Protein AF-A0A2G0Z8E2-F1 (afdb_monomer_lite)

Foldseek 3Di:
DFAPQPPPPVADKDKDWDWPDDDPFKTWIFIWIWGQDPVRHIATLATETEMEGEAAAWEWEWEDDPDLWTWIAIPNDTDIGDWDQDPRHGYEYEYEYAHHAYEHAYDQDNAGEYEYECHAEAYEHHAQHQHEYEYENYHEAYEEAHHQHAYEYEPDAEAYEYEADAAAYEYEPAHYAYEYEQYQYHVLHEYEYEDHAEEYEYEYEDDEYEYEDAHYAYEYEYCYAYEYQDHDDEYEYHANDLNYEYQEAPNYHYDYDHNYYYDHADQDDFLPLQEDEEDDPVRVSVVVSLVRSLSSFPQSSVLSNLSNVLCVVLVAHAYEYEDSDAKRKHAADPVNVVVVVPDDDDVVCGQHLCRLHDDDADTRDAGRYMYTHADQRDRDSDHRSLSVLLNSLLNSSRSGSYQYQDDAPNHGLNSCQQLVHAGPTPFYDSVPDPVDDGGRHDDPPSHSQNVCVSRVHDRDHDSDDPDDD

Secondary structure (DSSP, 8-state):
----------PPEEEEEEEEEE-SS-EEEEEEEEEE-TTS-EEEEEEEEEEE--SS--EEEEEE-STT-EEEEETTEEEEE----BTTBPPEEEEE--SSS-EEEE-TT--S-EEEEEEES--EEEE-SSS-EEEEEEES--EEEE-SS-EEEEEEESS-EEE--SS-EEEEEEES--EEE--S--TT-EEEEEEEES--EEEE-SSEEEEE--EE--EEEESSSEEEE--EE--EEEE-STT-EEEE-TT-EEEE-TT-EEEE-----TTTTTEEEES-HHHHHHHHHHHHHHHH-HHHHHHHHHHHHHHHHHT-PEEEEE-SS--EEE---HHHHHHTTT-S--GGGTT-GGGTB-BTTB--PPPSS-EEEE-TT---SS-HHHHHHHHHHHHHHHHHT-BPPSEETTEEHHHHHHHT---SSPPB-SS--TTSPPBSSPPTTSSHHHHHHHHTPPPPS-SSPPPP-

Radius of gyration: 23.28 Å; chains: 1; bounding box: 57×44×67 Å

Structure (mmCIF, N/CA/C/O backbone):
data_AF-A0A2G0Z8E2-F1
#
_entry.id   AF-A0A2G0Z8E2-F1
#
loop_
_atom_site.group_PDB
_atom_site.id
_atom_site.type_symbol
_atom_site.label_atom_id
_atom_site.label_alt_id
_atom_site.label_comp_id
_atom_site.label_asym_id
_atom_site.label_entity_id
_atom_site.label_seq_id
_atom_site.pdbx_PDB_ins_code
_atom_site.Cartn_x
_atom_site.Cartn_y
_atom_site.Cartn_z
_atom_site.occupancy
_atom_site.B_iso_or_equiv
_atom_site.auth_seq_id
_atom_site.auth_comp_id
_atom_site.auth_asym_id
_atom_site.auth_atom_id
_atom_site.pdbx_PDB_model_num
ATOM 1 N N . MET A 1 1 ? 22.307 13.777 -2.410 1.00 30.89 1 MET A N 1
ATOM 2 C CA . MET A 1 1 ? 21.899 12.853 -1.330 1.00 30.89 1 MET A CA 1
ATOM 3 C C . MET A 1 1 ? 22.087 11.450 -1.867 1.00 30.89 1 MET A C 1
ATOM 5 O O . MET A 1 1 ? 21.557 11.159 -2.932 1.00 30.89 1 MET A O 1
ATOM 9 N N . THR A 1 2 ? 22.941 10.662 -1.217 1.00 31.61 2 THR A N 1
ATOM 10 C CA . THR A 1 2 ? 23.186 9.245 -1.523 1.00 31.61 2 THR A CA 1
ATOM 11 C C . THR A 1 2 ? 21.893 8.436 -1.366 1.00 31.61 2 THR A C 1
ATOM 13 O O . THR A 1 2 ? 20.997 8.917 -0.669 1.00 31.61 2 THR A O 1
ATOM 16 N N . PRO A 1 3 ? 21.778 7.220 -1.947 1.00 32.72 3 PRO A N 1
ATOM 17 C CA . PRO A 1 3 ? 20.767 6.269 -1.496 1.00 32.72 3 PRO A CA 1
ATOM 18 C C . PRO A 1 3 ? 20.837 6.230 0.021 1.00 32.72 3 PRO A C 1
ATOM 20 O O . PRO A 1 3 ? 21.950 6.232 0.562 1.00 32.72 3 PRO A O 1
ATOM 23 N N . ASP A 1 4 ? 19.687 6.238 0.683 1.00 37.91 4 ASP A N 1
ATOM 24 C CA . ASP A 1 4 ? 19.618 6.080 2.124 1.00 37.91 4 ASP A CA 1
ATOM 25 C C . ASP A 1 4 ? 20.186 4.687 2.423 1.00 37.91 4 ASP A C 1
ATOM 27 O O . ASP A 1 4 ? 19.508 3.659 2.386 1.00 37.91 4 ASP A O 1
ATOM 31 N N . GLN A 1 5 ? 21.505 4.628 2.615 1.00 41.12 5 GLN A N 1
ATOM 32 C CA . GLN A 1 5 ? 22.222 3.463 3.083 1.00 41.12 5 GLN A CA 1
ATOM 33 C C . GLN A 1 5 ? 21.905 3.374 4.562 1.00 41.12 5 GLN A C 1
ATOM 35 O O . GLN A 1 5 ? 22.764 3.562 5.421 1.00 41.12 5 GLN A O 1
ATOM 40 N N . ASN A 1 6 ? 20.633 3.094 4.845 1.00 37.03 6 ASN A N 1
ATOM 41 C CA . ASN A 1 6 ? 20.138 2.737 6.148 1.00 37.03 6 ASN A CA 1
ATOM 42 C C . ASN A 1 6 ? 20.717 1.357 6.451 1.00 37.03 6 ASN A C 1
ATOM 44 O O . ASN A 1 6 ? 20.097 0.291 6.377 1.00 37.03 6 ASN A O 1
ATOM 48 N N . TYR A 1 7 ? 21.993 1.382 6.818 1.00 38.84 7 TYR A N 1
ATOM 49 C CA . TYR A 1 7 ? 22.437 0.599 7.933 1.00 38.84 7 TYR A CA 1
ATOM 50 C C . TYR A 1 7 ? 21.453 0.912 9.054 1.00 38.84 7 TYR A C 1
ATOM 52 O O . TYR A 1 7 ? 21.504 1.972 9.668 1.00 38.84 7 TYR A O 1
ATOM 60 N N . VAL A 1 8 ? 20.505 0.006 9.285 1.00 40.22 8 VAL A N 1
ATOM 61 C CA . VAL A 1 8 ? 19.778 -0.008 10.545 1.00 40.22 8 VAL A CA 1
ATOM 62 C C . VAL A 1 8 ? 20.810 -0.444 11.586 1.00 40.22 8 VAL A C 1
ATOM 64 O O . VAL A 1 8 ? 20.815 -1.589 12.042 1.00 40.22 8 VAL A O 1
ATOM 67 N N . GLU A 1 9 ? 21.744 0.447 11.939 1.00 41.50 9 GLU A N 1
ATOM 68 C CA . GLU A 1 9 ? 22.172 0.499 13.326 1.00 41.50 9 GLU A CA 1
ATOM 69 C C . GLU A 1 9 ? 20.859 0.640 14.080 1.00 41.50 9 GLU A C 1
ATOM 71 O O . GLU A 1 9 ? 20.188 1.663 13.993 1.00 41.50 9 GLU A O 1
ATOM 76 N N . LYS A 1 10 ? 20.405 -0.456 14.696 1.00 52.56 10 LYS A N 1
ATOM 77 C CA . LYS A 1 10 ? 19.257 -0.400 15.591 1.00 52.56 10 LYS A CA 1
ATOM 78 C C . LYS A 1 10 ? 19.704 0.453 16.757 1.00 52.56 10 LYS A C 1
ATOM 80 O O . LYS A 1 10 ? 20.278 -0.057 17.723 1.00 52.56 10 LYS A O 1
ATOM 85 N N . TYR A 1 11 ? 19.496 1.752 16.629 1.00 65.00 11 TYR A N 1
ATOM 86 C CA . TYR A 1 11 ? 19.713 2.649 17.726 1.00 65.00 11 TYR A CA 1
ATOM 87 C C . TYR A 1 11 ? 18.712 2.298 18.825 1.00 65.00 11 TYR A C 1
ATOM 89 O O . TYR A 1 11 ? 17.630 1.761 18.559 1.00 65.00 11 TYR A O 1
ATOM 97 N N . PRO A 1 12 ? 19.081 2.523 20.091 1.00 78.00 12 PRO A N 1
ATOM 98 C CA . PRO A 1 12 ? 18.188 2.239 21.194 1.00 78.00 12 PRO A CA 1
ATOM 99 C C . PRO A 1 12 ? 16.839 2.937 21.001 1.00 78.00 12 PRO A C 1
ATOM 101 O O . PRO A 1 12 ? 16.768 4.154 20.817 1.00 78.00 12 PRO A O 1
ATOM 104 N N . VAL A 1 13 ? 15.775 2.142 21.077 1.00 80.38 13 VAL A N 1
ATOM 105 C CA . VAL A 1 13 ? 14.396 2.621 21.092 1.00 80.38 13 VAL A CA 1
ATOM 106 C C . VAL A 1 13 ? 13.909 2.603 22.535 1.00 80.38 13 VAL A C 1
ATOM 108 O O . VAL A 1 13 ? 13.937 1.570 23.208 1.00 80.38 13 VAL A O 1
ATOM 111 N N . TYR A 1 14 ? 13.449 3.750 23.015 1.00 85.38 14 TYR A N 1
ATOM 112 C CA . TYR A 1 14 ? 12.943 3.951 24.365 1.00 85.38 14 TYR A CA 1
ATOM 113 C C . TYR A 1 14 ? 11.446 4.195 24.297 1.00 85.38 14 TYR A C 1
ATOM 115 O O . TYR A 1 14 ? 11.003 5.122 23.630 1.00 85.38 14 TYR A O 1
ATOM 123 N N . THR A 1 15 ? 10.655 3.391 25.003 1.00 87.50 15 THR A N 1
ATOM 124 C CA . THR A 1 15 ? 9.212 3.628 25.125 1.00 87.50 15 THR A CA 1
ATOM 125 C C . THR A 1 15 ? 8.866 3.955 26.565 1.00 87.50 15 THR A C 1
ATOM 127 O O . THR A 1 15 ? 9.023 3.118 27.453 1.00 87.50 15 THR A O 1
ATOM 130 N N . ASN A 1 16 ? 8.353 5.161 26.780 1.00 87.31 16 ASN A N 1
ATOM 131 C CA . ASN A 1 16 ? 7.723 5.555 28.028 1.00 87.31 16 ASN A CA 1
ATOM 132 C C . ASN A 1 16 ? 6.229 5.238 27.944 1.00 87.31 16 ASN A C 1
ATOM 134 O O . ASN A 1 16 ? 5.577 5.563 26.954 1.00 87.31 16 ASN A O 1
ATOM 138 N N . SER A 1 17 ? 5.688 4.599 28.979 1.00 91.69 17 SER A N 1
ATOM 139 C CA . SER A 1 17 ? 4.274 4.227 29.048 1.00 91.69 17 SER A CA 1
ATOM 140 C C . SER A 1 17 ? 3.697 4.658 30.390 1.00 91.69 17 SER A C 1
ATOM 142 O O . SER A 1 17 ? 4.102 4.147 31.433 1.00 91.69 17 SER A O 1
ATOM 144 N N . PHE A 1 18 ? 2.704 5.540 30.359 1.00 91.25 18 PHE A N 1
ATOM 145 C CA . PHE A 1 18 ? 2.018 6.058 31.540 1.00 91.25 18 PHE A CA 1
ATOM 146 C C . PHE A 1 18 ? 0.563 5.603 31.519 1.00 91.25 18 PHE A C 1
ATOM 148 O O . PHE A 1 18 ? -0.157 5.846 30.557 1.00 91.25 18 PHE A O 1
ATOM 155 N N . THR A 1 19 ? 0.119 4.908 32.566 1.00 93.75 19 THR A N 1
ATOM 156 C CA . THR A 1 19 ? -1.290 4.504 32.676 1.00 93.75 19 THR A CA 1
ATOM 157 C C . THR A 1 19 ? -2.094 5.673 33.222 1.00 93.75 19 THR A C 1
ATOM 159 O O . THR A 1 19 ? -1.814 6.140 34.323 1.00 93.75 19 THR A O 1
ATOM 162 N N . LEU A 1 20 ? -3.076 6.135 32.450 1.00 91.25 20 LEU A N 1
ATOM 163 C CA . LEU A 1 20 ? -3.990 7.204 32.849 1.00 91.25 20 LEU A CA 1
ATOM 164 C C . LEU A 1 20 ? -5.198 6.627 33.586 1.00 91.25 20 LEU A C 1
ATOM 166 O O . LEU A 1 20 ? -5.587 7.125 34.638 1.00 91.25 20 LEU A O 1
ATOM 170 N N . PHE A 1 21 ? -5.747 5.536 33.048 1.00 91.56 21 PHE A N 1
ATOM 171 C CA . PHE A 1 21 ? -6.884 4.819 33.612 1.00 91.56 21 PHE A CA 1
ATOM 172 C C . PHE A 1 21 ? -6.693 3.319 33.401 1.00 91.56 21 PHE A C 1
ATOM 174 O O . PHE A 1 21 ? -6.194 2.891 32.361 1.00 91.56 21 PHE A O 1
ATOM 181 N N . SER A 1 22 ? -7.072 2.511 34.385 1.00 93.00 22 SER A N 1
ATOM 182 C CA . SER A 1 22 ? -7.110 1.058 34.237 1.00 93.00 22 SER A CA 1
ATOM 183 C C . SER A 1 22 ? -8.117 0.473 35.210 1.00 93.00 22 SER A C 1
ATOM 185 O O . SER A 1 22 ? -8.020 0.706 36.414 1.00 93.00 22 SER A O 1
ATOM 187 N N . ASP A 1 23 ? -9.034 -0.325 34.687 1.00 87.69 23 ASP A N 1
ATOM 188 C CA . ASP A 1 23 ? -9.911 -1.198 35.457 1.00 87.69 23 ASP A CA 1
ATOM 189 C C . ASP A 1 23 ? -9.998 -2.578 34.775 1.00 87.69 23 ASP A C 1
ATOM 191 O O . ASP A 1 23 ? -9.116 -2.943 33.995 1.00 87.69 23 ASP A O 1
ATOM 195 N N . ASN A 1 24 ? -11.011 -3.378 35.115 1.00 81.81 24 ASN A N 1
ATOM 196 C CA . ASN A 1 24 ? -11.182 -4.727 34.568 1.00 81.81 24 ASN A CA 1
ATOM 197 C C . ASN A 1 24 ? -11.684 -4.756 33.113 1.00 81.81 24 ASN A C 1
ATOM 199 O O . ASN A 1 24 ? -11.627 -5.812 32.490 1.00 81.81 24 ASN A O 1
ATOM 203 N N . HIS A 1 25 ? -12.187 -3.640 32.589 1.00 82.44 25 HIS A N 1
ATOM 204 C CA . HIS A 1 25 ? -12.810 -3.535 31.268 1.00 82.44 25 HIS A CA 1
ATOM 205 C C . HIS A 1 25 ? -11.970 -2.697 30.307 1.00 82.44 25 HIS A C 1
ATOM 207 O O . HIS A 1 25 ? -11.962 -2.971 29.112 1.00 82.44 25 HIS A O 1
ATOM 213 N N . ILE A 1 26 ? -11.246 -1.696 30.815 1.00 94.25 26 ILE A N 1
ATOM 214 C CA . ILE A 1 26 ? -10.481 -0.769 29.982 1.00 94.25 26 ILE A CA 1
ATOM 215 C C . ILE A 1 26 ? -9.110 -0.457 30.571 1.00 94.25 26 ILE A C 1
ATOM 217 O O . ILE A 1 26 ? -8.920 -0.332 31.783 1.00 94.25 26 ILE A O 1
ATOM 221 N N . LYS A 1 27 ? -8.141 -0.252 29.682 1.00 96.12 27 LYS A N 1
ATOM 222 C CA . LYS A 1 27 ? -6.839 0.327 29.998 1.00 96.12 27 LYS A CA 1
ATOM 223 C C . LYS A 1 27 ? -6.522 1.459 29.030 1.00 96.12 27 LYS A C 1
ATOM 225 O O . LYS A 1 27 ? -6.435 1.238 27.828 1.00 96.12 27 LYS A O 1
ATOM 230 N N . ILE A 1 28 ? -6.294 2.651 29.571 1.00 95.44 28 ILE A N 1
ATOM 231 C CA . ILE A 1 28 ? -5.885 3.841 28.825 1.00 95.44 28 ILE A CA 1
ATOM 232 C C . ILE A 1 28 ? -4.447 4.180 29.212 1.00 95.44 28 ILE A C 1
ATOM 234 O O . ILE A 1 28 ? -4.149 4.478 30.373 1.00 95.44 28 ILE A O 1
ATOM 238 N N . THR A 1 29 ? -3.544 4.134 28.238 1.00 95.12 29 THR A N 1
ATOM 239 C CA . THR A 1 29 ? -2.121 4.436 28.417 1.00 95.12 29 THR A CA 1
ATOM 240 C C . THR A 1 29 ? -1.654 5.490 27.438 1.00 95.12 29 THR A C 1
ATOM 242 O O . THR A 1 29 ? -1.871 5.341 26.243 1.00 95.12 29 THR A O 1
ATOM 245 N N . HIS A 1 30 ? -0.923 6.485 27.922 1.00 92.69 30 HIS A N 1
ATOM 246 C CA . HIS A 1 30 ? -0.117 7.349 27.071 1.00 92.69 30 HIS A CA 1
ATOM 247 C C . HIS A 1 30 ? 1.228 6.672 26.798 1.00 92.69 30 HIS A C 1
ATOM 249 O O . HIS A 1 30 ? 1.936 6.299 27.738 1.00 92.69 30 HIS A O 1
ATOM 255 N N . LYS A 1 31 ? 1.559 6.462 25.523 1.00 91.38 31 LYS A N 1
ATOM 256 C CA . LYS A 1 31 ? 2.794 5.824 25.066 1.00 91.38 31 LYS A CA 1
ATOM 257 C C . LYS A 1 31 ? 3.579 6.778 24.184 1.00 91.38 31 LYS A C 1
ATOM 259 O O . LYS A 1 31 ? 3.083 7.207 23.149 1.00 91.38 31 LYS A O 1
ATOM 264 N N . VAL A 1 32 ? 4.825 7.035 24.564 1.00 88.62 32 VAL A N 1
ATOM 265 C CA . VAL A 1 32 ? 5.750 7.847 23.774 1.00 88.62 32 VAL A CA 1
ATOM 266 C C . VAL A 1 32 ? 7.004 7.038 23.493 1.00 88.62 32 VAL A C 1
ATOM 268 O O . VAL A 1 32 ? 7.671 6.586 24.426 1.00 88.62 32 VAL A O 1
ATOM 271 N N . THR A 1 33 ? 7.322 6.859 22.217 1.00 87.62 33 THR A N 1
ATOM 272 C CA . THR A 1 33 ? 8.489 6.115 21.756 1.00 87.62 33 THR A CA 1
ATOM 273 C C . THR A 1 33 ? 9.478 7.061 21.095 1.00 87.62 33 THR A C 1
ATOM 275 O O . THR A 1 33 ? 9.133 7.785 20.165 1.00 87.62 33 THR A O 1
ATOM 278 N N . TRP A 1 34 ? 10.718 7.019 21.566 1.00 86.00 34 TRP A N 1
ATOM 279 C CA . TRP A 1 34 ? 11.844 7.771 21.034 1.00 86.00 34 TRP A CA 1
ATOM 280 C C . TRP A 1 34 ? 12.894 6.807 20.510 1.00 86.00 34 TRP A C 1
ATOM 282 O O . TRP A 1 34 ? 13.215 5.820 21.169 1.00 86.00 34 TRP A O 1
ATOM 292 N N . GLU A 1 35 ? 13.462 7.114 19.358 1.00 85.31 35 GLU A N 1
ATOM 293 C CA . GLU A 1 35 ? 14.644 6.439 18.846 1.00 85.31 35 GLU A CA 1
ATOM 294 C C . GLU A 1 35 ? 15.828 7.392 18.921 1.00 85.31 35 GLU A C 1
ATOM 296 O O . GLU A 1 35 ? 15.727 8.554 18.523 1.00 85.31 35 GLU A O 1
ATOM 301 N N . LYS A 1 36 ? 16.944 6.911 19.468 1.00 82.94 36 LYS A N 1
ATOM 302 C CA . LYS A 1 36 ? 18.195 7.667 19.459 1.00 82.94 36 LYS A CA 1
ATOM 303 C C . LYS A 1 36 ? 18.738 7.743 18.028 1.00 82.94 36 LYS A C 1
ATOM 305 O O . LYS A 1 36 ? 18.638 6.773 17.297 1.00 82.94 36 LYS A O 1
ATOM 310 N N . THR A 1 37 ? 19.331 8.856 17.619 1.00 78.44 37 THR A N 1
ATOM 311 C CA . THR A 1 37 ? 19.953 8.980 16.291 1.00 78.44 37 THR A CA 1
ATOM 312 C C . THR A 1 37 ? 21.469 8.829 16.357 1.00 78.44 37 THR A C 1
ATOM 314 O O . THR A 1 37 ? 22.072 8.885 17.433 1.00 78.44 37 THR A O 1
ATOM 317 N N . LYS A 1 38 ? 22.087 8.661 15.181 1.00 70.50 38 LYS A N 1
ATOM 318 C CA . LYS A 1 38 ? 23.543 8.600 15.000 1.00 70.50 38 LYS A CA 1
ATOM 319 C C . LYS A 1 38 ? 24.276 9.800 15.609 1.00 70.50 38 LYS A C 1
ATOM 321 O O . LYS A 1 38 ? 25.338 9.626 16.196 1.00 70.50 38 LYS A O 1
ATOM 326 N N . ASP A 1 39 ? 23.672 10.984 15.535 1.00 78.19 39 ASP A N 1
ATOM 327 C CA . ASP A 1 39 ? 24.246 12.248 16.018 1.00 78.19 39 ASP A CA 1
ATOM 328 C C . ASP A 1 39 ? 23.930 12.525 17.501 1.00 78.19 39 ASP A C 1
ATOM 330 O O . ASP A 1 39 ? 23.860 13.676 17.929 1.00 78.19 39 ASP A O 1
ATOM 334 N N . ASP A 1 40 ? 23.675 11.472 18.287 1.00 74.81 40 ASP A N 1
ATOM 335 C CA . ASP A 1 40 ? 23.257 11.545 19.696 1.00 74.81 40 ASP A CA 1
ATOM 336 C C . ASP A 1 40 ? 21.952 12.344 19.945 1.00 74.81 40 ASP A C 1
ATOM 338 O O . ASP A 1 40 ? 21.637 12.701 21.084 1.00 74.81 40 ASP A O 1
ATOM 342 N N . GLY A 1 41 ? 21.156 12.578 18.897 1.00 81.56 41 GLY A N 1
ATOM 343 C CA . GLY A 1 41 ? 19.818 13.166 18.968 1.00 81.56 41 GLY A CA 1
ATOM 344 C C . GLY A 1 41 ? 18.721 12.135 19.256 1.00 81.56 41 GLY A C 1
ATOM 345 O O . GLY A 1 41 ? 18.991 10.955 19.486 1.00 81.56 41 GLY A O 1
ATOM 346 N N . TYR A 1 42 ? 17.462 12.580 19.233 1.00 81.69 42 TYR A N 1
ATOM 347 C CA . TYR A 1 42 ? 16.290 11.713 19.381 1.00 81.69 42 TYR A CA 1
ATOM 348 C C . TYR A 1 42 ? 15.215 12.082 18.362 1.00 81.69 42 TYR A C 1
ATOM 350 O O . TYR A 1 42 ? 14.916 13.260 18.178 1.00 81.69 42 TYR A O 1
ATOM 358 N N . ILE A 1 43 ? 14.599 11.070 17.756 1.00 82.56 43 ILE A N 1
ATOM 359 C CA . ILE A 1 43 ? 13.420 11.211 16.897 1.00 82.56 43 ILE A CA 1
ATOM 360 C C . ILE A 1 43 ? 12.235 10.565 17.609 1.00 82.56 43 ILE A C 1
ATOM 362 O O . ILE A 1 43 ? 12.346 9.460 18.149 1.00 82.56 43 ILE A O 1
ATOM 366 N N . ASN A 1 44 ? 11.093 11.251 17.628 1.00 82.31 44 ASN A N 1
ATOM 367 C CA . ASN A 1 44 ? 9.855 10.666 18.122 1.00 82.31 44 ASN A CA 1
ATOM 368 C C . ASN A 1 44 ? 9.301 9.702 17.065 1.00 82.31 44 ASN A C 1
ATOM 370 O O . ASN A 1 44 ? 9.020 10.109 15.943 1.00 82.31 44 ASN A O 1
ATOM 374 N N . ARG A 1 45 ? 9.158 8.426 17.421 1.00 82.44 45 ARG A N 1
ATOM 375 C CA . ARG A 1 45 ? 8.580 7.395 16.543 1.00 82.44 45 ARG A CA 1
ATOM 376 C C . ARG A 1 45 ? 7.099 7.169 16.795 1.00 82.44 45 ARG A C 1
ATOM 378 O O . ARG A 1 45 ? 6.408 6.626 15.943 1.00 82.44 45 ARG A O 1
ATOM 385 N N . ASN A 1 46 ? 6.626 7.517 17.984 1.00 83.62 46 ASN A N 1
ATOM 386 C CA . ASN A 1 46 ? 5.240 7.333 18.365 1.00 83.62 46 ASN A CA 1
ATOM 387 C C . ASN A 1 46 ? 4.897 8.257 19.531 1.00 83.62 46 ASN A C 1
ATOM 389 O O . ASN A 1 46 ? 5.619 8.301 20.528 1.00 83.62 46 ASN A O 1
ATOM 393 N N . ASN A 1 47 ? 3.747 8.908 19.449 1.00 88.94 47 ASN A N 1
ATOM 394 C CA . ASN A 1 47 ? 3.123 9.623 20.550 1.00 88.94 47 ASN A CA 1
ATOM 395 C C . ASN A 1 47 ? 1.634 9.273 20.518 1.00 88.94 47 ASN A C 1
ATOM 397 O O . ASN A 1 47 ? 0.912 9.788 19.673 1.00 88.94 47 ASN A O 1
ATOM 401 N N . ALA A 1 48 ? 1.191 8.334 21.355 1.00 91.25 48 ALA A N 1
ATOM 402 C CA . ALA A 1 48 ? -0.148 7.764 21.248 1.00 91.25 48 ALA A CA 1
ATOM 403 C C . ALA A 1 48 ? -0.868 7.638 22.591 1.00 91.25 48 ALA A C 1
ATOM 405 O O . ALA A 1 48 ? -0.322 7.108 23.563 1.00 91.25 48 ALA A O 1
ATOM 406 N N . LEU A 1 49 ? -2.148 8.003 22.606 1.00 92.75 49 LEU A N 1
ATOM 407 C CA . LEU A 1 49 ? -3.095 7.556 23.621 1.00 92.75 49 LEU A CA 1
ATOM 408 C C . LEU A 1 49 ? -3.681 6.223 23.188 1.00 92.75 49 LEU A C 1
ATOM 410 O O . LEU A 1 49 ? -4.494 6.148 22.273 1.00 92.75 49 LEU A O 1
ATOM 414 N N . GLN A 1 50 ? -3.257 5.159 23.857 1.00 94.94 50 GLN A N 1
ATOM 415 C CA . GLN A 1 50 ? -3.721 3.812 23.586 1.00 94.94 50 GLN A CA 1
ATOM 416 C C . GLN A 1 50 ? -4.859 3.434 24.535 1.00 94.94 50 GLN A C 1
ATOM 418 O O . GLN A 1 50 ? -4.670 3.411 25.752 1.00 94.94 50 GLN A O 1
ATOM 423 N N . ILE A 1 51 ? -6.006 3.080 23.969 1.00 96.31 51 ILE A N 1
ATOM 424 C CA . ILE A 1 51 ? -7.178 2.525 24.639 1.00 96.31 51 ILE A CA 1
ATOM 425 C C . ILE A 1 51 ? -7.221 1.033 24.322 1.00 96.31 51 ILE A C 1
ATOM 427 O O . ILE A 1 51 ? -7.158 0.648 23.159 1.00 96.31 51 ILE A O 1
ATOM 431 N N . VAL A 1 52 ? -7.308 0.193 25.348 1.00 97.50 52 VAL A N 1
ATOM 432 C CA . VAL A 1 52 ? -7.433 -1.260 25.199 1.00 97.50 52 VAL A CA 1
ATOM 433 C C . VAL A 1 52 ? -8.641 -1.740 25.976 1.00 97.50 52 VAL A C 1
ATOM 435 O O . VAL A 1 52 ? -8.707 -1.475 27.180 1.00 97.50 52 VAL A O 1
ATOM 438 N N . THR A 1 53 ? -9.542 -2.462 25.321 1.00 97.38 53 THR A N 1
ATOM 439 C CA . THR A 1 53 ? -10.698 -3.093 25.968 1.00 97.38 53 THR A CA 1
ATOM 440 C C . THR A 1 53 ? -10.543 -4.620 26.065 1.00 97.38 53 THR A C 1
ATOM 442 O O . THR A 1 53 ? -9.432 -5.158 25.920 1.00 97.38 53 THR A O 1
ATOM 445 N N . GLY A 1 54 ? -11.605 -5.305 26.497 1.00 95.62 54 GLY A N 1
ATOM 446 C CA . GLY A 1 54 ? -11.608 -6.725 26.841 1.00 95.62 54 GLY A CA 1
ATOM 447 C C . GLY A 1 54 ? -11.982 -7.638 25.674 1.00 95.62 54 GLY A C 1
ATOM 448 O O . GLY A 1 54 ? -11.818 -7.277 24.519 1.00 95.62 54 GLY A O 1
ATOM 449 N N . ASP A 1 55 ? -12.442 -8.846 26.013 1.00 96.00 55 ASP A N 1
ATOM 450 C CA . ASP A 1 55 ? -12.978 -9.842 25.067 1.00 96.00 55 ASP A CA 1
ATOM 451 C C . ASP A 1 55 ? -14.526 -9.852 25.034 1.00 96.00 55 ASP A C 1
ATOM 453 O O . ASP A 1 55 ? -15.133 -10.828 24.589 1.00 96.00 55 ASP A O 1
ATOM 457 N N . ASN A 1 56 ? -15.167 -8.825 25.598 1.00 96.56 56 ASN A N 1
ATOM 458 C CA . ASN A 1 56 ? -16.620 -8.666 25.571 1.00 96.56 56 ASN A CA 1
ATOM 459 C C . ASN A 1 56 ? -16.969 -7.599 24.540 1.00 96.56 56 ASN A C 1
ATOM 461 O O . ASN A 1 56 ? -16.212 -6.653 24.408 1.00 96.56 56 ASN A O 1
ATOM 465 N N . SER A 1 57 ? -18.169 -7.677 23.961 1.00 98.06 57 SER A N 1
ATOM 466 C CA . SER A 1 57 ? -18.714 -6.591 23.146 1.00 98.06 57 SER A CA 1
ATOM 467 C C . SER A 1 57 ? -18.693 -5.252 23.884 1.00 98.06 57 SER A C 1
ATOM 469 O O . SER A 1 57 ? -19.286 -5.112 24.962 1.00 98.06 57 SER A O 1
ATOM 471 N N . ASP A 1 58 ? -18.077 -4.267 23.252 1.00 97.81 58 ASP A N 1
ATOM 472 C CA . ASP A 1 58 ? -17.860 -2.923 23.745 1.00 97.81 58 ASP A CA 1
ATOM 473 C C . ASP A 1 58 ? -18.521 -1.889 22.822 1.00 97.81 58 ASP A C 1
ATOM 475 O O . ASP A 1 58 ? -18.389 -1.896 21.600 1.00 97.81 58 ASP A O 1
ATOM 479 N N . LEU A 1 59 ? -19.219 -0.927 23.424 1.00 98.19 59 LEU A N 1
ATOM 480 C CA . LEU A 1 59 ? -19.663 0.289 22.748 1.00 98.19 59 LEU A CA 1
ATOM 481 C C . LEU A 1 59 ? -18.667 1.408 23.048 1.00 98.19 59 LEU A C 1
ATOM 483 O O . LEU A 1 59 ? -18.637 1.921 24.171 1.00 98.19 59 LEU A O 1
ATOM 487 N N . ILE A 1 60 ? -17.900 1.819 22.039 1.00 98.06 60 ILE A N 1
ATOM 488 C CA . ILE A 1 60 ? -16.864 2.849 22.141 1.00 98.06 60 ILE A CA 1
ATOM 489 C C . ILE A 1 60 ? -17.275 4.062 21.304 1.00 98.06 60 ILE A C 1
ATOM 491 O O . ILE A 1 60 ? -17.435 3.971 20.089 1.00 98.06 60 ILE A O 1
ATOM 495 N N . LYS A 1 61 ? -17.414 5.235 21.927 1.00 97.75 61 LYS A N 1
ATOM 496 C CA . LYS A 1 61 ? -17.683 6.497 21.219 1.00 97.75 61 LYS A CA 1
ATOM 497 C C . LYS A 1 61 ? -16.587 7.512 21.487 1.00 97.75 61 LYS A C 1
ATOM 499 O O . LYS A 1 61 ? -16.296 7.834 22.637 1.00 97.75 61 LYS A O 1
ATOM 504 N N . VAL A 1 62 ? -16.038 8.073 20.419 1.00 95.88 62 VAL A N 1
ATOM 505 C CA . VAL A 1 62 ? -15.009 9.113 20.448 1.00 95.88 62 VAL A CA 1
ATOM 506 C C . VAL A 1 62 ? -15.643 10.417 19.985 1.00 95.88 62 VAL A C 1
ATOM 508 O O . VAL A 1 62 ? -15.971 10.570 18.811 1.00 95.88 62 VAL A O 1
ATOM 511 N N . ASN A 1 63 ? -15.834 11.360 20.903 1.00 94.69 63 ASN A N 1
ATOM 512 C CA . ASN A 1 63 ? -16.434 12.662 20.613 1.00 94.69 63 ASN A CA 1
ATOM 513 C C . ASN A 1 63 ? -15.414 13.784 20.838 1.00 94.69 63 ASN A C 1
ATOM 515 O O . ASN A 1 63 ? -14.572 13.660 21.733 1.00 94.69 63 ASN A O 1
ATOM 519 N N . PRO A 1 64 ? -15.492 14.903 20.097 1.00 90.88 64 PRO A N 1
ATOM 520 C CA . PRO A 1 64 ? -14.669 16.065 20.399 1.00 90.88 64 PRO A CA 1
ATOM 521 C C . PRO A 1 64 ? -15.055 16.671 21.755 1.00 90.88 64 PRO A C 1
ATOM 523 O O . PRO A 1 64 ? -16.203 16.581 22.204 1.00 90.88 64 PRO A O 1
ATOM 526 N N . SER A 1 65 ? -14.104 17.361 22.367 1.00 86.25 65 SER A N 1
ATOM 527 C CA . SER A 1 65 ? -14.305 18.246 23.511 1.00 86.25 65 SER A CA 1
ATOM 528 C C . SER A 1 65 ? -13.792 19.655 23.161 1.00 86.25 65 SER A C 1
ATOM 530 O O . SER A 1 65 ? -13.821 20.063 22.000 1.00 86.25 65 SER A O 1
ATOM 532 N N . SER A 1 66 ? -13.383 20.457 24.144 1.00 77.38 66 SER A N 1
ATOM 533 C CA . SER A 1 66 ? -12.775 21.770 23.904 1.00 77.38 66 SER A CA 1
ATOM 534 C C . SER A 1 66 ? -11.400 21.634 23.239 1.00 77.38 66 SER A C 1
ATOM 536 O O . SER A 1 66 ? -10.499 21.037 23.825 1.00 77.38 66 SER A O 1
ATOM 538 N N . GLY A 1 67 ? -11.208 22.240 22.066 1.00 76.38 67 GLY A N 1
ATOM 539 C CA . GLY A 1 67 ? -9.950 22.123 21.320 1.00 76.38 67 GLY A CA 1
ATOM 540 C C . GLY A 1 67 ? -9.785 20.725 20.715 1.00 76.38 67 GLY A C 1
ATOM 541 O O . GLY A 1 67 ? -10.736 20.202 20.146 1.00 76.38 67 GLY A O 1
ATOM 542 N N . ASN A 1 68 ? -8.597 20.129 20.858 1.00 74.19 68 ASN A N 1
ATOM 543 C CA . ASN A 1 68 ? -8.306 18.772 20.370 1.00 74.19 68 ASN A CA 1
ATOM 544 C C . ASN A 1 68 ? -8.608 17.674 21.402 1.00 74.19 68 ASN A C 1
ATOM 546 O O . ASN A 1 68 ? -8.416 16.502 21.105 1.00 74.19 68 ASN A O 1
ATOM 550 N N . ASP A 1 69 ? -9.067 18.029 22.605 1.00 87.50 69 ASP A N 1
ATOM 551 C CA . ASP A 1 69 ? -9.400 17.059 23.648 1.00 87.50 69 ASP A CA 1
ATOM 552 C C . ASP A 1 69 ? -10.520 16.109 23.210 1.00 87.50 69 ASP A C 1
ATOM 554 O O . ASP A 1 69 ? -11.429 16.482 22.463 1.00 87.50 69 ASP A O 1
ATOM 558 N N . ILE A 1 70 ? -10.506 14.896 23.760 1.00 90.94 70 ILE A N 1
ATOM 559 C CA . ILE A 1 70 ? -11.452 13.837 23.415 1.00 90.94 70 ILE A CA 1
ATOM 560 C C . ILE A 1 70 ? -12.324 13.487 24.618 1.00 90.94 70 ILE A C 1
ATOM 562 O O . ILE A 1 70 ? -11.837 13.253 25.725 1.00 90.94 70 ILE A O 1
ATOM 566 N N . HIS A 1 71 ? -13.631 13.410 24.383 1.00 94.50 71 HIS A N 1
ATOM 567 C CA . HIS A 1 71 ? -14.578 12.771 25.283 1.00 94.50 71 HIS A CA 1
ATOM 568 C C . HIS A 1 71 ? -14.836 11.341 24.800 1.00 94.50 71 HIS A C 1
ATOM 570 O O . HIS A 1 71 ? -15.552 11.116 23.819 1.00 94.50 71 HIS A O 1
ATOM 576 N N . LEU A 1 72 ? -14.217 10.385 25.486 1.00 95.44 72 LEU A N 1
ATOM 577 C CA . LEU A 1 72 ? -14.370 8.959 25.236 1.00 95.44 72 LEU A CA 1
ATOM 578 C C . LEU A 1 72 ? -15.516 8.416 26.095 1.00 95.44 72 LEU A C 1
ATOM 580 O O . LEU A 1 72 ? -15.544 8.638 27.303 1.00 95.44 72 LEU A O 1
ATOM 584 N N . GLU A 1 73 ? -16.432 7.672 25.491 1.00 96.38 73 GLU A N 1
ATOM 585 C CA . GLU A 1 73 ? -17.437 6.870 26.189 1.00 96.38 73 GLU A CA 1
ATOM 586 C C . GLU A 1 73 ? -17.174 5.393 25.888 1.00 96.38 73 GLU A C 1
ATOM 588 O O . GLU A 1 73 ? -17.123 5.020 24.719 1.00 96.38 73 GLU A O 1
ATOM 593 N N . VAL A 1 74 ? -17.018 4.562 26.920 1.00 96.56 74 VAL A N 1
ATOM 594 C CA . VAL A 1 74 ? -16.920 3.099 26.796 1.00 96.56 74 VAL A CA 1
ATOM 595 C C . VAL A 1 74 ? -17.980 2.468 27.683 1.00 96.56 74 VAL A C 1
ATOM 597 O O . VAL A 1 74 ? -17.968 2.663 28.900 1.00 96.56 74 VAL A O 1
ATOM 600 N N . ASN A 1 75 ? -18.934 1.759 27.077 1.00 95.69 75 ASN A N 1
ATOM 601 C CA . ASN A 1 75 ? -20.048 1.100 27.773 1.00 95.69 75 ASN A CA 1
ATOM 602 C C . ASN A 1 75 ? -20.803 2.037 28.744 1.00 95.69 75 ASN A C 1
ATOM 604 O O . ASN A 1 75 ? -21.184 1.648 29.847 1.00 95.69 75 ASN A O 1
ATOM 608 N N . GLY A 1 76 ? -20.985 3.304 28.348 1.00 94.31 76 GLY A N 1
ATOM 609 C CA . GLY A 1 76 ? -21.638 4.350 29.148 1.00 94.31 76 GLY A CA 1
ATOM 610 C C . GLY A 1 76 ? -20.749 5.024 30.204 1.00 94.31 76 GLY A C 1
ATOM 611 O O . GLY A 1 76 ? -21.195 5.962 30.863 1.00 94.31 76 GLY A O 1
ATOM 612 N N . THR A 1 77 ? -19.498 4.586 30.368 1.00 94.75 77 THR A N 1
ATOM 613 C CA . THR A 1 77 ? -18.515 5.246 31.239 1.00 94.75 77 THR A CA 1
ATOM 614 C C . THR A 1 77 ? -17.736 6.293 30.454 1.00 94.75 77 THR A C 1
ATOM 616 O O . THR A 1 77 ? -17.276 6.028 29.348 1.00 94.75 77 THR A O 1
ATOM 619 N N . HIS A 1 78 ? -17.577 7.483 31.031 1.00 94.25 78 HIS A N 1
ATOM 620 C CA . HIS A 1 78 ? -17.022 8.653 30.355 1.00 94.25 78 HIS A CA 1
ATOM 621 C C . HIS A 1 78 ? -15.604 8.993 30.829 1.00 94.25 78 HIS A C 1
ATOM 623 O O . HIS A 1 78 ? -15.343 9.061 32.031 1.00 94.25 78 HIS A O 1
ATOM 629 N N . TYR A 1 79 ? -14.713 9.293 29.883 1.00 92.88 79 TYR A N 1
ATOM 630 C CA . TYR A 1 79 ? -13.327 9.696 30.116 1.00 92.88 79 TYR A CA 1
ATOM 631 C C . TYR A 1 79 ? -13.023 10.974 29.330 1.00 92.88 79 TYR A C 1
ATOM 633 O O . TYR A 1 79 ? -13.325 11.077 28.141 1.00 92.88 79 TYR A O 1
ATOM 641 N N . LEU A 1 80 ? -12.401 11.951 29.990 1.00 91.12 80 LEU A N 1
ATOM 642 C CA . LEU A 1 80 ? -11.871 13.141 29.329 1.00 91.12 80 LEU A CA 1
ATOM 643 C C . LEU A 1 80 ? -10.373 12.945 29.102 1.00 91.12 80 LEU A C 1
ATOM 645 O O . LEU A 1 80 ? -9.598 12.906 30.059 1.00 91.12 80 LEU A O 1
ATOM 649 N N . LEU A 1 81 ? -9.978 12.825 27.840 1.00 89.44 81 LEU A N 1
ATOM 650 C CA . LEU A 1 81 ? -8.595 12.640 27.428 1.00 89.44 81 LEU A CA 1
ATOM 651 C C . LEU A 1 81 ? -8.056 13.960 26.889 1.00 89.44 81 LEU A C 1
ATOM 653 O O . LEU A 1 81 ? -8.632 14.555 25.977 1.00 89.44 81 LEU A O 1
ATOM 657 N N . LYS A 1 82 ? -6.960 14.424 27.486 1.00 85.88 82 LYS A N 1
ATOM 658 C CA . LYS A 1 82 ? -6.243 15.610 27.024 1.00 85.88 82 LYS A CA 1
ATOM 659 C C . LYS A 1 82 ? -5.318 15.213 25.887 1.00 85.88 82 LYS A C 1
ATOM 661 O O . LYS A 1 82 ? -4.506 14.318 26.100 1.00 85.88 82 LYS A O 1
ATOM 666 N N . ILE A 1 83 ? -5.455 15.867 24.732 1.00 81.31 83 ILE A N 1
ATOM 667 C CA . ILE A 1 83 ? -4.580 15.621 23.582 1.00 81.31 83 ILE A CA 1
ATOM 668 C C . ILE A 1 83 ? -3.462 16.662 23.562 1.00 81.31 83 ILE A C 1
ATOM 670 O O . ILE A 1 83 ? -3.707 17.857 23.377 1.00 81.31 83 ILE A O 1
ATOM 674 N N . ASN A 1 84 ? -2.225 16.207 23.726 1.00 73.50 84 ASN A N 1
ATOM 675 C CA . ASN A 1 84 ? -1.032 17.039 23.655 1.00 73.50 84 ASN A CA 1
ATOM 676 C C . ASN A 1 84 ? -0.529 17.097 22.212 1.00 73.50 84 ASN A C 1
ATOM 678 O O . ASN A 1 84 ? 0.271 16.273 21.770 1.00 73.50 84 ASN A O 1
ATOM 682 N N . ASN A 1 85 ? -0.995 18.103 21.476 1.00 68.12 85 ASN A N 1
ATOM 683 C CA . ASN A 1 85 ? -0.639 18.283 20.075 1.00 68.12 85 ASN A CA 1
ATOM 684 C C . ASN A 1 85 ? 0.692 19.040 19.945 1.00 68.12 85 ASN A C 1
ATOM 686 O O . ASN A 1 85 ? 0.712 20.253 19.744 1.00 68.12 85 ASN A O 1
ATOM 690 N N . HIS A 1 86 ? 1.805 18.333 20.136 1.00 73.94 86 HIS A N 1
ATOM 691 C CA . HIS A 1 86 ? 3.128 18.886 19.855 1.00 73.94 86 HIS A CA 1
ATOM 692 C C . HIS A 1 86 ? 3.296 19.082 18.342 1.00 73.94 86 HIS A C 1
ATOM 694 O O . HIS A 1 86 ? 2.926 18.190 17.582 1.00 73.94 86 HIS A O 1
ATOM 700 N N . GLU A 1 87 ? 3.868 20.211 17.908 1.00 72.25 87 GLU A N 1
ATOM 701 C CA . GLU A 1 87 ? 4.035 20.524 16.476 1.00 72.25 87 GLU A CA 1
ATOM 702 C C . GLU A 1 87 ? 4.859 19.447 15.748 1.00 72.25 87 GLU A C 1
ATOM 704 O O . GLU A 1 87 ? 4.453 18.972 14.694 1.00 72.25 87 GLU A O 1
ATOM 709 N N . ASP A 1 88 ? 5.956 18.990 16.362 1.00 68.69 88 ASP A N 1
ATOM 710 C CA . ASP A 1 88 ? 6.865 18.004 15.749 1.00 68.69 88 ASP A CA 1
ATOM 711 C C . ASP A 1 88 ? 6.442 16.526 15.894 1.00 68.69 88 ASP A C 1
ATOM 713 O O . ASP A 1 88 ? 6.994 15.657 15.223 1.00 68.69 88 ASP A O 1
ATOM 717 N N . TYR A 1 89 ? 5.519 16.201 16.805 1.00 74.38 89 TYR A N 1
ATOM 718 C CA . TYR A 1 89 ? 5.079 14.820 17.063 1.00 74.38 89 TYR A CA 1
ATOM 719 C C . TYR A 1 89 ? 3.642 14.811 17.598 1.00 74.38 89 TYR A C 1
ATOM 721 O O . TYR A 1 89 ? 3.415 14.627 18.803 1.00 74.38 89 TYR A O 1
ATOM 729 N N . PRO A 1 90 ? 2.654 15.050 16.718 1.00 80.25 90 PRO A N 1
ATOM 730 C CA . PRO A 1 90 ? 1.259 15.121 17.122 1.00 80.25 90 PRO A CA 1
ATOM 731 C C . PRO A 1 90 ? 0.825 13.813 17.781 1.00 80.25 90 PRO A C 1
ATOM 733 O O . PRO A 1 90 ? 1.242 12.721 17.390 1.00 80.25 90 PRO A O 1
ATOM 736 N N . GLU A 1 91 ? 0.002 13.930 18.817 1.00 86.50 91 GLU A N 1
ATOM 737 C CA . GLU A 1 91 ? -0.512 12.767 19.524 1.00 86.50 91 GLU A CA 1
ATOM 738 C C . GLU A 1 91 ? -1.633 12.102 18.718 1.00 86.50 91 GLU A C 1
ATOM 740 O O . GLU A 1 91 ? -2.589 12.757 18.298 1.00 86.50 91 GLU A O 1
ATOM 745 N N . GLN A 1 92 ? -1.515 10.792 18.511 1.00 89.69 92 GLN A N 1
ATOM 746 C CA . GLN A 1 92 ? -2.522 9.970 17.841 1.00 89.69 92 GLN A CA 1
ATOM 747 C C . GLN A 1 92 ? -3.356 9.165 18.840 1.00 89.69 92 GLN A C 1
ATOM 749 O O . GLN A 1 92 ? -2.918 8.852 19.951 1.00 89.69 92 GLN A O 1
ATOM 754 N N . LEU A 1 93 ? -4.562 8.781 18.433 1.00 92.75 93 LEU A N 1
ATOM 755 C CA . LEU A 1 93 ? -5.417 7.885 19.205 1.00 92.75 93 LEU A CA 1
ATOM 756 C C . LEU A 1 93 ? -5.271 6.453 18.683 1.00 92.75 93 LEU A C 1
ATOM 758 O O . LEU A 1 93 ? -5.385 6.212 17.486 1.00 92.75 93 LEU A O 1
ATOM 762 N N . HIS A 1 94 ? -5.039 5.486 19.568 1.00 95.38 94 HIS A N 1
ATOM 763 C CA . HIS A 1 94 ? -4.955 4.070 19.206 1.00 95.38 94 HIS A CA 1
ATOM 764 C C . HIS A 1 94 ? -5.968 3.262 20.007 1.00 95.38 94 HIS A C 1
ATOM 766 O O . HIS A 1 94 ? -5.812 3.090 21.211 1.00 95.38 94 HIS A O 1
ATOM 772 N N . ILE A 1 95 ? -7.008 2.761 19.351 1.00 97.44 95 ILE A N 1
ATOM 773 C CA . ILE A 1 95 ? -8.027 1.904 19.959 1.00 97.44 95 ILE A CA 1
ATOM 774 C C . ILE A 1 95 ? -7.711 0.457 19.599 1.00 97.44 95 ILE A C 1
ATOM 776 O O . ILE A 1 95 ? -7.521 0.138 18.431 1.00 97.44 95 ILE A O 1
ATOM 780 N N . LYS A 1 96 ? -7.641 -0.410 20.607 1.00 97.88 96 LYS A N 1
ATOM 781 C CA . LYS A 1 96 ? -7.467 -1.853 20.453 1.00 97.88 96 LYS A CA 1
ATOM 782 C C . LYS A 1 96 ? -8.570 -2.568 21.220 1.00 97.88 96 LYS A C 1
ATOM 784 O O . LYS A 1 96 ? -8.433 -2.741 22.437 1.00 97.88 96 LYS A O 1
ATOM 789 N N . SER A 1 97 ? -9.624 -2.977 20.531 1.00 96.88 97 SER A N 1
ATOM 790 C CA . SER A 1 97 ? -10.521 -3.976 21.096 1.00 96.88 97 SER A CA 1
ATOM 791 C C . SER A 1 97 ? -9.951 -5.371 20.837 1.00 96.88 97 SER A C 1
ATOM 793 O O . SER A 1 97 ? -9.202 -5.582 19.881 1.00 96.88 97 SER A O 1
ATOM 795 N N . LYS A 1 98 ? -10.109 -6.292 21.793 1.00 95.81 98 LYS A N 1
ATOM 796 C CA . LYS A 1 98 ? -9.507 -7.634 21.671 1.00 95.81 98 LYS A CA 1
ATOM 797 C C . LYS A 1 98 ? -10.498 -8.629 21.105 1.00 95.81 98 LYS A C 1
ATOM 799 O O . LYS A 1 98 ? -10.096 -9.491 20.321 1.00 95.81 98 LYS A O 1
ATOM 804 N N . GLY A 1 99 ? -11.746 -8.551 21.541 1.00 94.94 99 GLY A N 1
ATOM 805 C CA . GLY A 1 99 ? -12.829 -9.235 20.874 1.00 94.94 99 GLY A CA 1
ATOM 806 C C . GLY A 1 99 ? -14.177 -9.053 21.544 1.00 94.94 99 GLY A C 1
ATOM 807 O O . GLY A 1 99 ? -14.282 -8.361 22.549 1.00 94.94 99 GLY A O 1
ATOM 808 N N . GLY A 1 100 ? -15.169 -9.765 21.023 1.00 98.19 100 GLY A N 1
ATOM 809 C CA . GLY A 1 100 ? -16.566 -9.375 21.160 1.00 98.19 100 GLY A CA 1
ATOM 810 C C . GLY A 1 100 ? -17.024 -8.716 19.863 1.00 98.19 100 GLY A C 1
ATOM 811 O O . GLY A 1 100 ? -16.203 -8.345 19.045 1.00 98.19 100 GLY A O 1
ATOM 812 N N . ASP A 1 101 ? -18.335 -8.625 19.660 1.00 98.69 101 ASP A N 1
ATOM 813 C CA . ASP A 1 101 ? -18.882 -7.849 18.543 1.00 98.69 101 ASP A CA 1
ATOM 814 C C . ASP A 1 101 ? -18.952 -6.384 18.994 1.00 98.69 101 ASP A C 1
ATOM 816 O O . ASP A 1 101 ? -19.841 -6.027 19.784 1.00 98.69 101 ASP A O 1
ATOM 820 N N . ASP A 1 102 ? -17.995 -5.561 18.576 1.00 98.69 102 ASP A N 1
ATOM 821 C CA . ASP A 1 102 ? -17.817 -4.202 19.079 1.00 98.69 102 ASP A CA 1
ATOM 822 C C . ASP A 1 102 ? -18.504 -3.156 18.200 1.00 98.69 102 ASP A C 1
ATOM 824 O O . ASP A 1 102 ? -18.654 -3.303 16.990 1.00 98.69 102 ASP A O 1
ATOM 828 N N . HIS A 1 103 ? -18.919 -2.035 18.796 1.00 98.62 103 HIS A N 1
ATOM 829 C CA . HIS A 1 103 ? -19.384 -0.867 18.043 1.00 98.62 103 HIS A CA 1
ATOM 830 C C . HIS A 1 103 ? -18.530 0.345 18.386 1.00 98.62 103 HIS A C 1
ATOM 832 O O . HIS A 1 103 ? -18.690 0.971 19.436 1.00 98.62 103 HIS A O 1
ATOM 838 N N . ILE A 1 104 ? -17.642 0.708 17.463 1.00 98.56 104 ILE A N 1
ATOM 839 C CA . ILE A 1 104 ? -16.712 1.825 17.597 1.00 98.56 104 ILE A CA 1
ATOM 840 C C . ILE A 1 104 ? -17.172 2.965 16.692 1.00 98.56 104 ILE A C 1
ATOM 842 O O . ILE A 1 104 ? -17.278 2.812 15.478 1.00 98.56 104 ILE A O 1
ATOM 846 N N . ARG A 1 105 ? -17.439 4.140 17.267 1.00 98.19 105 ARG A N 1
ATOM 847 C CA . ARG A 1 105 ? -17.902 5.319 16.524 1.00 98.19 105 ARG A CA 1
ATOM 848 C C . ARG A 1 105 ? -17.066 6.549 16.841 1.00 98.19 105 ARG A C 1
ATOM 850 O O . ARG A 1 105 ? -17.010 6.993 17.986 1.00 98.19 105 ARG A O 1
ATOM 857 N N . VAL A 1 106 ? -16.496 7.155 15.808 1.00 96.69 106 VAL A N 1
ATOM 858 C CA . VAL A 1 106 ? -15.759 8.420 15.883 1.00 96.69 106 VAL A CA 1
ATOM 859 C C . VAL A 1 106 ? -16.617 9.535 15.301 1.00 96.69 106 VAL A C 1
ATOM 861 O O . VAL A 1 106 ? -17.124 9.436 14.182 1.00 96.69 106 VAL A O 1
ATOM 864 N N . ASP A 1 107 ? -16.813 10.598 16.075 1.00 95.25 107 ASP A N 1
ATOM 865 C CA . ASP A 1 107 ? -17.590 11.764 15.661 1.00 95.25 107 ASP A CA 1
ATOM 866 C C . ASP A 1 107 ? -16.911 12.496 14.481 1.00 95.25 107 ASP A C 1
ATOM 868 O O . ASP A 1 107 ? -15.687 12.651 14.483 1.00 95.25 107 ASP A O 1
ATOM 872 N N . PRO A 1 108 ? -17.682 13.011 13.500 1.00 93.00 108 PRO A N 1
ATOM 873 C CA . PRO A 1 108 ? -17.142 13.712 12.333 1.00 93.00 108 PRO A CA 1
ATOM 874 C C . PRO A 1 108 ? -16.227 14.907 12.616 1.00 93.00 108 PRO A C 1
ATOM 876 O O . PRO A 1 108 ? -15.475 15.334 11.745 1.00 93.00 108 PRO A O 1
ATOM 879 N N . ARG A 1 109 ? -16.309 15.483 13.816 1.00 91.94 109 ARG A N 1
ATOM 880 C CA . ARG A 1 109 ? -15.507 16.642 14.227 1.00 91.94 109 ARG A CA 1
ATOM 881 C C . ARG A 1 109 ? -14.153 16.256 14.825 1.00 91.94 109 ARG A C 1
ATOM 883 O O . ARG A 1 109 ? -13.378 17.148 15.156 1.00 91.94 109 ARG A O 1
ATOM 890 N N . VAL A 1 110 ? -13.871 14.965 15.009 1.00 91.00 110 VAL A N 1
ATOM 891 C CA . VAL A 1 110 ? -12.563 14.491 15.474 1.00 91.00 110 VAL A CA 1
ATOM 892 C C . VAL A 1 110 ? -11.576 14.550 14.307 1.00 91.00 110 VAL A C 1
ATOM 894 O O . VAL A 1 110 ? -11.794 13.938 13.261 1.00 91.00 110 VAL A O 1
ATOM 897 N N . THR A 1 111 ? -10.497 15.310 14.489 1.00 89.88 111 THR A N 1
ATOM 898 C CA . THR A 1 111 ? -9.496 15.595 13.446 1.00 89.88 111 THR A CA 1
ATOM 899 C C . THR A 1 111 ? -8.134 14.954 13.711 1.00 89.88 111 THR A C 1
ATOM 901 O O . THR A 1 111 ? -7.269 14.976 12.839 1.00 89.88 111 THR A O 1
ATOM 904 N N . ILE A 1 112 ? -7.926 14.394 14.905 1.00 89.25 112 ILE A N 1
ATOM 905 C CA . ILE A 1 112 ? -6.664 13.744 15.268 1.00 89.25 112 ILE A CA 1
ATOM 906 C C . ILE A 1 112 ? -6.489 12.434 14.488 1.00 89.25 112 ILE A C 1
ATOM 908 O O . ILE A 1 112 ? -7.490 11.763 14.211 1.00 89.25 112 ILE A O 1
ATOM 912 N N . PRO A 1 113 ? -5.248 12.036 14.156 1.00 90.69 113 PRO A N 1
ATOM 913 C CA . PRO A 1 113 ? -5.000 10.730 13.570 1.00 90.69 113 PRO A CA 1
ATOM 914 C C . PRO A 1 113 ? -5.455 9.605 14.500 1.00 90.69 113 PRO A C 1
ATOM 916 O O . PRO A 1 113 ? -5.233 9.666 15.715 1.00 90.69 113 PRO A O 1
ATOM 919 N N . ILE A 1 114 ? -6.069 8.571 13.929 1.00 92.56 114 ILE A N 1
ATOM 920 C CA . ILE A 1 114 ? -6.579 7.431 14.689 1.00 92.56 114 ILE A CA 1
ATOM 921 C C . ILE A 1 114 ? -6.175 6.104 14.054 1.00 92.56 114 ILE A C 1
ATOM 923 O O . ILE A 1 114 ? -6.223 5.934 12.839 1.00 92.56 114 ILE A O 1
ATOM 927 N N . THR A 1 115 ? -5.789 5.152 14.896 1.00 95.00 115 THR A N 1
ATOM 928 C CA . THR A 1 115 ? -5.648 3.740 14.539 1.00 95.00 115 THR A CA 1
ATOM 929 C C . THR A 1 115 ? -6.644 2.927 15.353 1.00 95.00 115 THR A C 1
ATOM 931 O O . THR A 1 115 ? -6.719 3.097 16.570 1.00 95.00 115 THR A O 1
ATOM 934 N N . ILE A 1 116 ? -7.399 2.050 14.701 1.00 97.81 116 ILE A N 1
ATOM 935 C CA . ILE A 1 116 ? -8.380 1.163 15.328 1.00 97.81 116 ILE A CA 1
ATOM 936 C C . ILE A 1 116 ? -8.053 -0.278 14.944 1.00 97.81 116 ILE A C 1
ATOM 938 O O . ILE A 1 116 ? -7.885 -0.581 13.768 1.00 97.81 116 ILE A O 1
ATOM 942 N N . GLU A 1 117 ? -7.972 -1.150 15.941 1.00 98.12 117 GLU A N 1
ATOM 943 C CA . GLU A 1 117 ? -7.964 -2.605 15.790 1.00 98.12 117 GLU A CA 1
ATOM 944 C C . GLU A 1 117 ? -9.249 -3.135 16.448 1.00 98.12 117 GLU A C 1
ATOM 946 O O . GLU A 1 117 ? -9.404 -2.949 17.660 1.00 98.12 117 GLU A O 1
ATOM 951 N N . GLY A 1 118 ? -10.161 -3.716 15.657 1.00 97.88 118 GLY A N 1
ATOM 952 C CA . GLY A 1 118 ? -11.433 -4.291 16.128 1.00 97.88 118 GLY A CA 1
ATOM 953 C C . GLY A 1 118 ? -11.224 -5.590 16.906 1.00 97.88 118 GLY A C 1
ATOM 954 O O . GLY A 1 118 ? -11.638 -5.722 18.051 1.00 97.88 118 GLY A O 1
ATOM 955 N N . GLY A 1 119 ? -10.382 -6.478 16.380 1.00 97.81 119 GLY A N 1
ATOM 956 C CA . GLY A 1 119 ? -9.937 -7.657 17.115 1.00 97.81 119 GLY A CA 1
ATOM 957 C C . GLY A 1 119 ? -10.653 -8.913 16.647 1.00 97.81 119 GLY A C 1
ATOM 958 O O . GLY A 1 119 ? -10.390 -9.367 15.541 1.00 97.81 119 GLY A O 1
ATOM 959 N N . ARG A 1 120 ? -11.418 -9.578 17.516 1.00 98.19 120 ARG A N 1
ATOM 960 C CA . ARG A 1 120 ? -12.143 -10.818 17.186 1.00 98.19 120 ARG A CA 1
ATOM 961 C C . ARG A 1 120 ? -13.633 -10.622 17.416 1.00 98.19 120 ARG A C 1
ATOM 963 O O . ARG A 1 120 ? -14.006 -10.374 18.550 1.00 98.19 120 ARG A O 1
ATOM 970 N N . GLY A 1 121 ? -14.471 -11.003 16.475 1.00 98.62 121 GLY A N 1
ATOM 971 C CA . GLY A 1 121 ? -15.908 -10.762 16.539 1.00 98.62 121 GLY A CA 1
ATOM 972 C C . GLY A 1 121 ? -16.326 -9.967 15.316 1.00 98.62 121 GLY A C 1
ATOM 973 O O . GLY A 1 121 ? -15.490 -9.629 14.492 1.00 98.62 121 GLY A O 1
ATOM 974 N N . ASN A 1 122 ? -17.625 -9.751 15.174 1.00 98.81 122 ASN A N 1
ATOM 975 C CA . ASN A 1 122 ? -18.170 -9.006 14.049 1.00 98.81 122 ASN A CA 1
ATOM 976 C C . ASN A 1 122 ? -18.306 -7.541 14.463 1.00 98.81 122 ASN A C 1
ATOM 978 O O . ASN A 1 122 ? -19.289 -7.159 15.113 1.00 98.81 122 ASN A O 1
ATOM 982 N N . ASP A 1 123 ? -17.320 -6.730 14.108 1.00 98.88 123 ASP A N 1
ATOM 983 C CA . ASP A 1 123 ? -17.194 -5.363 14.583 1.00 98.88 123 ASP A CA 1
ATOM 984 C C . ASP A 1 123 ? -17.872 -4.369 13.646 1.00 98.88 123 ASP A C 1
ATOM 986 O O . ASP A 1 123 ? -17.838 -4.468 12.422 1.00 98.88 123 ASP A O 1
ATOM 990 N N . ARG A 1 124 ? -18.470 -3.328 14.223 1.00 98.81 124 ARG A N 1
ATOM 991 C CA . ARG A 1 124 ? -18.961 -2.163 13.488 1.00 98.81 124 ARG A CA 1
ATOM 992 C C . ARG A 1 124 ? -18.096 -0.957 13.806 1.00 98.81 124 ARG A C 1
ATOM 994 O O . ARG A 1 124 ? -18.149 -0.421 14.914 1.00 98.81 124 ARG A O 1
ATOM 1001 N N . ILE A 1 125 ? -17.369 -0.461 12.812 1.00 98.81 125 ILE A N 1
ATOM 1002 C CA . ILE A 1 125 ? -16.395 0.618 12.969 1.00 98.81 125 ILE A CA 1
ATOM 1003 C C . ILE A 1 125 ? -16.780 1.795 12.065 1.00 98.81 125 ILE A C 1
ATOM 1005 O O . ILE A 1 125 ? -16.663 1.746 10.847 1.00 98.81 125 ILE A O 1
ATOM 1009 N N . GLU A 1 126 ? -17.232 2.896 12.664 1.00 98.19 126 GLU A N 1
ATOM 1010 C CA . GLU A 1 126 ? -17.649 4.116 11.963 1.00 98.19 126 GLU A CA 1
ATOM 1011 C C . GLU A 1 126 ? -16.686 5.271 12.285 1.00 98.19 126 GLU A C 1
ATOM 1013 O O . GLU A 1 126 ? -16.864 5.986 13.276 1.00 98.19 126 GLU A O 1
ATOM 1018 N N . THR A 1 127 ? -15.675 5.501 11.447 1.00 95.00 127 THR A N 1
ATOM 1019 C CA . THR A 1 127 ? -14.675 6.563 11.641 1.00 95.00 127 THR A CA 1
ATOM 1020 C C . THR A 1 127 ? -15.021 7.818 10.850 1.00 95.00 127 THR A C 1
ATOM 1022 O O . THR A 1 127 ? -14.333 8.182 9.903 1.00 95.00 127 THR A O 1
ATOM 1025 N N . LEU A 1 128 ? -16.103 8.505 11.215 1.00 90.50 128 LEU A N 1
ATOM 1026 C CA . LEU A 1 128 ? -16.659 9.596 10.400 1.00 90.50 128 LEU A CA 1
ATOM 1027 C C . LEU A 1 128 ? -15.835 10.900 10.426 1.00 90.50 128 LEU A C 1
ATOM 1029 O O . LEU A 1 128 ? -16.210 11.863 9.755 1.00 90.50 128 LEU A O 1
ATOM 1033 N N . GLY A 1 129 ? -14.764 10.941 11.225 1.00 86.00 129 GLY A N 1
ATOM 1034 C CA . GLY A 1 129 ? -13.868 12.083 11.410 1.00 86.00 129 GLY A CA 1
ATOM 1035 C C . GLY A 1 129 ? -13.080 12.482 10.159 1.00 86.00 129 GLY A C 1
ATOM 1036 O O . GLY A 1 129 ? -13.062 11.775 9.150 1.00 86.00 129 GLY A O 1
ATOM 1037 N N . SER A 1 130 ? -12.405 13.630 10.239 1.00 84.75 130 SER A N 1
ATOM 1038 C CA . SER A 1 130 ? -11.549 14.145 9.158 1.00 84.75 130 SER A CA 1
ATOM 1039 C C . SER A 1 130 ? -10.055 13.885 9.374 1.00 84.75 130 SER A C 1
ATOM 1041 O O . SER A 1 130 ? -9.243 14.302 8.553 1.00 84.75 130 SER A O 1
ATOM 1043 N N . GLY A 1 131 ? -9.678 13.260 10.493 1.00 88.25 131 GLY A N 1
ATOM 1044 C CA . GLY A 1 131 ? -8.297 12.865 10.768 1.00 88.25 131 GLY A CA 1
ATOM 1045 C C . GLY A 1 131 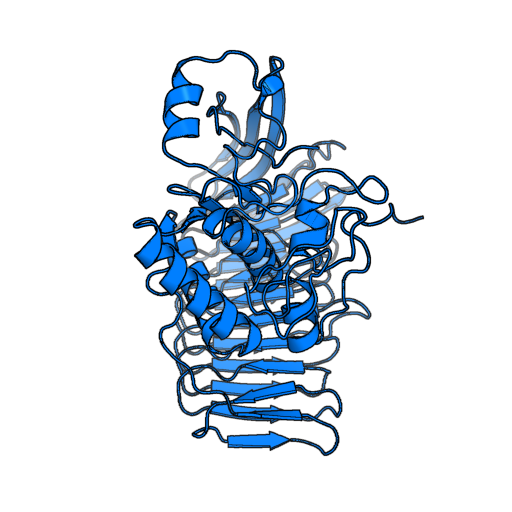? -7.855 11.669 9.927 1.00 88.25 131 GLY A C 1
ATOM 1046 O O . GLY A 1 131 ? -8.679 10.845 9.522 1.00 88.25 131 GLY A O 1
ATOM 1047 N N . ALA A 1 132 ? -6.545 11.560 9.688 1.00 91.12 132 ALA A N 1
ATOM 1048 C CA . ALA A 1 132 ? -5.978 10.399 9.011 1.00 91.12 132 ALA A CA 1
ATOM 1049 C C . ALA A 1 132 ? -6.285 9.123 9.808 1.00 91.12 132 ALA A C 1
ATOM 1051 O O . ALA A 1 132 ? -6.032 9.065 11.014 1.00 91.12 132 ALA A O 1
ATOM 1052 N N . THR A 1 133 ? -6.841 8.114 9.147 1.00 94.19 133 THR A N 1
ATOM 1053 C CA . THR A 1 133 ? -7.439 6.965 9.834 1.00 94.19 133 THR A CA 1
ATOM 1054 C C . THR A 1 133 ? -6.850 5.648 9.344 1.00 94.19 133 THR A C 1
ATOM 1056 O O . THR A 1 133 ? -6.712 5.427 8.145 1.00 94.19 133 THR A O 1
ATOM 1059 N N . ARG A 1 134 ? -6.529 4.753 10.280 1.00 95.38 134 ARG A N 1
ATOM 1060 C CA . ARG A 1 134 ? -6.166 3.356 10.016 1.00 95.38 134 ARG A CA 1
ATOM 1061 C C . ARG A 1 134 ? -7.141 2.438 10.732 1.00 95.38 134 ARG A C 1
ATOM 1063 O O . ARG A 1 134 ? -7.311 2.578 11.942 1.00 95.38 134 ARG A O 1
ATOM 1070 N N . VAL A 1 135 ? -7.754 1.507 10.014 1.00 97.94 135 VAL A N 1
ATOM 1071 C CA . VAL A 1 135 ? -8.669 0.516 10.592 1.00 97.94 135 VAL A CA 1
ATOM 1072 C C . VAL A 1 135 ? -8.217 -0.886 10.213 1.00 97.94 135 VAL A C 1
ATOM 1074 O O . VAL A 1 135 ? -7.952 -1.166 9.053 1.00 97.94 135 VAL A O 1
ATOM 1077 N N . TYR A 1 136 ? -8.162 -1.772 11.194 1.00 97.88 136 TYR A N 1
ATOM 1078 C CA . TYR A 1 136 ? -8.015 -3.206 10.993 1.00 97.88 136 TYR A CA 1
ATOM 1079 C C . TYR A 1 136 ? -9.238 -3.849 11.638 1.00 97.88 136 TYR A C 1
ATOM 1081 O O . TYR A 1 136 ? -9.371 -3.736 12.860 1.00 97.88 136 TYR A O 1
ATOM 1089 N N . GLY A 1 137 ? -10.121 -4.450 10.838 1.00 98.12 137 GLY A N 1
ATOM 1090 C CA . GLY A 1 137 ? -11.312 -5.153 11.327 1.00 98.12 137 GLY A CA 1
ATOM 1091 C C . GLY A 1 137 ? -10.899 -6.298 12.246 1.00 98.12 137 GLY A C 1
ATOM 1092 O O . GLY A 1 137 ? -10.914 -6.170 13.470 1.00 98.12 137 GLY A O 1
ATOM 1093 N N . GLY A 1 138 ? -10.273 -7.313 11.656 1.00 97.88 138 GLY A N 1
ATOM 1094 C CA . GLY A 1 138 ? -9.655 -8.402 12.395 1.00 97.88 138 GLY A CA 1
ATOM 1095 C C . GLY A 1 138 ? -10.264 -9.739 12.009 1.00 97.88 138 GLY A C 1
ATOM 1096 O O . GLY A 1 138 ? -10.204 -10.141 10.856 1.00 97.88 138 GLY A O 1
ATOM 1097 N N . ALA A 1 139 ? -10.701 -10.520 12.984 1.00 97.88 139 ALA A N 1
ATOM 1098 C CA . ALA A 1 139 ? -11.314 -11.810 12.711 1.00 97.88 139 ALA A CA 1
ATOM 1099 C C . ALA A 1 139 ? -12.817 -11.742 12.942 1.00 97.88 139 ALA A C 1
ATOM 1101 O O . ALA A 1 139 ? -13.220 -11.637 14.094 1.00 97.88 139 ALA A O 1
ATOM 1102 N N . GLY A 1 140 ? -13.611 -11.952 11.900 1.00 98.62 140 GLY A N 1
ATOM 1103 C CA . GLY A 1 140 ? -15.067 -11.854 11.933 1.00 98.62 140 GLY A CA 1
ATOM 1104 C C . GLY A 1 140 ? -15.574 -11.126 10.695 1.00 98.62 140 GLY A C 1
ATOM 1105 O O . GLY A 1 140 ? -14.783 -10.685 9.879 1.00 98.62 140 GLY A O 1
ATOM 1106 N N . ASP A 1 141 ? -16.890 -11.067 10.531 1.00 98.88 141 ASP A N 1
ATOM 1107 C CA . ASP A 1 141 ? -17.520 -10.317 9.445 1.00 98.88 141 ASP A CA 1
ATOM 1108 C C . ASP A 1 141 ? -17.728 -8.860 9.910 1.00 98.88 141 ASP A C 1
ATOM 1110 O O . ASP A 1 141 ? -18.702 -8.563 10.617 1.00 98.88 141 ASP A O 1
ATOM 1114 N N . ASP A 1 142 ? -16.833 -7.955 9.522 1.00 98.94 142 ASP A N 1
ATOM 1115 C CA . ASP A 1 142 ? -16.785 -6.573 10.005 1.00 98.94 142 ASP A CA 1
ATOM 1116 C C . ASP A 1 142 ? -17.540 -5.584 9.089 1.00 98.94 142 ASP A C 1
ATOM 1118 O O . ASP A 1 142 ? -17.662 -5.761 7.877 1.00 98.94 142 ASP A O 1
ATOM 1122 N N . ASP A 1 143 ? -18.064 -4.490 9.653 1.00 98.88 143 ASP A N 1
ATOM 1123 C CA . ASP A 1 143 ? -18.686 -3.366 8.933 1.00 98.88 143 ASP A CA 1
ATOM 1124 C C . ASP A 1 143 ? -17.912 -2.070 9.212 1.00 98.88 143 ASP A C 1
ATOM 1126 O O . ASP A 1 143 ? -18.058 -1.432 10.262 1.00 98.88 143 ASP A O 1
ATOM 1130 N N . ILE A 1 144 ? -17.073 -1.677 8.254 1.00 98.88 144 ILE A N 1
ATOM 1131 C CA . ILE A 1 144 ? -16.142 -0.555 8.341 1.00 98.88 144 ILE A CA 1
ATOM 1132 C C . ILE A 1 144 ? -16.624 0.591 7.446 1.00 98.88 144 ILE A C 1
ATOM 1134 O O . ILE A 1 144 ? -16.715 0.475 6.224 1.00 98.88 144 ILE A O 1
ATOM 1138 N N . THR A 1 145 ? -16.861 1.759 8.041 1.00 98.38 145 THR A N 1
ATOM 1139 C CA . THR A 1 145 ? -17.176 3.003 7.327 1.00 98.38 145 THR A CA 1
ATOM 1140 C C . THR A 1 145 ? -16.162 4.093 7.661 1.00 98.38 145 THR A C 1
ATOM 1142 O O . THR A 1 145 ? -16.077 4.551 8.802 1.00 98.38 145 THR A O 1
ATOM 1145 N N . LEU A 1 146 ? -15.446 4.554 6.637 1.00 96.56 146 LEU A N 1
ATOM 1146 C CA . LEU A 1 146 ? -14.393 5.562 6.718 1.00 96.56 146 LEU A CA 1
ATOM 1147 C C . LEU A 1 146 ? -14.919 6.988 6.495 1.00 96.56 146 LEU A C 1
ATOM 1149 O O . LEU A 1 146 ? -15.988 7.215 5.919 1.00 96.56 146 LEU A O 1
ATOM 1153 N N . GLY A 1 147 ? -14.154 7.960 6.989 1.00 93.50 147 GLY A N 1
ATOM 1154 C CA . GLY A 1 147 ? -14.528 9.371 7.060 1.00 93.50 147 GLY A CA 1
ATOM 1155 C C . GLY A 1 147 ? -13.928 10.234 5.957 1.00 93.50 147 GLY A C 1
ATOM 1156 O O . GLY A 1 147 ? -13.541 9.770 4.887 1.00 93.50 147 GLY A O 1
ATOM 1157 N N . SER A 1 148 ? -13.878 11.541 6.196 1.00 91.44 148 SER A N 1
ATOM 1158 C CA . SER A 1 148 ? -13.401 12.496 5.192 1.00 91.44 148 SER A CA 1
ATOM 1159 C C . SER A 1 148 ? -11.881 12.624 5.114 1.00 91.44 148 SER A C 1
ATOM 1161 O O . SER A 1 148 ? -11.388 13.162 4.123 1.00 91.44 148 SER A O 1
ATOM 1163 N N . GLY A 1 149 ? -11.162 12.138 6.128 1.00 91.62 149 GLY A N 1
ATOM 1164 C CA . GLY A 1 149 ? -9.704 12.094 6.146 1.00 91.62 149 GLY A CA 1
ATOM 1165 C C . GLY A 1 149 ? -9.132 10.991 5.258 1.00 91.62 149 GLY A C 1
ATOM 1166 O O . GLY A 1 149 ? -9.815 10.027 4.902 1.00 91.62 149 GLY A O 1
ATOM 1167 N N . ASP A 1 150 ? -7.851 11.126 4.928 1.00 93.38 150 ASP A N 1
ATOM 1168 C CA . ASP A 1 150 ? -7.108 10.084 4.228 1.00 93.38 150 ASP A CA 1
ATOM 1169 C C . ASP A 1 150 ? -7.086 8.806 5.075 1.00 93.38 150 ASP A C 1
ATOM 1171 O O . ASP A 1 150 ? -6.764 8.837 6.267 1.00 93.38 150 ASP A O 1
ATOM 1175 N N . SER A 1 151 ? -7.494 7.689 4.476 1.00 94.75 151 SER A N 1
ATOM 1176 C CA . SER A 1 151 ? -7.820 6.473 5.220 1.00 94.75 151 SER A CA 1
ATOM 1177 C C . SER A 1 151 ? -7.187 5.214 4.629 1.00 94.75 151 SER A C 1
ATOM 1179 O O . SER A 1 151 ? -7.088 5.057 3.413 1.00 94.75 151 SER A O 1
ATOM 1181 N N . TYR A 1 152 ? -6.807 4.301 5.515 1.00 96.19 152 TYR A N 1
ATOM 1182 C CA . TYR A 1 152 ? -6.353 2.946 5.224 1.00 96.19 152 TYR A CA 1
ATOM 1183 C C . TYR A 1 152 ? -7.223 1.975 6.012 1.00 96.19 152 TYR A C 1
ATOM 1185 O O . TYR A 1 152 ? -7.424 2.181 7.213 1.00 96.19 152 TYR A O 1
ATOM 1193 N N . ALA A 1 153 ? -7.723 0.927 5.369 1.00 97.75 153 ALA A N 1
ATOM 1194 C CA . ALA A 1 153 ? -8.447 -0.119 6.064 1.00 97.75 153 ALA A CA 1
ATOM 1195 C C . ALA A 1 153 ? -8.136 -1.518 5.530 1.00 97.75 153 ALA A C 1
ATOM 1197 O O . ALA A 1 153 ? -7.992 -1.713 4.326 1.00 97.75 153 ALA A O 1
ATOM 1198 N N . GLU A 1 154 ? -8.107 -2.484 6.440 1.00 98.19 154 GLU A N 1
ATOM 1199 C CA . GLU A 1 154 ? -8.057 -3.915 6.148 1.00 98.19 154 GLU A CA 1
ATOM 1200 C C . GLU A 1 154 ? -9.262 -4.599 6.803 1.00 98.19 154 GLU A C 1
ATOM 1202 O O . GLU A 1 154 ? -9.441 -4.457 8.019 1.00 98.19 154 GLU A O 1
ATOM 1207 N N . GLY A 1 155 ? -10.042 -5.355 6.028 1.00 98.19 155 GLY A N 1
ATOM 1208 C CA . GLY A 1 155 ? -11.058 -6.271 6.558 1.00 98.19 155 GLY A CA 1
ATOM 1209 C C . GLY A 1 155 ? -10.409 -7.363 7.413 1.00 98.19 155 GLY A C 1
ATOM 1210 O O . GLY A 1 155 ? -10.610 -7.419 8.624 1.00 98.19 155 GLY A O 1
ATOM 1211 N N . ASN A 1 156 ? -9.378 -8.002 6.846 1.00 97.94 156 ASN A N 1
ATOM 1212 C CA . ASN A 1 156 ? -8.577 -9.110 7.381 1.00 97.94 156 ASN A CA 1
ATOM 1213 C C . ASN A 1 156 ? -9.217 -10.479 7.115 1.00 97.94 156 ASN A C 1
ATOM 1215 O O . ASN A 1 156 ? -8.902 -11.091 6.102 1.00 97.94 156 ASN A O 1
ATOM 1219 N N . SER A 1 157 ? -9.965 -11.062 8.045 1.00 97.50 157 SER A N 1
ATOM 1220 C CA . SER A 1 157 ? -10.514 -12.406 7.839 1.00 97.50 157 SER A CA 1
ATOM 1221 C C . SER A 1 157 ? -11.982 -12.451 8.193 1.00 97.50 157 SER A C 1
ATOM 1223 O O . SER A 1 157 ? -12.310 -12.238 9.354 1.00 97.50 157 SER A O 1
ATOM 1225 N N . GLY A 1 158 ? -12.803 -12.887 7.246 1.00 98.56 158 GLY A N 1
ATOM 1226 C CA . GLY A 1 158 ? -14.258 -12.850 7.346 1.00 98.56 158 GLY A CA 1
ATOM 1227 C C . GLY A 1 158 ? -14.831 -12.174 6.110 1.00 98.56 158 GLY A C 1
ATOM 1228 O O . GLY A 1 158 ? -14.088 -11.815 5.217 1.00 98.56 158 GLY A O 1
ATOM 1229 N N . ASN A 1 159 ? -16.152 -12.097 6.002 1.00 98.88 159 ASN A N 1
ATOM 1230 C CA . ASN A 1 159 ? -16.817 -11.446 4.875 1.00 98.88 159 ASN A CA 1
ATOM 1231 C C . ASN A 1 159 ? -17.144 -10.008 5.266 1.00 98.88 159 ASN A C 1
ATOM 1233 O O . ASN A 1 159 ? -18.201 -9.725 5.848 1.00 98.88 159 ASN A O 1
ATOM 1237 N N . ASP A 1 160 ? -16.234 -9.110 4.938 1.00 98.94 160 ASP A N 1
ATOM 1238 C CA . ASP A 1 160 ? -16.228 -7.749 5.427 1.00 98.94 160 ASP A CA 1
ATOM 1239 C C . ASP A 1 160 ? -17.018 -6.812 4.514 1.00 98.94 160 ASP A C 1
ATOM 1241 O O . ASP A 1 160 ? -17.143 -6.978 3.297 1.00 98.94 160 ASP A O 1
ATOM 1245 N N . LYS A 1 161 ? -17.581 -5.765 5.111 1.00 98.88 161 LYS A N 1
ATOM 1246 C CA . LYS A 1 161 ? -18.203 -4.648 4.401 1.00 98.88 161 LYS A CA 1
ATOM 1247 C C . LYS A 1 161 ? -17.386 -3.408 4.656 1.00 98.88 161 LYS A C 1
ATOM 1249 O O . LYS A 1 161 ? -17.295 -2.935 5.781 1.00 98.88 161 LYS A O 1
ATOM 1254 N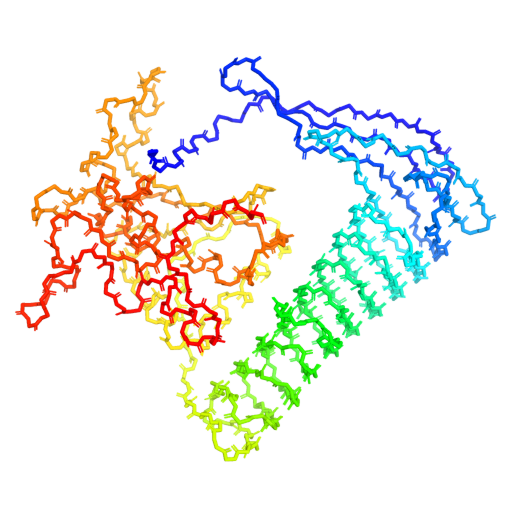 N . MET A 1 162 ? -16.847 -2.831 3.594 1.00 98.81 162 MET A N 1
ATOM 1255 C CA . MET A 1 162 ? -15.961 -1.681 3.696 1.00 98.81 162 MET A CA 1
ATOM 1256 C C . MET A 1 162 ? -16.476 -0.536 2.840 1.00 98.81 162 MET A C 1
ATOM 1258 O O . MET A 1 162 ? -16.793 -0.693 1.660 1.00 98.81 162 MET A O 1
ATOM 1262 N N . ARG A 1 163 ? -16.559 0.656 3.425 1.00 98.38 163 ARG A N 1
ATOM 1263 C CA . ARG A 1 163 ? -16.972 1.870 2.728 1.00 98.38 163 ARG A CA 1
ATOM 1264 C C . ARG A 1 163 ? -15.962 2.982 2.949 1.00 98.38 163 ARG A C 1
ATOM 1266 O O . ARG A 1 163 ? -15.829 3.497 4.055 1.00 98.38 163 ARG A O 1
ATOM 1273 N N . GLY A 1 164 ? -15.331 3.408 1.862 1.00 96.12 164 GLY A N 1
ATOM 1274 C CA . GLY A 1 164 ? -14.510 4.608 1.813 1.00 96.12 164 GLY A CA 1
ATOM 1275 C C . GLY A 1 164 ? -15.318 5.893 2.005 1.00 96.12 164 GLY A C 1
ATOM 1276 O O . GLY A 1 164 ? -16.552 5.917 1.906 1.00 96.12 164 GLY A O 1
ATOM 1277 N N . GLY A 1 165 ? -14.608 6.985 2.269 1.00 93.56 165 GLY A N 1
ATOM 1278 C CA . GLY A 1 165 ? -15.207 8.295 2.497 1.00 93.56 165 GLY A CA 1
ATOM 1279 C C . GLY A 1 165 ? -14.898 9.303 1.394 1.00 93.56 165 GLY A C 1
ATOM 1280 O O . GLY A 1 165 ? -15.039 9.006 0.207 1.00 93.56 165 GLY A O 1
ATOM 1281 N N . THR A 1 166 ? -14.564 10.540 1.774 1.00 93.31 166 THR A N 1
ATOM 1282 C CA . THR A 1 166 ? -14.290 11.626 0.808 1.00 93.31 166 THR A CA 1
ATOM 1283 C C . THR A 1 166 ? -12.803 11.900 0.582 1.00 93.31 166 THR A C 1
ATOM 1285 O O . THR A 1 166 ? -12.481 12.616 -0.367 1.00 93.31 166 THR A O 1
ATOM 1288 N N . GLY A 1 167 ? -11.921 11.394 1.450 1.00 92.50 167 GLY A N 1
ATOM 1289 C CA . GLY A 1 167 ? -10.463 11.526 1.340 1.00 92.50 167 GLY A CA 1
ATOM 1290 C C . GLY A 1 167 ? -9.855 10.545 0.336 1.00 92.50 167 GLY A C 1
ATOM 1291 O O . GLY A 1 167 ? -10.580 9.880 -0.411 1.00 92.50 167 GLY A O 1
ATOM 1292 N N . LYS A 1 168 ? -8.522 10.442 0.301 1.00 94.25 168 LYS A N 1
ATOM 1293 C CA . LYS A 1 168 ? -7.855 9.298 -0.340 1.00 94.25 168 LYS A CA 1
ATOM 1294 C C . LYS A 1 168 ? -8.146 8.055 0.494 1.00 94.25 168 LYS A C 1
ATOM 1296 O O . LYS A 1 168 ? -8.152 8.119 1.722 1.00 94.25 168 LYS A O 1
ATOM 1301 N N . THR A 1 169 ? -8.445 6.932 -0.139 1.00 94.88 169 THR A N 1
ATOM 1302 C CA . THR A 1 169 ? -8.798 5.707 0.587 1.00 94.88 169 THR A CA 1
ATOM 1303 C C . THR A 1 169 ? -8.062 4.512 0.004 1.00 94.88 169 THR A C 1
ATOM 1305 O O . THR A 1 169 ? -8.070 4.311 -1.205 1.00 94.88 169 THR A O 1
ATOM 1308 N N . VAL A 1 170 ? -7.447 3.717 0.871 1.00 97.00 170 VAL A N 1
ATOM 1309 C CA . VAL A 1 170 ? -6.859 2.412 0.559 1.00 97.00 170 VAL A CA 1
ATOM 1310 C C . VAL A 1 170 ? -7.634 1.372 1.355 1.00 97.00 170 VAL A C 1
ATOM 1312 O O . VAL A 1 170 ? -7.753 1.508 2.572 1.00 97.00 170 VAL A O 1
ATOM 1315 N N . MET A 1 171 ? -8.199 0.376 0.682 1.00 98.19 171 MET A N 1
ATOM 1316 C CA . MET A 1 171 ? -8.922 -0.722 1.317 1.00 98.19 171 MET A CA 1
ATOM 1317 C C . MET A 1 171 ? -8.427 -2.057 0.774 1.00 98.19 171 MET A C 1
ATOM 1319 O O . MET A 1 171 ? -8.319 -2.217 -0.441 1.00 98.19 171 MET A O 1
ATOM 1323 N N . TYR A 1 172 ? -8.190 -2.996 1.681 1.00 98.69 172 TYR A N 1
ATOM 1324 C CA . TYR A 1 172 ? -7.917 -4.398 1.387 1.00 98.69 172 TYR A CA 1
ATOM 1325 C C . TYR A 1 172 ? -8.991 -5.252 2.066 1.00 98.69 172 TYR A C 1
ATOM 1327 O O . TYR A 1 172 ? -9.135 -5.173 3.289 1.00 98.69 172 TYR A O 1
ATOM 1335 N N . GLY A 1 173 ? -9.744 -6.039 1.297 1.00 98.50 173 GLY A N 1
ATOM 1336 C CA . GLY A 1 173 ? -10.681 -7.029 1.837 1.00 98.50 173 GLY A CA 1
ATOM 1337 C C . GLY A 1 173 ? -9.919 -8.116 2.597 1.00 98.50 173 GLY A C 1
ATOM 1338 O O . GLY A 1 173 ? -10.018 -8.214 3.821 1.00 98.50 173 GLY A O 1
ATOM 1339 N N . ASN A 1 174 ? -8.927 -8.697 1.916 1.00 98.38 174 ASN A N 1
ATOM 1340 C CA . ASN A 1 174 ? -8.073 -9.806 2.346 1.00 98.38 174 ASN A CA 1
ATOM 1341 C C . ASN A 1 174 ? -8.781 -11.161 2.199 1.00 98.38 174 ASN A C 1
ATOM 1343 O O . ASN A 1 174 ? -8.986 -11.606 1.081 1.00 98.38 174 ASN A O 1
ATOM 1347 N N . ASN A 1 175 ? -9.025 -11.909 3.276 1.00 97.75 175 ASN A N 1
ATOM 1348 C CA . ASN A 1 175 ? -9.585 -13.257 3.172 1.00 97.75 175 ASN A CA 1
ATOM 1349 C C . ASN A 1 175 ? -11.093 -13.224 3.414 1.00 97.75 175 ASN A C 1
ATOM 1351 O O . ASN A 1 175 ? -11.497 -13.130 4.573 1.00 97.75 175 ASN A O 1
ATOM 1355 N N . GLY A 1 176 ? -11.902 -13.477 2.391 1.00 98.56 176 GLY A N 1
ATOM 1356 C CA . GLY A 1 176 ? -13.351 -13.440 2.543 1.00 98.56 176 GLY A CA 1
ATOM 1357 C C . GLY A 1 176 ? -14.090 -13.210 1.242 1.00 98.56 176 GLY A C 1
ATOM 1358 O O . GLY A 1 176 ? -13.491 -13.079 0.193 1.00 98.56 176 GLY A O 1
ATOM 1359 N N . ALA A 1 177 ? -15.418 -13.226 1.291 1.00 98.88 177 ALA A N 1
ATOM 1360 C CA . ALA A 1 177 ? -16.237 -12.667 0.222 1.00 98.88 177 ALA A CA 1
ATOM 1361 C C . ALA A 1 177 ? -16.662 -11.254 0.633 1.00 98.88 177 ALA A C 1
ATOM 1363 O O . ALA A 1 177 ? -17.702 -11.068 1.276 1.00 98.88 177 ALA A O 1
ATOM 1364 N N . ASP A 1 178 ? -15.845 -10.276 0.272 1.00 98.94 178 ASP A N 1
ATOM 1365 C CA . ASP A 1 178 ? -15.920 -8.912 0.766 1.00 98.94 178 ASP A CA 1
ATOM 1366 C C . ASP A 1 178 ? -16.796 -8.021 -0.117 1.00 98.94 178 ASP A C 1
ATOM 1368 O O . ASP A 1 178 ? -16.984 -8.222 -1.321 1.00 98.94 178 ASP A O 1
ATOM 1372 N N . LEU A 1 179 ? -17.368 -6.985 0.492 1.00 98.94 179 LEU A N 1
ATOM 1373 C CA . LEU A 1 179 ? -18.153 -5.965 -0.190 1.00 98.94 179 LEU A CA 1
ATOM 1374 C C . LEU A 1 179 ? -17.541 -4.588 0.053 1.00 98.94 179 LEU A C 1
ATOM 1376 O O . LEU A 1 179 ? -17.678 -4.005 1.129 1.00 98.94 179 LEU A O 1
ATOM 1380 N N . MET A 1 180 ? -16.948 -4.019 -0.990 1.00 98.88 180 MET A N 1
ATOM 1381 C CA . MET A 1 180 ? -16.186 -2.778 -0.905 1.00 98.88 180 MET A CA 1
ATOM 1382 C C . MET A 1 180 ? -16.835 -1.664 -1.727 1.00 98.88 180 MET A C 1
ATOM 1384 O O . MET A 1 180 ? -17.194 -1.833 -2.894 1.00 98.88 180 MET A O 1
ATOM 1388 N N . PHE A 1 181 ? -16.953 -0.480 -1.132 1.00 98.56 181 PHE A N 1
ATOM 1389 C CA . PHE A 1 181 ? -17.439 0.730 -1.788 1.00 98.56 181 PHE A CA 1
ATOM 1390 C C . PHE A 1 181 ? -16.383 1.825 -1.704 1.00 98.56 181 PHE A C 1
ATOM 1392 O O . PHE A 1 181 ? -16.016 2.225 -0.602 1.00 98.56 181 PHE A O 1
ATOM 1399 N N . SER A 1 182 ? -15.990 2.411 -2.836 1.00 96.75 182 SER A N 1
ATOM 1400 C CA . SER A 1 182 ? -14.990 3.495 -2.874 1.00 96.75 182 SER A CA 1
ATOM 1401 C C . SER A 1 182 ? -15.364 4.712 -2.016 1.00 96.75 182 SER A C 1
ATOM 1403 O O . SER A 1 182 ? -14.490 5.434 -1.544 1.00 96.75 182 SER A O 1
ATOM 1405 N N . GLY A 1 183 ? -16.667 4.946 -1.832 1.00 93.06 183 GLY A N 1
ATOM 1406 C CA . GLY A 1 183 ? -17.201 6.178 -1.263 1.00 93.06 183 GLY A CA 1
ATOM 1407 C C . GLY A 1 183 ? -17.397 7.274 -2.317 1.00 93.06 183 GLY A C 1
ATOM 1408 O O . GLY A 1 183 ? -17.091 7.073 -3.492 1.00 93.06 183 GLY A O 1
ATOM 1409 N N . PRO A 1 184 ? -17.975 8.425 -1.926 1.00 89.69 184 PRO A N 1
ATOM 1410 C CA . PRO A 1 184 ? -18.255 9.527 -2.846 1.00 89.69 184 PRO A CA 1
ATOM 1411 C C . PRO A 1 184 ? -17.009 10.317 -3.275 1.00 89.69 184 PRO A C 1
ATOM 1413 O O . PRO A 1 184 ? -17.116 11.044 -4.261 1.00 89.69 184 PRO A O 1
ATOM 1416 N N . GLY A 1 185 ? -15.893 10.200 -2.532 1.00 86.56 185 GLY A N 1
ATOM 1417 C CA . GLY A 1 185 ? -14.595 10.831 -2.788 1.00 86.56 185 GLY A CA 1
ATOM 1418 C C . GLY A 1 185 ? -14.613 12.350 -3.059 1.00 86.56 185 GLY A C 1
ATOM 1419 O O . GLY A 1 185 ? -15.658 12.994 -3.124 1.00 86.56 185 GLY A O 1
ATOM 1420 N N . SER A 1 186 ? -13.443 12.973 -3.190 1.00 90.38 186 SER A N 1
ATOM 1421 C CA . SER A 1 186 ? -13.313 14.402 -3.520 1.00 90.38 186 SER A CA 1
ATOM 1422 C C . SER A 1 186 ? -12.496 14.583 -4.792 1.00 90.38 186 SER A C 1
ATOM 1424 O O . SER A 1 186 ? -11.746 13.707 -5.218 1.00 90.38 186 SER A O 1
ATOM 1426 N N . LYS A 1 187 ? -12.612 15.745 -5.441 1.00 89.44 187 LYS A N 1
ATOM 1427 C CA . LYS A 1 187 ? -11.764 16.044 -6.601 1.00 89.44 187 LYS A CA 1
ATOM 1428 C C . LYS A 1 187 ? -10.290 15.997 -6.180 1.00 89.44 187 LYS A C 1
ATOM 1430 O O . LYS A 1 187 ? -9.905 16.687 -5.246 1.00 89.44 187 LYS A O 1
ATOM 1435 N N . GLY A 1 188 ? -9.481 15.239 -6.917 1.00 88.06 188 GLY A N 1
ATOM 1436 C CA . GLY A 1 188 ? -8.051 15.086 -6.636 1.00 88.06 188 GLY A CA 1
ATOM 1437 C C . GLY A 1 188 ? -7.717 13.974 -5.639 1.00 88.06 188 GLY A C 1
ATOM 1438 O O . GLY A 1 188 ? -6.537 13.737 -5.412 1.00 88.06 188 GLY A O 1
ATOM 1439 N N . THR A 1 189 ? -8.711 13.270 -5.086 1.00 93.12 189 THR A N 1
ATOM 1440 C CA . THR A 1 189 ? -8.474 12.049 -4.301 1.00 93.12 189 THR A CA 1
ATOM 1441 C C . THR A 1 189 ? -8.586 10.801 -5.181 1.00 93.12 189 THR A C 1
ATOM 1443 O O . THR A 1 189 ? -8.861 10.891 -6.385 1.00 93.12 189 THR A O 1
ATOM 1446 N N . PHE A 1 190 ? -8.334 9.635 -4.592 1.00 94.75 190 PHE A N 1
ATOM 1447 C CA . PHE A 1 190 ? -8.478 8.334 -5.235 1.00 94.75 190 PHE A CA 1
ATOM 1448 C C . PHE A 1 190 ? -8.976 7.292 -4.230 1.00 94.75 190 PHE A C 1
ATOM 1450 O O . PHE A 1 190 ? -8.830 7.480 -3.019 1.00 94.75 190 PHE A O 1
ATOM 1457 N N . SER A 1 191 ? -9.485 6.177 -4.749 1.00 96.44 191 SER A N 1
ATOM 1458 C CA . SER A 1 191 ? -9.768 4.973 -3.967 1.00 96.44 191 SER A CA 1
ATOM 1459 C C . SER A 1 191 ? -9.016 3.779 -4.554 1.00 96.44 191 SER A C 1
ATOM 1461 O O . SER A 1 191 ? -9.161 3.471 -5.736 1.00 96.44 191 SER A O 1
ATOM 1463 N N . TYR A 1 192 ? -8.205 3.119 -3.735 1.00 97.62 192 TYR A N 1
ATOM 1464 C CA . TYR A 1 192 ? -7.611 1.818 -4.022 1.00 97.62 192 TYR A CA 1
ATOM 1465 C C . TYR A 1 192 ? -8.417 0.738 -3.298 1.00 97.62 192 TYR A C 1
ATOM 1467 O O . TYR A 1 192 ? -8.690 0.887 -2.105 1.00 97.62 192 TYR A O 1
ATOM 1475 N N . MET A 1 193 ? -8.817 -0.305 -4.021 1.00 98.69 193 MET A N 1
ATOM 1476 C CA . MET A 1 193 ? -9.544 -1.456 -3.490 1.00 98.69 193 MET A CA 1
ATOM 1477 C C . MET A 1 193 ? -8.923 -2.737 -4.033 1.00 98.69 193 MET A C 1
ATOM 1479 O O . MET A 1 193 ? -8.795 -2.886 -5.248 1.00 98.69 193 MET A O 1
ATOM 1483 N N . ASP A 1 194 ? -8.568 -3.637 -3.132 1.00 98.81 194 ASP A N 1
ATOM 1484 C CA . ASP A 1 194 ? -8.100 -4.986 -3.436 1.00 98.81 194 ASP A CA 1
ATOM 1485 C C . ASP A 1 194 ? -8.994 -5.966 -2.676 1.00 98.81 194 ASP A C 1
ATOM 1487 O O . ASP A 1 194 ? -9.094 -5.853 -1.451 1.00 98.81 194 ASP A O 1
ATOM 1491 N N . GLY A 1 195 ? -9.696 -6.841 -3.395 1.00 98.62 195 GLY A N 1
ATOM 1492 C CA . GLY A 1 195 ? -10.578 -7.841 -2.790 1.00 98.62 195 GLY A CA 1
ATOM 1493 C C . GLY A 1 195 ? -9.779 -8.835 -1.954 1.00 98.62 195 GLY A C 1
ATOM 1494 O O . GLY A 1 195 ? -10.039 -9.014 -0.769 1.00 98.62 195 GLY A O 1
ATOM 1495 N N . GLY A 1 196 ? -8.675 -9.325 -2.514 1.00 98.50 196 GLY A N 1
ATOM 1496 C CA . GLY A 1 196 ? -7.872 -10.369 -1.899 1.00 98.50 196 GLY A CA 1
ATOM 1497 C C . GLY A 1 196 ? -8.369 -11.735 -2.354 1.00 98.50 196 GLY A C 1
ATOM 1498 O O . GLY A 1 196 ? -8.525 -11.967 -3.547 1.00 98.50 196 GLY A O 1
ATOM 1499 N N . THR A 1 197 ? -8.512 -12.688 -1.435 1.00 98.38 197 THR A N 1
ATOM 1500 C CA . THR A 1 197 ? -8.983 -14.036 -1.769 1.00 98.38 197 THR A CA 1
ATOM 1501 C C . THR A 1 197 ? -10.443 -14.227 -1.399 1.00 98.38 197 THR A C 1
ATOM 1503 O O . THR A 1 197 ? -10.814 -14.022 -0.247 1.00 98.38 197 THR A O 1
ATOM 1506 N N . GLY A 1 198 ? -11.203 -14.817 -2.316 1.00 98.56 198 GLY A N 1
ATOM 1507 C CA . GLY A 1 198 ? -12.622 -15.116 -2.158 1.00 98.56 198 GLY A CA 1
ATOM 1508 C C . GLY A 1 198 ? -13.422 -14.453 -3.269 1.00 98.56 198 GLY A C 1
ATOM 1509 O O . GLY A 1 198 ? -12.854 -14.110 -4.287 1.00 98.56 198 GLY A O 1
ATOM 1510 N N . ASN A 1 199 ? -14.750 -14.416 -3.165 1.00 98.88 199 ASN A N 1
ATOM 1511 C CA . ASN A 1 199 ? -15.582 -13.883 -4.248 1.00 98.88 199 ASN A CA 1
ATOM 1512 C C . ASN A 1 199 ? -16.065 -12.489 -3.869 1.00 98.88 199 ASN A C 1
ATOM 1514 O O . ASN A 1 199 ? -17.099 -12.352 -3.201 1.00 98.88 199 ASN A O 1
ATOM 1518 N N . ASP A 1 200 ? -15.340 -11.479 -4.319 1.00 98.94 200 ASP A N 1
ATOM 1519 C CA . ASP A 1 200 ? -15.493 -10.118 -3.836 1.00 98.94 200 ASP A CA 1
ATOM 1520 C C . ASP A 1 200 ? -16.436 -9.295 -4.709 1.00 98.94 200 ASP A C 1
ATOM 1522 O O . ASP A 1 200 ? -16.652 -9.536 -5.900 1.00 98.94 200 ASP A O 1
ATOM 1526 N N . THR A 1 201 ? -17.047 -8.279 -4.110 1.00 98.94 201 THR A N 1
ATOM 1527 C CA . THR A 1 201 ? -17.845 -7.281 -4.820 1.00 98.94 201 THR A CA 1
ATOM 1528 C C . THR A 1 201 ? -17.295 -5.890 -4.558 1.00 98.94 201 THR A C 1
ATOM 1530 O O . THR A 1 201 ? -17.390 -5.364 -3.452 1.00 98.94 201 THR A O 1
ATOM 1533 N N . MET A 1 202 ? -16.811 -5.233 -5.609 1.00 98.88 202 MET A N 1
ATOM 1534 C CA . MET A 1 202 ? -16.279 -3.873 -5.541 1.00 98.88 202 MET A CA 1
ATOM 1535 C C . MET A 1 202 ? -17.135 -2.892 -6.335 1.00 98.88 202 MET A C 1
ATOM 1537 O O . MET A 1 202 ? -17.457 -3.103 -7.508 1.00 98.88 202 MET A O 1
ATOM 1541 N N . ILE A 1 203 ? -17.477 -1.775 -5.693 1.00 98.75 203 ILE A N 1
ATOM 1542 C CA . ILE A 1 203 ? -18.340 -0.734 -6.248 1.00 98.75 203 ILE A CA 1
ATOM 1543 C C . ILE A 1 203 ? -17.632 0.618 -6.194 1.00 98.75 203 ILE A C 1
ATOM 1545 O O . ILE A 1 203 ? -17.408 1.190 -5.127 1.00 98.75 203 ILE A O 1
ATOM 1549 N N . GLY A 1 204 ? -17.322 1.153 -7.372 1.00 97.44 204 GLY A N 1
ATOM 1550 C CA . GLY A 1 204 ? -16.664 2.443 -7.544 1.00 97.44 204 GLY A CA 1
ATOM 1551 C C . GLY A 1 204 ? -17.608 3.574 -7.915 1.00 97.44 204 GLY A C 1
ATOM 1552 O O . GLY A 1 204 ? -18.591 3.414 -8.648 1.00 97.44 204 GLY A O 1
ATOM 1553 N N . ALA A 1 205 ? -17.251 4.758 -7.449 1.00 94.81 205 ALA A N 1
ATOM 1554 C CA . ALA A 1 205 ? -17.804 6.036 -7.863 1.00 94.81 205 ALA A CA 1
ATOM 1555 C C . ALA A 1 205 ? -16.655 7.025 -8.101 1.00 94.81 205 ALA A C 1
ATOM 1557 O O . ALA A 1 205 ? -15.493 6.678 -7.953 1.00 94.81 205 ALA A O 1
ATOM 1558 N N . SER A 1 206 ? -16.953 8.261 -8.493 1.00 92.50 206 SER A N 1
ATOM 1559 C CA . SER A 1 206 ? -15.919 9.303 -8.557 1.00 92.50 206 SER A CA 1
ATOM 1560 C C . SER A 1 206 ? -15.208 9.459 -7.201 1.00 92.50 206 SER A C 1
ATOM 1562 O O . SER A 1 206 ? -15.875 9.310 -6.179 1.00 92.50 206 SER A O 1
ATOM 1564 N N . PRO A 1 207 ? -13.912 9.826 -7.153 1.00 91.50 207 PRO A N 1
ATOM 1565 C CA . PRO A 1 207 ? -12.992 10.187 -8.236 1.00 91.50 207 PRO A CA 1
ATOM 1566 C C . PRO A 1 207 ? -12.330 8.951 -8.882 1.00 91.50 207 PRO A C 1
ATOM 1568 O O . PRO A 1 207 ? -13.032 8.030 -9.280 1.00 91.50 207 PRO A O 1
ATOM 1571 N N . LEU A 1 208 ? -11.011 8.963 -9.109 1.00 95.25 208 LEU A N 1
ATOM 1572 C CA . LEU A 1 208 ? -10.290 7.856 -9.741 1.00 95.25 208 LEU A CA 1
ATOM 1573 C C . LEU A 1 208 ? -10.267 6.634 -8.815 1.00 95.25 208 LEU A C 1
ATOM 1575 O O . LEU A 1 208 ? -9.898 6.758 -7.648 1.00 95.25 208 LEU A O 1
ATOM 1579 N N . ASN A 1 209 ? -10.582 5.461 -9.359 1.00 97.75 209 ASN A N 1
ATOM 1580 C CA . ASN A 1 209 ? -10.484 4.187 -8.652 1.00 97.75 209 ASN A CA 1
ATOM 1581 C C . ASN A 1 209 ? -9.418 3.289 -9.279 1.00 97.75 209 ASN A C 1
ATOM 1583 O O . ASN A 1 209 ? -9.271 3.246 -10.504 1.00 97.75 209 ASN A O 1
ATOM 1587 N N . LEU A 1 210 ? -8.740 2.523 -8.434 1.00 98.06 210 LEU A N 1
ATOM 1588 C CA . LEU A 1 210 ? -7.911 1.388 -8.812 1.00 98.06 210 LEU A CA 1
ATOM 1589 C C . LEU A 1 210 ? -8.468 0.159 -8.092 1.00 98.06 210 LEU A C 1
ATOM 1591 O O . LEU A 1 210 ? -8.472 0.134 -6.865 1.00 98.06 210 LEU A O 1
ATOM 1595 N N . MET A 1 211 ? -8.998 -0.795 -8.856 1.00 98.81 211 MET A N 1
ATOM 1596 C CA . MET A 1 211 ? -9.644 -2.002 -8.336 1.00 98.81 211 MET A CA 1
ATOM 1597 C C . MET A 1 211 ? -8.893 -3.247 -8.772 1.00 98.81 211 MET A C 1
ATOM 1599 O O . MET A 1 211 ? -8.560 -3.372 -9.956 1.00 98.81 211 MET A O 1
ATOM 1603 N N . HIS A 1 212 ? -8.698 -4.164 -7.837 1.00 98.81 212 HIS A N 1
ATOM 1604 C CA . HIS A 1 212 ? -8.139 -5.483 -8.066 1.00 98.81 212 HIS A CA 1
ATOM 1605 C C . HIS A 1 212 ? -9.042 -6.539 -7.435 1.00 98.81 212 HIS A C 1
ATOM 1607 O O . HIS A 1 212 ? -9.333 -6.437 -6.249 1.00 98.81 212 HIS A O 1
ATOM 1613 N N . GLY A 1 213 ? -9.523 -7.496 -8.235 1.00 98.62 213 GLY A N 1
ATOM 1614 C CA . GLY A 1 213 ? -10.323 -8.624 -7.737 1.00 98.62 213 GLY A CA 1
ATOM 1615 C C . GLY A 1 213 ? -9.518 -9.499 -6.791 1.00 98.62 213 GLY A C 1
ATOM 1616 O O . GLY A 1 213 ? -9.846 -9.616 -5.621 1.00 98.62 213 GLY A O 1
ATOM 1617 N N . GLY A 1 214 ? -8.372 -9.971 -7.282 1.00 98.44 214 GLY A N 1
ATOM 1618 C CA . GLY A 1 214 ? -7.563 -10.965 -6.589 1.00 98.44 214 GLY A CA 1
ATOM 1619 C C . GLY A 1 214 ? -7.971 -12.384 -7.000 1.00 98.44 214 GLY A C 1
ATOM 1620 O O . GLY A 1 214 ? -8.450 -12.589 -8.117 1.00 98.44 214 GLY A O 1
ATOM 1621 N N . PRO A 1 215 ? -7.619 -13.424 -6.229 1.00 98.00 215 PRO A N 1
ATOM 1622 C CA . PRO A 1 215 ? -8.075 -14.781 -6.514 1.00 98.00 215 PRO A CA 1
ATOM 1623 C C . PRO A 1 215 ? -9.542 -15.011 -6.109 1.00 98.00 215 PRO A C 1
ATOM 1625 O O . PRO A 1 215 ? -9.840 -15.092 -4.920 1.00 98.00 215 PRO A O 1
ATOM 1628 N N . GLY A 1 216 ? -10.423 -15.266 -7.077 1.00 98.31 216 GLY A N 1
ATOM 1629 C CA . GLY A 1 216 ? -11.861 -15.267 -6.821 1.00 98.31 216 GLY A CA 1
ATOM 1630 C C . GLY A 1 216 ? -12.737 -15.365 -8.059 1.00 98.31 216 GLY A C 1
ATOM 1631 O O . GLY A 1 216 ? -12.248 -15.387 -9.178 1.00 98.31 216 GLY A O 1
ATOM 1632 N N . GLU A 1 217 ? -14.053 -15.478 -7.883 1.00 98.75 217 GLU A N 1
ATOM 1633 C CA . GLU A 1 217 ? -15.001 -15.043 -8.919 1.00 98.75 217 GLU A CA 1
ATOM 1634 C C . GLU A 1 217 ? -15.580 -13.688 -8.505 1.00 98.75 217 GLU A C 1
ATOM 1636 O O . GLU A 1 217 ? -16.579 -13.629 -7.778 1.00 98.75 217 GLU A O 1
ATOM 1641 N N . ASP A 1 218 ? -14.963 -12.612 -8.988 1.00 98.88 218 ASP A N 1
ATOM 1642 C CA . ASP A 1 218 ? -15.215 -11.263 -8.489 1.00 98.88 218 ASP A CA 1
ATOM 1643 C C . ASP A 1 218 ? -16.226 -10.490 -9.336 1.00 98.88 218 ASP A C 1
ATOM 1645 O O . ASP A 1 218 ? -16.367 -10.665 -10.554 1.00 98.88 218 ASP A O 1
ATOM 1649 N N . LEU A 1 219 ? -16.936 -9.567 -8.691 1.00 98.94 219 LEU A N 1
ATOM 1650 C CA . LEU A 1 219 ? -17.830 -8.611 -9.332 1.00 98.94 219 LEU A CA 1
ATOM 1651 C C . LEU A 1 219 ? -17.328 -7.185 -9.114 1.00 98.94 219 LEU A C 1
ATOM 1653 O O . LEU A 1 219 ? -17.471 -6.606 -8.040 1.00 98.94 219 LEU A O 1
ATOM 1657 N N . MET A 1 220 ? -16.852 -6.556 -10.184 1.00 98.88 220 MET A N 1
ATOM 1658 C CA . MET A 1 220 ? -16.461 -5.149 -10.173 1.00 98.88 220 MET A CA 1
ATOM 1659 C C . MET A 1 220 ? -17.431 -4.299 -10.984 1.00 98.88 220 MET A C 1
ATOM 1661 O O . MET A 1 220 ? -17.688 -4.544 -12.165 1.00 98.88 220 MET A O 1
ATOM 1665 N N . TYR A 1 221 ? -17.940 -3.239 -10.369 1.00 98.44 221 TYR A N 1
ATOM 1666 C CA . TYR A 1 221 ? -18.811 -2.262 -11.013 1.00 98.44 221 TYR A CA 1
ATOM 1667 C C . TYR A 1 221 ? -18.342 -0.850 -10.683 1.00 98.44 221 TYR A C 1
ATOM 1669 O O . TYR A 1 221 ? -18.106 -0.523 -9.525 1.00 98.44 221 TYR A O 1
ATOM 1677 N N . SER A 1 222 ? -18.273 0.033 -11.678 1.00 97.81 222 SER A N 1
ATOM 1678 C CA . SER A 1 222 ? -18.027 1.453 -11.414 1.00 97.81 222 SER A CA 1
ATOM 1679 C C . SER A 1 222 ? -18.785 2.362 -12.363 1.00 97.81 222 SER A C 1
ATOM 1681 O O . SER A 1 222 ? -19.019 2.028 -13.528 1.00 97.81 222 SER A O 1
ATOM 1683 N N . ILE A 1 223 ? -19.148 3.534 -11.842 1.00 95.88 223 ILE A N 1
ATOM 1684 C CA . ILE A 1 223 ? -19.672 4.675 -12.609 1.00 95.88 223 ILE A CA 1
ATOM 1685 C C . ILE A 1 223 ? -18.672 5.837 -12.702 1.00 95.88 223 ILE A C 1
ATOM 1687 O O . ILE A 1 223 ? -18.922 6.793 -13.437 1.00 95.88 223 ILE A O 1
ATOM 1691 N N . GLY A 1 224 ? -17.573 5.784 -11.941 1.00 95.25 224 GLY A N 1
ATOM 1692 C CA . GLY A 1 224 ? -16.486 6.764 -11.978 1.00 95.25 224 GLY A CA 1
ATOM 1693 C C . GLY A 1 224 ? -15.286 6.258 -12.788 1.00 95.25 224 GLY A C 1
ATOM 1694 O O . GLY A 1 224 ? -15.218 5.064 -13.082 1.00 95.25 224 GLY A O 1
ATOM 1695 N N . PRO A 1 225 ? -14.318 7.133 -13.125 1.00 96.88 225 PRO A N 1
ATOM 1696 C CA . PRO A 1 225 ? -13.070 6.728 -13.768 1.00 96.88 225 PRO A CA 1
ATOM 1697 C C . PRO A 1 225 ? -12.393 5.601 -12.987 1.00 96.88 225 PRO A C 1
ATOM 1699 O O . PRO A 1 225 ? -12.072 5.779 -11.812 1.00 96.88 225 PRO A O 1
ATOM 1702 N N . THR A 1 226 ? -12.182 4.451 -13.622 1.00 98.56 226 THR A N 1
ATOM 1703 C CA . THR A 1 226 ? -11.658 3.270 -12.928 1.00 98.56 226 THR A CA 1
ATOM 1704 C C . THR A 1 226 ? -10.664 2.502 -13.782 1.00 98.56 226 THR A C 1
ATOM 1706 O O . THR A 1 226 ? -10.883 2.269 -14.973 1.00 98.56 226 THR A O 1
ATOM 1709 N N . THR A 1 227 ? -9.577 2.070 -13.153 1.00 98.75 227 THR A N 1
ATOM 1710 C CA . THR A 1 227 ? -8.742 1.002 -13.688 1.00 98.75 227 THR A CA 1
ATOM 1711 C C . THR A 1 227 ? -9.073 -0.293 -12.959 1.00 98.75 227 THR A C 1
ATOM 1713 O O . THR A 1 227 ? -8.967 -0.356 -11.737 1.00 98.75 227 THR A O 1
ATOM 1716 N N . PHE A 1 228 ? -9.484 -1.303 -13.720 1.00 98.88 228 PHE A N 1
ATOM 1717 C CA . PHE A 1 228 ? -9.863 -2.626 -13.242 1.00 98.88 228 PHE A CA 1
ATOM 1718 C C . PHE A 1 228 ? -8.767 -3.632 -13.581 1.00 98.88 228 PHE A C 1
ATOM 1720 O O . PHE A 1 228 ? -8.369 -3.730 -14.745 1.00 98.88 228 PHE A O 1
ATOM 1727 N N . TYR A 1 229 ? -8.344 -4.400 -12.588 1.00 98.88 229 TYR A N 1
ATOM 1728 C CA . TYR A 1 229 ? -7.530 -5.600 -12.725 1.00 98.88 229 TYR A CA 1
ATOM 1729 C C . TYR A 1 229 ? -8.364 -6.768 -12.210 1.00 98.88 229 TYR A C 1
ATOM 1731 O O . TYR A 1 229 ? -8.725 -6.779 -11.037 1.00 98.88 229 TYR A O 1
ATOM 1739 N N . THR A 1 230 ? -8.743 -7.700 -13.084 1.00 98.50 230 THR A N 1
ATOM 1740 C CA . THR A 1 230 ? -9.738 -8.709 -12.699 1.00 98.50 230 THR A CA 1
ATOM 1741 C C . THR A 1 230 ? -9.235 -9.693 -11.668 1.00 98.50 230 THR A C 1
ATOM 1743 O O . THR A 1 230 ? -9.986 -10.001 -10.760 1.00 98.50 230 THR A O 1
ATOM 1746 N N . GLY A 1 231 ? -7.958 -10.065 -11.724 1.00 98.00 231 GLY A N 1
ATOM 1747 C CA . GLY A 1 231 ? -7.443 -11.093 -10.839 1.00 98.00 231 GLY A CA 1
ATOM 1748 C C . GLY A 1 231 ? -7.619 -12.488 -11.429 1.00 98.00 231 GLY A C 1
ATOM 1749 O O . GLY A 1 231 ? -7.912 -12.675 -12.612 1.00 98.00 231 GLY A O 1
ATOM 1750 N N . ARG A 1 232 ? -7.316 -13.498 -10.614 1.00 97.25 232 ARG A N 1
ATOM 1751 C CA . ARG A 1 232 ? -7.425 -14.895 -11.030 1.00 97.25 232 ARG A CA 1
ATOM 1752 C C . ARG A 1 232 ? -8.841 -15.383 -10.773 1.00 97.25 232 ARG A C 1
ATOM 1754 O O . ARG A 1 232 ? -9.186 -15.650 -9.633 1.00 97.25 232 ARG A O 1
ATOM 1761 N N . GLY A 1 233 ? -9.521 -15.769 -11.840 1.00 97.38 233 GLY A N 1
ATOM 1762 C CA . GLY A 1 233 ? -10.700 -16.612 -11.761 1.00 97.38 233 GLY A CA 1
ATOM 1763 C C . GLY A 1 233 ? -11.633 -16.345 -12.918 1.00 97.38 233 GLY A C 1
ATOM 1764 O O . GLY A 1 233 ? -11.194 -16.387 -14.066 1.00 97.38 233 GLY A O 1
ATOM 1765 N N . ARG A 1 234 ? -12.929 -16.217 -12.643 1.00 98.25 234 ARG A N 1
ATOM 1766 C CA . ARG A 1 234 ? -13.931 -15.909 -13.669 1.00 98.25 234 ARG A CA 1
ATOM 1767 C C . ARG A 1 234 ? -14.716 -14.696 -13.236 1.00 98.25 234 ARG A C 1
ATOM 1769 O O . ARG A 1 234 ? -15.792 -14.815 -12.647 1.00 98.25 234 ARG A O 1
ATOM 1776 N N . ASP A 1 235 ? -14.204 -13.548 -13.620 1.00 98.81 235 ASP A N 1
ATOM 1777 C CA . ASP A 1 235 ? -14.646 -12.290 -13.051 1.00 98.81 235 ASP A CA 1
ATOM 1778 C C . ASP A 1 235 ? -15.695 -11.631 -13.933 1.00 98.81 235 ASP A C 1
ATOM 1780 O O . ASP A 1 235 ? -15.857 -11.917 -15.127 1.00 98.81 235 ASP A O 1
ATOM 1784 N N . THR A 1 236 ? -16.460 -10.729 -13.336 1.00 98.88 236 THR A N 1
ATOM 1785 C CA . THR A 1 236 ? -17.442 -9.911 -14.034 1.00 98.88 236 THR A CA 1
ATOM 1786 C C . THR A 1 236 ? -17.131 -8.441 -13.813 1.00 98.88 236 THR A C 1
ATOM 1788 O O . THR A 1 236 ? -17.137 -7.950 -12.690 1.00 98.88 236 THR A O 1
ATOM 1791 N N . VAL A 1 237 ? -16.933 -7.710 -14.911 1.00 98.88 237 VAL A N 1
ATOM 1792 C CA . VAL A 1 237 ? -16.685 -6.265 -14.888 1.00 98.88 237 VAL A CA 1
ATOM 1793 C C . VAL A 1 237 ? -17.818 -5.531 -15.585 1.00 98.88 237 VAL A C 1
ATOM 1795 O O . VAL A 1 237 ? -18.161 -5.825 -16.732 1.00 98.88 237 VAL A O 1
ATOM 1798 N N . LEU A 1 238 ? -18.364 -4.529 -14.905 1.00 98.69 238 LEU A N 1
ATOM 1799 C CA . LEU A 1 238 ? -19.338 -3.577 -15.423 1.00 98.69 238 LEU A CA 1
ATOM 1800 C C . LEU A 1 238 ? -18.720 -2.166 -15.405 1.00 98.69 238 LEU A C 1
ATOM 1802 O O . LEU A 1 238 ? -18.879 -1.405 -14.447 1.00 98.69 238 LEU A O 1
ATOM 1806 N N . ALA A 1 239 ? -18.009 -1.824 -16.480 1.00 98.12 239 ALA A N 1
ATOM 1807 C CA . ALA A 1 239 ? -17.274 -0.567 -16.637 1.00 98.12 239 ALA A CA 1
ATOM 1808 C C . ALA A 1 239 ? -18.129 0.498 -17.349 1.00 98.12 239 ALA A C 1
ATOM 1810 O O . ALA A 1 239 ? -18.352 0.431 -18.566 1.00 98.12 239 ALA A O 1
ATOM 1811 N N . ASN A 1 240 ? -18.644 1.475 -16.596 1.00 97.75 240 ASN A N 1
ATOM 1812 C CA . ASN A 1 240 ? -19.618 2.449 -17.101 1.00 97.75 240 ASN A CA 1
ATOM 1813 C C . ASN A 1 240 ? -19.052 3.853 -17.349 1.00 97.75 240 ASN A C 1
ATOM 1815 O O . ASN A 1 240 ? -19.831 4.781 -17.578 1.00 97.75 240 ASN A O 1
ATOM 1819 N N . HIS A 1 241 ? -17.729 4.028 -17.364 1.00 97.81 241 HIS A N 1
ATOM 1820 C CA . HIS A 1 241 ? -17.097 5.310 -17.649 1.00 97.81 241 HIS A CA 1
ATOM 1821 C C . HIS A 1 241 ? -16.157 5.237 -18.868 1.00 97.81 241 HIS A C 1
ATOM 1823 O O . HIS A 1 241 ? -15.469 4.253 -19.135 1.00 97.81 241 HIS A O 1
ATOM 1829 N N . THR A 1 242 ? -16.136 6.295 -19.684 1.00 97.38 242 THR A N 1
ATOM 1830 C CA . THR A 1 242 ? -15.422 6.291 -20.977 1.00 97.38 242 THR A CA 1
ATOM 1831 C C . THR A 1 242 ? -13.903 6.293 -20.838 1.00 97.38 242 THR A C 1
ATOM 1833 O O . THR A 1 242 ? -13.213 5.956 -21.790 1.00 97.38 242 THR A O 1
ATOM 1836 N N . SER A 1 243 ? -13.373 6.668 -19.674 1.00 96.19 243 SER A N 1
ATOM 1837 C CA . SER A 1 243 ? -11.939 6.607 -19.375 1.00 96.19 243 SER A CA 1
ATOM 1838 C C . SER A 1 243 ? -11.510 5.304 -18.699 1.00 96.19 243 SER A C 1
ATOM 1840 O O . SER A 1 243 ? -10.360 5.224 -18.264 1.00 96.19 243 SER A O 1
ATOM 1842 N N . ASP A 1 244 ? -12.421 4.338 -18.550 1.00 98.62 244 ASP A N 1
ATOM 1843 C CA . ASP A 1 244 ? -12.118 3.093 -17.853 1.00 98.62 244 ASP A CA 1
ATOM 1844 C C . ASP A 1 244 ? -11.049 2.295 -18.591 1.00 98.62 244 ASP A C 1
ATOM 1846 O O . ASP A 1 244 ? -11.049 2.204 -19.825 1.00 98.62 244 ASP A O 1
ATOM 1850 N N . ARG A 1 245 ? -10.148 1.704 -17.811 1.00 98.62 245 ARG A N 1
ATOM 1851 C CA . ARG A 1 245 ? -9.104 0.794 -18.277 1.00 98.62 245 ARG A CA 1
ATOM 1852 C C . ARG A 1 245 ? -9.363 -0.573 -17.671 1.00 98.62 245 ARG A C 1
ATOM 1854 O O . ARG A 1 245 ? -9.385 -0.694 -16.455 1.00 98.62 245 ARG A O 1
ATOM 1861 N N . ILE A 1 246 ? -9.572 -1.589 -18.498 1.00 98.75 246 ILE A N 1
ATOM 1862 C CA . ILE A 1 246 ? -9.880 -2.940 -18.031 1.00 98.75 246 ILE A CA 1
ATOM 1863 C C . ILE A 1 246 ? -8.741 -3.880 -18.426 1.00 98.75 246 ILE A C 1
ATOM 1865 O O . ILE A 1 246 ? -8.476 -4.051 -19.618 1.00 98.75 246 ILE A O 1
ATOM 1869 N N . TYR A 1 247 ? -8.100 -4.498 -17.439 1.00 98.75 247 TYR A N 1
ATOM 1870 C CA . TYR A 1 247 ? -7.137 -5.586 -17.579 1.00 98.75 247 TYR A CA 1
ATOM 1871 C C . TYR A 1 247 ? -7.820 -6.865 -17.104 1.00 98.75 247 TYR A C 1
ATOM 1873 O O . TYR A 1 247 ? -8.057 -7.019 -15.911 1.00 98.75 247 TYR A O 1
ATOM 1881 N N . ALA A 1 248 ? -8.199 -7.724 -18.050 1.00 98.19 248 ALA A N 1
ATOM 1882 C CA . ALA A 1 248 ? -9.015 -8.905 -17.773 1.00 98.19 248 ALA A CA 1
ATOM 1883 C C . ALA A 1 248 ? -8.420 -10.174 -18.381 1.00 98.19 248 ALA A C 1
ATOM 1885 O O . ALA A 1 248 ? -7.823 -10.113 -19.463 1.00 98.19 248 ALA A O 1
ATOM 1886 N N . ASP A 1 249 ? -8.611 -11.320 -17.737 1.00 96.00 249 ASP A N 1
ATOM 1887 C CA . ASP A 1 249 ? -8.304 -12.617 -18.330 1.00 96.00 249 ASP A CA 1
ATOM 1888 C C . ASP A 1 249 ? -9.293 -12.950 -19.467 1.00 96.00 249 ASP A C 1
ATOM 1890 O O . ASP A 1 249 ? -10.353 -12.344 -19.642 1.00 96.00 249 ASP A O 1
ATOM 1894 N N . ALA A 1 250 ? -8.930 -13.923 -20.304 1.00 94.56 250 ALA A N 1
ATOM 1895 C CA . ALA A 1 250 ? -9.781 -14.418 -21.383 1.00 94.56 250 ALA A CA 1
ATOM 1896 C C . ALA A 1 250 ? -11.116 -15.002 -20.886 1.00 94.56 250 ALA A C 1
ATOM 1898 O O . ALA A 1 250 ? -12.079 -15.054 -21.655 1.00 94.56 250 ALA A O 1
ATOM 1899 N N . GLY A 1 251 ? -11.136 -15.521 -19.654 1.00 95.31 251 GLY A N 1
ATOM 1900 C CA . GLY A 1 251 ? -12.298 -16.152 -19.029 1.00 95.31 251 GLY A CA 1
ATOM 1901 C C . GLY A 1 251 ? -13.378 -15.184 -18.545 1.00 95.31 251 GLY A C 1
ATOM 1902 O O . GLY A 1 251 ? -14.499 -15.630 -18.278 1.00 95.31 251 GLY A O 1
ATOM 1903 N N . ASP A 1 252 ? -13.071 -13.889 -18.479 1.00 98.50 252 ASP A N 1
ATOM 1904 C CA . ASP A 1 252 ? -13.891 -12.909 -17.773 1.00 98.50 252 ASP A CA 1
ATOM 1905 C C . ASP A 1 252 ? -15.041 -12.353 -18.611 1.00 98.50 252 ASP A C 1
ATOM 1907 O O . ASP A 1 252 ? -15.030 -12.283 -19.847 1.00 98.50 252 ASP A O 1
ATOM 1911 N N . ARG A 1 253 ? -16.073 -11.899 -17.905 1.00 98.62 253 ARG A N 1
ATOM 1912 C CA . ARG A 1 253 ? -17.276 -11.296 -18.472 1.00 98.62 253 ARG A CA 1
ATOM 1913 C C . ARG A 1 253 ? -17.206 -9.785 -18.320 1.00 98.62 253 ARG A C 1
ATOM 1915 O O . ARG A 1 253 ? -17.601 -9.227 -17.303 1.00 98.62 253 ARG A O 1
ATOM 1922 N N . VAL A 1 254 ? -16.772 -9.105 -19.377 1.00 98.62 254 VAL A N 1
ATOM 1923 C CA . VAL A 1 254 ? -16.644 -7.641 -19.378 1.00 98.62 254 VAL A CA 1
ATOM 1924 C C . VAL A 1 254 ? -17.779 -6.989 -20.169 1.00 98.62 254 VAL A C 1
ATOM 1926 O O . VAL A 1 254 ? -17.864 -7.129 -21.391 1.00 98.62 254 VAL A O 1
ATOM 1929 N N . ALA A 1 255 ? -18.624 -6.216 -19.487 1.00 98.50 255 ALA A N 1
ATOM 1930 C CA . ALA A 1 255 ? -19.521 -5.244 -20.105 1.00 98.50 255 ALA A CA 1
ATOM 1931 C C . ALA A 1 255 ? -18.939 -3.839 -19.919 1.00 98.50 255 ALA A C 1
ATOM 1933 O O . ALA A 1 255 ? -18.634 -3.424 -18.804 1.00 98.50 255 ALA A O 1
ATOM 1934 N N . ARG A 1 256 ? -18.775 -3.101 -21.019 1.00 98.00 256 ARG A N 1
ATOM 1935 C CA . ARG A 1 256 ? -18.113 -1.794 -20.998 1.00 98.00 256 ARG A CA 1
ATOM 1936 C C . ARG A 1 256 ? -18.733 -0.804 -21.971 1.00 98.00 256 ARG A C 1
ATOM 1938 O O . ARG A 1 256 ? -19.219 -1.192 -23.036 1.00 98.00 256 ARG A O 1
ATOM 1945 N N . VAL A 1 257 ? -18.664 0.479 -21.635 1.00 97.62 257 VAL A N 1
ATOM 1946 C CA . VAL A 1 257 ? -19.102 1.568 -22.522 1.00 97.62 257 VAL A CA 1
ATOM 1947 C C . VAL A 1 257 ? -18.076 1.865 -23.619 1.00 97.62 257 VAL A C 1
ATOM 1949 O O . VAL A 1 257 ? -16.875 1.631 -23.459 1.00 97.62 257 VAL A O 1
ATOM 1952 N N . ALA A 1 258 ? -18.533 2.412 -24.748 1.00 96.94 258 ALA A N 1
ATOM 1953 C CA . ALA A 1 258 ? -17.642 2.874 -25.811 1.00 96.94 258 ALA A CA 1
ATOM 1954 C C . ALA A 1 258 ? -16.714 3.995 -25.301 1.00 96.94 258 ALA A C 1
ATOM 1956 O O . ALA A 1 258 ? -17.158 4.897 -24.596 1.00 96.94 258 ALA A O 1
ATOM 1957 N N . GLY A 1 259 ? -15.431 3.938 -25.664 1.00 95.62 259 GLY A N 1
ATOM 1958 C CA . GLY A 1 259 ? -14.389 4.857 -25.183 1.00 95.62 259 GLY A CA 1
ATOM 1959 C C . GLY A 1 259 ? -13.445 4.224 -24.159 1.00 95.62 259 GLY A C 1
ATOM 1960 O O . GLY A 1 259 ? -12.252 4.507 -24.211 1.00 95.62 259 GLY A O 1
ATOM 1961 N N . SER A 1 260 ? -13.947 3.303 -23.327 1.00 98.06 260 SER A N 1
ATOM 1962 C CA . SER A 1 260 ? -13.108 2.516 -22.409 1.00 98.06 260 SER A CA 1
ATOM 1963 C C . SER A 1 260 ? -12.119 1.621 -23.168 1.00 98.06 260 SER A C 1
ATOM 1965 O O . SER A 1 260 ? -12.323 1.298 -24.351 1.00 98.06 260 SER A O 1
ATOM 1967 N N . THR A 1 261 ? -11.066 1.163 -22.494 1.00 98.38 261 THR A N 1
ATOM 1968 C CA . THR A 1 261 ? -10.099 0.203 -23.041 1.00 98.38 261 THR A CA 1
ATOM 1969 C C . THR A 1 261 ? -10.247 -1.162 -22.380 1.00 98.38 261 THR A C 1
ATOM 1971 O O . THR A 1 261 ? -10.507 -1.263 -21.191 1.00 98.38 261 THR A O 1
ATOM 1974 N N . LEU A 1 262 ? -10.078 -2.230 -23.160 1.00 98.25 262 LEU A N 1
ATOM 1975 C CA . LEU A 1 262 ? -9.985 -3.598 -22.654 1.00 98.25 262 LEU A CA 1
ATOM 1976 C C . LEU A 1 262 ? -8.683 -4.195 -23.171 1.00 98.25 262 LEU A C 1
ATOM 1978 O O . LEU A 1 262 ? -8.473 -4.263 -24.385 1.00 98.25 262 LEU A O 1
ATOM 1982 N N . ARG A 1 263 ? -7.825 -4.622 -22.252 1.00 98.12 263 ARG A N 1
ATOM 1983 C CA . ARG A 1 263 ? -6.602 -5.356 -22.531 1.00 98.12 263 ARG A CA 1
ATOM 1984 C C . ARG A 1 263 ? -6.726 -6.732 -21.908 1.00 98.12 263 ARG A C 1
ATOM 1986 O O . ARG A 1 263 ? -6.863 -6.863 -20.699 1.00 98.12 263 ARG A O 1
ATOM 1993 N N . GLN A 1 264 ? -6.644 -7.747 -22.753 1.00 97.56 264 GLN A N 1
ATOM 1994 C CA . GLN A 1 264 ? -6.570 -9.109 -22.264 1.00 97.56 264 GLN A CA 1
ATOM 1995 C C . GLN A 1 264 ? -5.196 -9.344 -21.627 1.00 97.56 264 GLN A C 1
ATOM 1997 O O . GLN A 1 264 ? -4.166 -9.030 -22.237 1.00 97.56 264 GLN A O 1
ATOM 2002 N N . VAL A 1 265 ? -5.185 -9.888 -20.418 1.00 96.31 265 VAL A N 1
ATOM 2003 C CA . VAL A 1 265 ? -3.987 -10.247 -19.662 1.00 96.31 265 VAL A CA 1
ATOM 2004 C C . VAL A 1 265 ? -3.975 -11.755 -19.472 1.00 96.31 265 VAL A C 1
ATOM 2006 O O . VAL A 1 265 ? -5.017 -12.381 -19.348 1.00 96.31 265 VAL A O 1
ATOM 2009 N N . ARG A 1 266 ? -2.787 -12.357 -19.503 1.00 95.50 266 ARG A N 1
ATOM 2010 C CA . ARG A 1 266 ? -2.591 -13.732 -19.052 1.00 95.50 266 ARG A CA 1
ATOM 2011 C C . ARG A 1 266 ? -1.803 -13.666 -17.760 1.00 95.50 266 ARG A C 1
ATOM 2013 O O . ARG A 1 266 ? -0.632 -13.285 -17.790 1.00 95.50 266 ARG A O 1
ATOM 2020 N N . ILE A 1 267 ? -2.437 -14.023 -16.657 1.00 94.69 267 ILE A N 1
ATOM 2021 C CA . ILE A 1 267 ? -1.795 -14.038 -15.343 1.00 94.69 267 ILE A CA 1
ATOM 2022 C C . ILE A 1 267 ? -0.812 -15.214 -15.301 1.00 94.69 267 ILE A C 1
ATOM 2024 O O . ILE A 1 267 ? -1.085 -16.300 -15.824 1.00 94.69 267 ILE A O 1
ATOM 2028 N N . ASN A 1 268 ? 0.374 -14.980 -14.748 1.00 93.69 268 ASN A N 1
ATOM 2029 C CA . ASN A 1 268 ? 1.442 -15.968 -14.612 1.00 93.69 268 ASN A CA 1
ATOM 2030 C C . ASN A 1 268 ? 2.096 -15.844 -13.231 1.00 93.69 268 ASN A C 1
ATOM 2032 O O . ASN A 1 268 ? 1.768 -14.938 -12.476 1.00 93.69 268 ASN A O 1
ATOM 2036 N N . ASP A 1 269 ? 3.032 -16.736 -12.918 1.00 95.81 269 ASP A N 1
ATOM 2037 C CA . ASP A 1 269 ? 3.676 -16.798 -11.599 1.00 95.81 269 ASP A CA 1
ATOM 2038 C C . ASP A 1 269 ? 4.974 -15.969 -11.521 1.00 95.81 269 ASP A C 1
ATOM 2040 O O . ASP A 1 269 ? 5.893 -16.309 -10.771 1.00 95.81 269 ASP A O 1
ATOM 2044 N N . ALA A 1 270 ? 5.090 -14.899 -12.318 1.00 97.19 270 ALA A N 1
ATOM 2045 C CA . ALA A 1 270 ? 6.251 -14.016 -12.263 1.00 97.19 270 ALA A CA 1
ATOM 2046 C C . ALA A 1 270 ? 6.432 -13.420 -10.854 1.00 97.19 270 ALA A C 1
ATOM 2048 O O . ALA A 1 270 ? 5.473 -13.178 -10.111 1.00 97.19 270 ALA A O 1
ATOM 2049 N N . GLY A 1 271 ? 7.689 -13.192 -10.483 1.00 96.88 271 GLY A N 1
ATOM 2050 C CA . GLY A 1 271 ? 8.102 -12.642 -9.196 1.00 96.88 271 GLY A CA 1
ATOM 2051 C C . GLY A 1 271 ? 8.310 -13.685 -8.095 1.00 96.88 271 GLY A C 1
ATOM 2052 O O . GLY A 1 271 ? 8.773 -13.331 -7.011 1.00 96.88 271 GLY A O 1
ATOM 2053 N N . HIS A 1 272 ? 7.991 -14.965 -8.334 1.00 95.75 272 HIS A N 1
ATOM 2054 C CA . HIS A 1 272 ? 8.151 -16.038 -7.337 1.00 95.75 272 HIS A CA 1
ATOM 2055 C C . HIS A 1 272 ? 9.613 -16.301 -6.948 1.00 95.75 272 HIS A C 1
ATOM 2057 O O . HIS A 1 272 ? 9.871 -16.859 -5.881 1.00 95.75 272 HIS A O 1
ATOM 2063 N N . LYS A 1 273 ? 10.570 -15.939 -7.807 1.00 97.50 273 LYS A N 1
ATOM 2064 C CA . LYS A 1 273 ? 12.010 -16.105 -7.563 1.00 97.50 273 LYS A CA 1
ATOM 2065 C C . LYS A 1 273 ? 12.675 -14.789 -7.185 1.00 97.50 273 LYS A C 1
ATOM 2067 O O . LYS A 1 273 ? 13.706 -14.807 -6.523 1.00 97.50 273 LYS A O 1
ATOM 2072 N N . ALA A 1 274 ? 12.087 -13.670 -7.600 1.00 97.69 274 ALA A N 1
ATOM 2073 C CA . ALA A 1 274 ? 12.587 -12.325 -7.381 1.00 97.69 274 ALA A CA 1
ATOM 2074 C C . ALA A 1 274 ? 12.687 -11.965 -5.896 1.00 97.69 274 ALA A C 1
ATOM 2076 O O . ALA A 1 274 ? 13.623 -11.264 -5.506 1.00 97.69 274 ALA A O 1
ATOM 2077 N N . PHE A 1 275 ? 11.744 -12.438 -5.070 1.00 98.25 275 PHE A N 1
ATOM 2078 C CA . PHE A 1 275 ? 11.558 -11.907 -3.723 1.00 98.25 275 PHE A CA 1
ATOM 2079 C C . PHE A 1 275 ? 11.573 -12.948 -2.605 1.00 98.25 275 PHE A C 1
ATOM 2081 O O . PHE A 1 275 ? 11.016 -14.039 -2.707 1.00 98.25 275 PHE A O 1
ATOM 2088 N N . LYS A 1 276 ? 12.151 -12.544 -1.472 1.00 97.56 276 LYS A N 1
ATOM 2089 C CA . LYS A 1 276 ? 11.943 -13.152 -0.154 1.00 97.56 276 LYS A CA 1
ATOM 2090 C C . LYS A 1 276 ? 11.193 -12.152 0.721 1.00 97.56 276 LYS A C 1
ATOM 2092 O O . LYS A 1 276 ? 11.621 -11.009 0.804 1.00 97.56 276 LYS A O 1
ATOM 2097 N N . ILE A 1 277 ? 10.136 -12.571 1.412 1.00 97.88 277 ILE A N 1
ATOM 2098 C CA . ILE A 1 277 ? 9.325 -11.666 2.244 1.00 97.88 277 ILE A CA 1
ATOM 2099 C C . ILE A 1 277 ? 9.596 -11.918 3.734 1.00 97.88 277 ILE A C 1
ATOM 2101 O O . ILE A 1 277 ? 9.543 -13.058 4.202 1.00 97.88 277 ILE A O 1
ATOM 2105 N N . GLU A 1 278 ? 9.897 -10.858 4.484 1.00 97.38 278 GLU A N 1
ATOM 2106 C CA . GLU A 1 278 ? 10.189 -10.875 5.923 1.00 97.38 278 GLU A CA 1
ATOM 2107 C C . GLU A 1 278 ? 9.286 -9.881 6.671 1.00 97.38 278 GLU A C 1
ATOM 2109 O O . GLU A 1 278 ? 9.288 -8.693 6.369 1.00 97.38 278 GLU A O 1
ATOM 2114 N N . GLY A 1 279 ? 8.550 -10.342 7.683 1.00 96.06 279 GLY A N 1
ATOM 2115 C CA . GLY A 1 279 ? 7.645 -9.497 8.468 1.00 96.06 279 GLY A CA 1
ATOM 2116 C C . GLY A 1 279 ? 6.606 -10.307 9.237 1.00 96.06 279 GLY A C 1
ATOM 2117 O O . GLY A 1 279 ? 6.709 -11.540 9.328 1.00 96.06 279 GLY A O 1
ATOM 2118 N N . SER A 1 280 ? 5.616 -9.606 9.779 1.00 95.19 280 SER A N 1
ATOM 2119 C CA . SER A 1 280 ? 4.390 -10.163 10.343 1.00 95.19 280 SER A CA 1
ATOM 2120 C C . SER A 1 280 ? 3.612 -10.973 9.297 1.00 95.19 280 SER A C 1
ATOM 2122 O O . SER A 1 280 ? 3.810 -10.821 8.090 1.00 95.19 280 SER A O 1
ATOM 2124 N N . ASP A 1 281 ? 2.733 -11.872 9.739 1.00 94.62 281 ASP A N 1
ATOM 2125 C CA . ASP A 1 281 ? 1.947 -12.682 8.800 1.00 94.62 281 ASP A CA 1
ATOM 2126 C C . ASP A 1 281 ? 0.937 -11.832 8.019 1.00 94.62 281 ASP A C 1
ATOM 2128 O O . ASP A 1 281 ? 0.751 -12.069 6.829 1.00 94.62 281 ASP A O 1
ATOM 2132 N N . LYS A 1 282 ? 0.397 -10.777 8.644 1.00 91.38 282 LYS A N 1
ATOM 2133 C CA . LYS A 1 282 ? -0.428 -9.766 7.968 1.00 91.38 282 LYS A CA 1
ATOM 2134 C C . LYS A 1 282 ? 0.346 -9.066 6.854 1.00 91.38 282 LYS A C 1
ATOM 2136 O O . LYS A 1 282 ? -0.096 -9.048 5.715 1.00 91.38 282 LYS A O 1
ATOM 2141 N N . PHE A 1 283 ? 1.558 -8.593 7.152 1.00 95.00 283 PHE A N 1
ATOM 2142 C CA . PHE A 1 283 ? 2.417 -7.970 6.146 1.00 95.00 283 PHE A CA 1
ATOM 2143 C C . PHE A 1 283 ? 2.752 -8.913 4.987 1.00 95.00 283 PHE A C 1
ATOM 2145 O O . PHE A 1 283 ? 2.774 -8.491 3.832 1.00 95.00 283 PHE A O 1
ATOM 2152 N N . LYS A 1 284 ? 3.022 -10.193 5.273 1.00 96.50 284 LYS A N 1
ATOM 2153 C CA . LYS A 1 284 ? 3.291 -11.180 4.220 1.00 96.50 284 LYS A CA 1
ATOM 2154 C C . LYS A 1 284 ? 2.078 -11.397 3.329 1.00 96.50 284 LYS A C 1
ATOM 2156 O O . LYS A 1 284 ? 2.273 -11.446 2.122 1.00 96.50 284 LYS A O 1
ATOM 2161 N N . GLN A 1 285 ? 0.886 -11.540 3.911 1.00 95.56 285 GLN A N 1
ATOM 2162 C CA . GLN A 1 285 ? -0.360 -11.675 3.157 1.00 95.56 285 GLN A CA 1
ATOM 2163 C C . GLN A 1 285 ? -0.554 -10.457 2.251 1.00 95.56 285 GLN A C 1
ATOM 2165 O O . GLN A 1 285 ? -0.551 -10.602 1.036 1.00 95.56 285 GLN A O 1
ATOM 2170 N N . GLN A 1 286 ? -0.513 -9.262 2.837 1.00 94.94 286 GLN A N 1
ATOM 2171 C CA . GLN A 1 286 ? -0.656 -8.003 2.118 1.00 94.94 286 GLN A CA 1
ATOM 2172 C C . GLN A 1 286 ? 0.350 -7.847 0.964 1.00 94.94 286 GLN A C 1
ATOM 2174 O O . GLN A 1 286 ? 0.011 -7.447 -0.146 1.00 94.94 286 GLN A O 1
ATOM 2179 N N . THR A 1 287 ? 1.614 -8.205 1.207 1.00 97.38 287 THR A N 1
ATOM 2180 C CA . THR A 1 287 ? 2.650 -8.165 0.166 1.00 97.38 287 THR A CA 1
ATOM 2181 C C . THR A 1 287 ? 2.368 -9.183 -0.944 1.00 97.38 287 THR A C 1
ATOM 2183 O O . THR A 1 287 ? 2.715 -8.938 -2.096 1.00 97.38 287 THR A O 1
ATOM 2186 N N . GLN A 1 288 ? 1.775 -10.340 -0.634 1.00 97.19 288 GLN A N 1
ATOM 2187 C CA . GLN A 1 288 ? 1.381 -11.307 -1.662 1.00 97.19 288 GLN A CA 1
ATOM 2188 C C . GLN A 1 288 ? 0.218 -10.796 -2.509 1.00 97.19 288 GLN A C 1
ATOM 2190 O O . GLN A 1 288 ? 0.252 -11.017 -3.719 1.00 97.19 288 GLN A O 1
ATOM 2195 N N . ASP A 1 289 ? -0.732 -10.081 -1.911 1.00 97.19 289 ASP A N 1
ATOM 2196 C CA . ASP A 1 289 ? -1.845 -9.453 -2.629 1.00 97.19 289 ASP A CA 1
ATOM 2197 C C . ASP A 1 289 ? -1.326 -8.351 -3.573 1.00 97.19 289 ASP A C 1
ATOM 2199 O O . ASP A 1 289 ? -1.616 -8.371 -4.770 1.00 97.19 289 ASP A O 1
ATOM 2203 N N . ASP A 1 290 ? -0.394 -7.506 -3.109 1.00 97.81 290 ASP A N 1
ATOM 2204 C CA . ASP A 1 290 ? 0.284 -6.512 -3.960 1.00 97.81 290 ASP A CA 1
ATOM 2205 C C . ASP A 1 290 ? 1.077 -7.171 -5.118 1.00 97.81 290 ASP A C 1
ATOM 2207 O O . ASP A 1 290 ? 1.099 -6.680 -6.252 1.00 97.81 290 ASP A O 1
ATOM 2211 N N . LEU A 1 291 ? 1.744 -8.307 -4.867 1.00 98.25 291 LEU A N 1
ATOM 2212 C CA . LEU A 1 291 ? 2.428 -9.074 -5.919 1.00 98.25 291 LEU A CA 1
ATOM 2213 C C . LEU A 1 291 ? 1.434 -9.725 -6.893 1.00 98.25 291 LEU A C 1
ATOM 2215 O O . LEU A 1 291 ? 1.747 -9.869 -8.078 1.00 98.25 291 LEU A O 1
ATOM 2219 N N . GLU A 1 292 ? 0.250 -10.114 -6.426 1.00 97.69 292 GLU A N 1
ATOM 2220 C CA . GLU A 1 292 ? -0.824 -10.639 -7.266 1.00 97.69 292 GLU A CA 1
ATOM 2221 C C . GLU A 1 292 ? -1.415 -9.555 -8.170 1.00 97.69 292 GLU A C 1
ATOM 2223 O O . GLU A 1 292 ? -1.579 -9.782 -9.375 1.00 97.69 292 GLU A O 1
ATOM 2228 N N . PHE A 1 293 ? -1.598 -8.343 -7.643 1.00 98.38 293 PHE A N 1
ATOM 2229 C CA . PHE A 1 293 ? -1.916 -7.161 -8.439 1.00 98.38 293 PHE A CA 1
ATOM 2230 C C . PHE A 1 293 ? -0.894 -6.968 -9.568 1.00 98.38 293 PHE A C 1
ATOM 2232 O O . PHE A 1 293 ? -1.248 -6.813 -10.742 1.00 98.38 293 PHE A O 1
ATOM 2239 N N . PHE A 1 294 ? 0.403 -7.055 -9.261 1.00 98.62 294 PHE A N 1
ATOM 2240 C CA . PHE A 1 294 ? 1.443 -6.917 -10.282 1.00 98.62 294 PHE A CA 1
ATOM 2241 C C . PHE A 1 294 ? 1.422 -8.031 -11.334 1.00 98.62 294 PHE A C 1
ATOM 2243 O O . PHE A 1 294 ? 1.750 -7.774 -12.494 1.00 98.62 294 PHE A O 1
ATOM 2250 N N . ARG A 1 295 ? 0.990 -9.249 -10.990 1.00 97.88 295 ARG A N 1
ATOM 2251 C CA . ARG A 1 295 ? 0.781 -10.328 -11.973 1.00 97.88 295 ARG A CA 1
ATOM 2252 C C . ARG A 1 295 ? -0.428 -10.081 -12.872 1.00 97.88 295 ARG A C 1
ATOM 2254 O O . ARG A 1 295 ? -0.518 -10.709 -13.923 1.00 97.88 295 ARG A O 1
ATOM 2261 N N . ASN A 1 296 ? -1.307 -9.144 -12.536 1.00 96.88 296 ASN A N 1
ATOM 2262 C CA . ASN A 1 296 ? -2.398 -8.679 -13.395 1.00 96.88 296 ASN A CA 1
ATOM 2263 C C . ASN A 1 296 ? -2.013 -7.458 -14.248 1.00 96.88 296 ASN A C 1
ATOM 2265 O O . ASN A 1 296 ? -2.653 -7.175 -15.261 1.00 96.88 296 ASN A O 1
ATOM 2269 N N . SER A 1 297 ? -0.932 -6.763 -13.892 1.00 98.25 297 SER A N 1
ATOM 2270 C CA . SER A 1 297 ? -0.380 -5.633 -14.640 1.00 98.25 297 SER A CA 1
ATOM 2271 C C . SER A 1 297 ? 0.623 -6.092 -15.701 1.00 98.25 297 SER A C 1
ATOM 2273 O O . SER A 1 297 ? 1.678 -6.611 -15.356 1.00 98.25 297 SER A O 1
ATOM 2275 N N . PRO A 1 298 ? 0.398 -5.873 -17.009 1.00 98.12 298 PRO A N 1
ATOM 2276 C CA . PRO A 1 298 ? 1.397 -6.224 -18.023 1.00 98.12 298 PRO A CA 1
ATOM 2277 C C . PRO A 1 298 ? 2.729 -5.472 -17.873 1.00 98.12 298 PRO A C 1
ATOM 2279 O O . PRO A 1 298 ? 3.795 -6.022 -18.168 1.00 98.12 298 PRO A O 1
ATOM 2282 N N . THR A 1 299 ? 2.669 -4.215 -17.425 1.00 98.25 299 THR A N 1
ATOM 2283 C CA . THR A 1 299 ? 3.846 -3.415 -17.062 1.00 98.25 299 THR A CA 1
ATOM 2284 C C . THR A 1 299 ? 4.610 -4.104 -15.936 1.00 98.25 299 THR A C 1
ATOM 2286 O O . THR A 1 299 ? 5.799 -4.392 -16.098 1.00 98.25 299 THR A O 1
ATOM 2289 N N . ALA A 1 300 ? 3.928 -4.454 -14.843 1.00 98.50 300 ALA A N 1
ATOM 2290 C CA . ALA A 1 300 ? 4.591 -5.051 -13.696 1.00 98.50 300 ALA A CA 1
ATOM 2291 C C . ALA A 1 300 ? 4.987 -6.519 -13.906 1.00 98.50 300 ALA A C 1
ATOM 2293 O O . ALA A 1 300 ? 6.059 -6.903 -13.457 1.00 98.50 300 ALA A O 1
ATOM 2294 N N . GLN A 1 301 ? 4.246 -7.314 -14.683 1.00 98.00 301 GLN A N 1
ATOM 2295 C CA . GLN A 1 301 ? 4.655 -8.665 -15.090 1.00 98.00 301 GLN A CA 1
ATOM 2296 C C . GLN A 1 301 ? 6.032 -8.669 -15.764 1.00 98.00 301 GLN A C 1
ATOM 2298 O O . GLN A 1 301 ? 6.826 -9.584 -15.543 1.00 98.00 301 GLN A O 1
ATOM 2303 N N . THR A 1 302 ? 6.333 -7.651 -16.576 1.00 97.88 302 THR A N 1
ATOM 2304 C CA . THR A 1 302 ? 7.643 -7.530 -17.230 1.00 97.88 302 THR A CA 1
ATOM 2305 C C . THR A 1 302 ? 8.741 -7.242 -16.202 1.00 97.88 302 THR A C 1
ATOM 2307 O O . THR A 1 302 ? 9.778 -7.897 -16.228 1.00 97.88 302 THR A O 1
ATOM 2310 N N . MET A 1 303 ? 8.492 -6.330 -15.254 1.00 98.50 303 MET A N 1
ATOM 2311 C CA . MET A 1 303 ? 9.393 -6.066 -14.122 1.00 98.50 303 MET A CA 1
ATOM 2312 C C . MET A 1 303 ? 9.624 -7.320 -13.268 1.00 98.50 303 MET A C 1
ATOM 2314 O O . MET A 1 303 ? 10.765 -7.676 -12.995 1.00 98.50 303 MET A O 1
ATOM 2318 N N . LEU A 1 304 ? 8.555 -8.021 -12.885 1.00 98.69 304 LEU A N 1
ATOM 2319 C CA . LEU A 1 304 ? 8.622 -9.250 -12.094 1.00 98.69 304 LEU A CA 1
ATOM 2320 C C . LEU A 1 304 ? 9.420 -10.348 -12.810 1.00 98.69 304 LEU A C 1
ATOM 2322 O O . LEU A 1 304 ? 10.260 -10.998 -12.196 1.00 98.69 304 LEU A O 1
ATOM 2326 N N . THR A 1 305 ? 9.189 -10.526 -14.113 1.00 98.31 305 THR A N 1
ATOM 2327 C CA . THR A 1 305 ? 9.900 -11.518 -14.935 1.00 98.31 305 THR A CA 1
ATOM 2328 C C . THR A 1 305 ? 11.392 -11.211 -15.026 1.00 98.31 305 THR A C 1
ATOM 2330 O O . THR A 1 305 ? 12.217 -12.124 -14.992 1.00 98.31 305 THR A O 1
ATOM 2333 N N . GLU A 1 306 ? 11.750 -9.935 -15.142 1.00 97.81 306 GLU A N 1
ATOM 2334 C CA . GLU A 1 306 ? 13.147 -9.512 -15.190 1.00 97.81 306 GLU A CA 1
ATOM 2335 C C . GLU A 1 306 ? 13.837 -9.689 -13.834 1.00 97.81 306 GLU A C 1
ATOM 2337 O O . GLU A 1 306 ? 14.948 -10.209 -13.757 1.00 97.81 306 GLU A O 1
ATOM 2342 N N . LEU A 1 307 ? 13.155 -9.345 -12.739 1.00 98.31 307 LEU A N 1
ATOM 2343 C CA . LEU A 1 307 ? 13.682 -9.555 -11.392 1.00 98.31 307 LEU A CA 1
ATOM 2344 C C . LEU A 1 307 ? 13.812 -11.043 -11.034 1.00 98.31 307 LEU A C 1
ATOM 2346 O O . LEU A 1 307 ? 14.754 -11.402 -10.330 1.00 98.31 307 LEU A O 1
ATOM 2350 N N . ASP A 1 308 ? 12.939 -11.919 -11.544 1.00 98.69 308 ASP A N 1
ATOM 2351 C CA . ASP A 1 308 ? 13.113 -13.373 -11.422 1.00 98.69 308 ASP A CA 1
ATOM 2352 C C . ASP A 1 308 ? 14.419 -13.826 -12.089 1.00 98.69 308 ASP A C 1
ATOM 2354 O O . ASP A 1 308 ? 15.211 -14.547 -11.477 1.00 98.69 308 ASP A O 1
ATOM 2358 N N . GLN A 1 309 ? 14.667 -13.384 -13.327 1.00 98.12 309 GLN A N 1
ATOM 2359 C CA . GLN A 1 309 ? 15.887 -13.722 -14.068 1.00 98.12 309 GLN A CA 1
ATOM 2360 C C . GLN A 1 309 ? 17.135 -13.183 -13.369 1.00 98.12 309 GLN A C 1
ATOM 2362 O O . GLN A 1 309 ? 18.125 -13.904 -13.222 1.00 98.12 309 GLN A O 1
ATOM 2367 N N . ALA A 1 310 ? 17.085 -11.938 -12.896 1.00 97.06 310 ALA A N 1
ATOM 2368 C CA . ALA A 1 310 ? 18.194 -11.318 -12.191 1.00 97.06 310 ALA A CA 1
ATOM 2369 C C . ALA A 1 310 ? 18.483 -12.019 -10.853 1.00 97.06 310 ALA A C 1
ATOM 2371 O O . ALA A 1 310 ? 19.648 -12.238 -10.518 1.00 97.06 310 ALA A O 1
ATOM 2372 N N . ALA A 1 311 ? 17.452 -12.434 -10.110 1.00 97.88 311 ALA A N 1
ATOM 2373 C CA . ALA A 1 311 ? 17.617 -13.192 -8.871 1.00 97.88 311 ALA A CA 1
ATOM 2374 C C . ALA A 1 311 ? 18.288 -14.553 -9.113 1.00 97.88 311 ALA A C 1
ATOM 2376 O O . ALA A 1 311 ? 19.176 -14.940 -8.348 1.00 97.88 311 ALA A O 1
ATOM 2377 N N . GLU A 1 312 ? 17.917 -15.258 -10.187 1.00 97.81 312 GLU A N 1
ATOM 2378 C CA . GLU A 1 312 ? 18.561 -16.516 -10.582 1.00 97.81 312 GLU A CA 1
ATOM 2379 C C . GLU A 1 312 ? 20.014 -16.309 -11.016 1.00 97.81 312 GLU A C 1
ATOM 2381 O O . GLU A 1 312 ? 20.901 -17.030 -10.554 1.00 97.81 312 GLU A O 1
ATOM 2386 N N . LEU A 1 313 ? 20.273 -15.309 -11.863 1.00 96.88 313 LEU A N 1
ATOM 2387 C CA . LEU A 1 313 ? 21.610 -15.005 -12.375 1.00 96.88 313 LEU A CA 1
ATOM 2388 C C . LEU A 1 313 ? 22.572 -14.585 -11.257 1.00 96.88 313 LEU A C 1
ATOM 2390 O O . LEU A 1 313 ? 23.711 -15.050 -11.206 1.00 96.88 313 LEU A O 1
ATOM 2394 N N . ASN A 1 314 ? 22.107 -13.722 -10.354 1.00 95.56 314 ASN A N 1
ATOM 2395 C CA . ASN A 1 314 ? 22.904 -13.198 -9.247 1.00 95.56 314 ASN A CA 1
ATOM 2396 C C . ASN A 1 314 ? 22.953 -14.158 -8.046 1.00 95.56 314 ASN A C 1
ATOM 2398 O O . ASN A 1 314 ? 23.717 -13.927 -7.106 1.00 95.56 314 ASN A O 1
ATOM 2402 N N . GLY A 1 315 ? 22.128 -15.213 -8.044 1.00 95.44 315 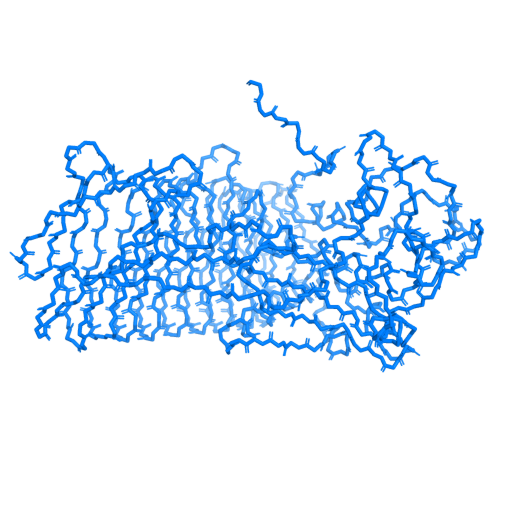GLY A N 1
ATOM 2403 C CA . GLY A 1 315 ? 21.986 -16.150 -6.928 1.00 95.44 315 GLY A CA 1
ATOM 2404 C C . GLY A 1 315 ? 21.438 -15.501 -5.653 1.00 95.44 315 GLY A C 1
ATOM 2405 O O . GLY A 1 315 ? 21.738 -15.966 -4.552 1.00 95.44 315 GLY A O 1
ATOM 2406 N N . SER A 1 316 ? 20.690 -14.401 -5.780 1.00 93.81 316 SER A N 1
ATOM 2407 C CA . SER A 1 316 ? 20.207 -13.614 -4.647 1.00 93.81 316 SER A CA 1
ATOM 2408 C C . SER A 1 316 ? 18.878 -12.925 -4.969 1.00 93.81 316 SER A C 1
ATOM 2410 O O . SER A 1 316 ? 18.887 -11.927 -5.691 1.00 93.81 316 SER A O 1
ATOM 2412 N N . PRO A 1 317 ? 17.754 -13.368 -4.380 1.00 97.06 317 PRO A N 1
ATOM 2413 C CA . PRO A 1 317 ? 16.514 -12.600 -4.411 1.00 97.06 317 PRO A CA 1
ATOM 2414 C C . PRO A 1 317 ? 16.639 -11.296 -3.614 1.00 97.06 317 PRO A C 1
ATOM 2416 O O . PRO A 1 317 ? 17.468 -11.172 -2.703 1.00 97.06 317 PRO A O 1
ATOM 2419 N N . VAL A 1 318 ? 15.777 -10.334 -3.930 1.00 97.81 318 VAL A N 1
ATOM 2420 C CA . VAL A 1 318 ? 15.586 -9.100 -3.163 1.00 97.81 318 VAL A CA 1
ATOM 2421 C C . VAL A 1 318 ? 14.710 -9.412 -1.952 1.00 97.81 318 VAL A C 1
ATOM 2423 O O . VAL A 1 318 ? 13.721 -10.134 -2.051 1.00 97.81 318 VAL A O 1
ATOM 2426 N N . THR A 1 319 ? 15.058 -8.895 -0.777 1.00 98.31 319 THR A N 1
ATOM 2427 C CA . THR A 1 319 ? 14.225 -9.090 0.418 1.00 98.31 319 THR A CA 1
ATOM 2428 C C . THR A 1 319 ? 13.200 -7.967 0.545 1.00 98.31 319 THR A C 1
ATOM 2430 O O . THR A 1 319 ? 13.597 -6.828 0.743 1.00 98.31 319 THR A O 1
ATOM 2433 N N . ILE A 1 320 ? 11.902 -8.257 0.492 1.00 98.31 320 ILE A N 1
ATOM 2434 C CA . ILE A 1 320 ? 10.861 -7.304 0.896 1.00 98.31 320 ILE A CA 1
ATOM 2435 C C . ILE A 1 320 ? 10.663 -7.445 2.408 1.00 98.31 320 ILE A C 1
ATOM 2437 O O . ILE A 1 320 ? 10.356 -8.535 2.894 1.00 98.31 320 ILE A O 1
ATOM 2441 N N . ARG A 1 321 ? 10.888 -6.371 3.164 1.00 97.06 321 ARG A N 1
ATOM 2442 C CA . ARG A 1 321 ? 10.889 -6.373 4.629 1.00 97.06 321 ARG A CA 1
ATOM 2443 C C . ARG A 1 321 ? 9.906 -5.356 5.191 1.00 97.06 321 ARG A C 1
ATOM 2445 O O . ARG A 1 321 ? 9.926 -4.203 4.782 1.00 97.06 321 ARG A O 1
ATOM 2452 N N . GLU A 1 322 ? 9.120 -5.762 6.177 1.00 94.81 322 GLU A N 1
ATOM 2453 C CA . GLU A 1 322 ? 8.227 -4.866 6.918 1.00 94.81 322 GLU A CA 1
ATOM 2454 C C . GLU A 1 322 ? 9.010 -3.759 7.643 1.00 94.81 322 GLU A C 1
ATOM 2456 O O . GLU A 1 322 ? 10.019 -4.022 8.309 1.00 94.81 322 GLU A O 1
ATOM 2461 N N . THR A 1 323 ? 8.531 -2.520 7.543 1.00 89.88 323 THR A N 1
ATOM 2462 C CA . THR A 1 323 ? 9.033 -1.374 8.310 1.00 89.88 323 THR A CA 1
ATOM 2463 C C . THR A 1 323 ? 7.883 -0.506 8.821 1.00 89.88 323 THR A C 1
ATOM 2465 O O . THR A 1 323 ? 6.793 -0.512 8.260 1.00 89.88 323 THR A O 1
ATOM 2468 N N . GLY A 1 324 ? 8.128 0.248 9.896 1.00 83.69 324 GLY A N 1
ATOM 2469 C CA . GLY A 1 324 ? 7.214 1.296 10.368 1.00 83.69 324 GLY A CA 1
ATOM 2470 C C . GLY A 1 324 ? 7.452 2.657 9.706 1.00 83.69 324 GLY A C 1
ATOM 2471 O O . GLY A 1 324 ? 6.655 3.573 9.890 1.00 83.69 324 GLY A O 1
ATOM 2472 N N . ASP A 1 325 ? 8.537 2.792 8.943 1.00 83.75 325 ASP A N 1
ATOM 2473 C CA . ASP A 1 325 ? 8.943 4.037 8.288 1.00 83.75 325 ASP A CA 1
ATOM 2474 C C . ASP A 1 325 ? 8.419 4.129 6.846 1.00 83.75 325 ASP A C 1
ATOM 2476 O O . ASP A 1 325 ? 7.622 3.300 6.401 1.00 83.75 325 ASP A O 1
ATOM 2480 N N . ARG A 1 326 ? 8.851 5.159 6.108 1.00 84.94 326 ARG A N 1
ATOM 2481 C CA . ARG A 1 326 ? 8.581 5.267 4.670 1.00 84.94 326 ARG A CA 1
ATOM 2482 C C . ARG A 1 326 ? 9.243 4.114 3.904 1.00 84.94 326 ARG A C 1
ATOM 2484 O O . ARG A 1 326 ? 10.361 3.724 4.271 1.00 84.94 326 ARG A O 1
ATOM 2491 N N . PRO A 1 327 ? 8.592 3.609 2.840 1.00 89.12 327 PRO A N 1
ATOM 2492 C CA . PRO A 1 327 ? 9.221 2.660 1.940 1.00 89.12 327 PRO A CA 1
ATOM 2493 C C . PRO A 1 327 ? 10.567 3.173 1.417 1.00 89.12 327 PRO A C 1
ATOM 2495 O O . PRO A 1 327 ? 10.732 4.375 1.215 1.00 89.12 327 PRO A O 1
ATOM 2498 N N . ASN A 1 328 ? 11.543 2.273 1.287 1.00 91.81 328 ASN A N 1
ATOM 2499 C CA . ASN A 1 328 ? 12.851 2.578 0.707 1.00 91.81 328 ASN A CA 1
ATOM 2500 C C . ASN A 1 328 ? 13.577 1.317 0.226 1.00 91.81 328 ASN A C 1
ATOM 2502 O O . ASN A 1 328 ? 13.384 0.216 0.754 1.00 91.81 328 ASN A O 1
ATOM 2506 N N . TYR A 1 329 ? 14.503 1.511 -0.704 1.00 93.50 329 TYR A N 1
ATOM 2507 C CA . TYR A 1 329 ? 15.401 0.490 -1.210 1.00 93.50 329 TYR A CA 1
ATOM 2508 C C . TYR A 1 329 ? 16.800 0.602 -0.597 1.00 93.50 329 TYR A C 1
ATOM 2510 O O . TYR A 1 329 ? 17.415 1.663 -0.529 1.00 93.50 329 TYR A O 1
ATOM 2518 N N . SER A 1 330 ? 17.353 -0.542 -0.206 1.00 90.38 330 SER A N 1
ATOM 2519 C CA . SER A 1 330 ? 18.697 -0.683 0.344 1.00 90.38 330 SER A CA 1
ATOM 2520 C C . SER A 1 330 ? 19.551 -1.587 -0.545 1.00 90.38 330 SER A C 1
ATOM 2522 O O . SER A 1 330 ? 19.372 -2.809 -0.566 1.00 90.38 330 SER A O 1
ATOM 2524 N N . PHE A 1 331 ? 20.546 -1.011 -1.223 1.00 90.94 331 PHE A N 1
ATOM 2525 C CA . PHE A 1 331 ? 21.554 -1.778 -1.960 1.00 90.94 331 PHE A CA 1
ATOM 2526 C C . PHE A 1 331 ? 22.518 -2.488 -1.000 1.00 90.94 331 PHE A C 1
ATOM 2528 O O . PHE A 1 331 ? 23.060 -1.861 -0.090 1.00 90.94 331 PHE A O 1
ATOM 2535 N N . ARG A 1 332 ? 22.804 -3.778 -1.232 1.00 88.19 332 ARG A N 1
ATOM 2536 C CA . ARG A 1 332 ? 23.893 -4.505 -0.549 1.00 88.19 332 ARG A CA 1
ATOM 2537 C C . ARG A 1 332 ? 24.502 -5.586 -1.436 1.00 88.19 332 ARG A C 1
ATOM 2539 O O . ARG A 1 332 ? 23.791 -6.262 -2.181 1.00 88.19 332 ARG A O 1
ATOM 2546 N N . ASN A 1 333 ? 25.802 -5.826 -1.283 1.00 86.75 333 ASN A N 1
ATOM 2547 C CA . ASN A 1 333 ? 26.511 -6.965 -1.870 1.00 86.75 333 ASN A CA 1
ATOM 2548 C C . ASN A 1 333 ? 27.567 -7.539 -0.899 1.00 86.75 333 ASN A C 1
ATOM 2550 O O . ASN A 1 333 ? 27.672 -7.105 0.247 1.00 86.75 333 ASN A O 1
ATOM 2554 N N . ASN A 1 334 ? 28.328 -8.555 -1.323 1.00 80.06 334 ASN A N 1
ATOM 2555 C CA . ASN A 1 334 ? 29.396 -9.142 -0.497 1.00 80.06 334 ASN A CA 1
ATOM 2556 C C . ASN A 1 334 ? 30.428 -8.112 -0.018 1.00 80.06 334 ASN A C 1
ATOM 2558 O O . ASN A 1 334 ? 30.845 -8.179 1.133 1.00 80.06 334 ASN A O 1
ATOM 2562 N N . LEU A 1 335 ? 30.810 -7.166 -0.878 1.00 73.44 335 LEU A N 1
ATOM 2563 C CA . LEU A 1 335 ? 31.814 -6.160 -0.547 1.00 73.44 335 LEU A CA 1
ATOM 2564 C C . LEU A 1 335 ? 31.281 -5.224 0.533 1.00 73.44 335 LEU A C 1
ATOM 2566 O O . LEU A 1 335 ? 31.919 -5.096 1.573 1.00 73.44 335 LEU A O 1
ATOM 2570 N N . THR A 1 336 ? 30.085 -4.654 0.353 1.00 71.31 336 THR A N 1
ATOM 2571 C CA . THR A 1 336 ? 29.502 -3.757 1.364 1.00 71.31 336 THR A CA 1
ATOM 2572 C C . THR A 1 336 ? 29.417 -4.451 2.725 1.00 71.31 336 THR A C 1
ATOM 2574 O O . THR A 1 336 ? 29.885 -3.895 3.708 1.00 71.31 336 THR A O 1
ATOM 2577 N N . ARG A 1 337 ? 29.002 -5.730 2.775 1.00 69.12 337 ARG A N 1
ATOM 2578 C CA . ARG A 1 337 ? 28.948 -6.528 4.020 1.00 69.12 337 ARG A CA 1
ATOM 2579 C C . ARG A 1 337 ? 30.287 -6.669 4.755 1.00 69.12 337 ARG A C 1
ATOM 2581 O O . ARG A 1 337 ? 30.296 -6.837 5.977 1.00 69.12 337 ARG A O 1
ATOM 2588 N N . GLU A 1 338 ? 31.402 -6.721 4.031 1.00 61.84 338 GLU A N 1
ATOM 2589 C CA . GLU A 1 338 ? 32.744 -6.825 4.617 1.00 61.84 338 GLU A CA 1
ATOM 2590 C C . GLU A 1 338 ? 33.287 -5.456 5.035 1.00 61.84 338 GLU A C 1
ATOM 2592 O O . GLU A 1 338 ? 33.857 -5.337 6.123 1.00 61.84 338 GLU A O 1
ATOM 2597 N N . TYR A 1 339 ? 33.043 -4.427 4.220 1.00 60.47 339 TYR A N 1
ATOM 2598 C CA . TYR A 1 339 ? 33.400 -3.036 4.506 1.00 60.47 339 TYR A CA 1
ATOM 2599 C C . TYR A 1 339 ? 32.647 -2.475 5.725 1.00 60.47 339 TYR A C 1
ATOM 2601 O O . TYR A 1 339 ? 33.248 -1.781 6.547 1.00 60.47 339 TYR A O 1
ATOM 2609 N N . ASP A 1 340 ? 31.387 -2.872 5.926 1.00 59.28 340 ASP A N 1
ATOM 2610 C CA . ASP A 1 340 ? 30.564 -2.486 7.081 1.00 59.28 340 ASP A CA 1
ATOM 2611 C C . ASP A 1 340 ? 31.154 -2.928 8.436 1.00 59.28 340 ASP A C 1
ATOM 2613 O O . ASP A 1 340 ? 30.830 -2.371 9.483 1.00 59.28 340 ASP A O 1
ATOM 2617 N N . LYS A 1 341 ? 32.049 -3.926 8.452 1.00 55.53 341 LYS A N 1
ATOM 2618 C CA . LYS A 1 341 ? 32.723 -4.386 9.680 1.00 55.53 341 LYS A CA 1
ATOM 2619 C C . LYS A 1 341 ? 33.954 -3.551 10.044 1.00 55.53 341 LYS A C 1
ATOM 2621 O O . LYS A 1 341 ? 34.540 -3.794 11.099 1.00 55.53 341 LYS A O 1
ATOM 2626 N N . GLN A 1 342 ? 34.390 -2.635 9.174 1.00 52.72 342 GLN A N 1
ATOM 2627 C CA . GLN A 1 342 ? 35.709 -1.996 9.259 1.00 52.72 342 GLN A CA 1
ATOM 2628 C C . GLN A 1 342 ? 35.692 -0.457 9.253 1.00 52.72 342 GLN A C 1
ATOM 2630 O O . GLN A 1 342 ? 36.734 0.135 9.533 1.00 52.72 342 GLN A O 1
ATOM 2635 N N . LEU A 1 343 ? 34.563 0.209 8.978 1.00 48.94 343 LEU A N 1
ATOM 2636 C CA . LEU A 1 343 ? 34.530 1.661 8.745 1.00 48.94 343 LEU A CA 1
ATOM 2637 C C . LEU A 1 343 ? 33.731 2.455 9.791 1.00 48.94 343 LEU A C 1
ATOM 2639 O O . LEU A 1 343 ? 32.712 1.998 10.300 1.00 48.94 343 LEU A O 1
ATOM 2643 N N . LYS A 1 344 ? 34.223 3.670 10.088 1.00 48.59 344 LYS A N 1
ATOM 2644 C CA . LYS A 1 344 ? 33.574 4.691 10.933 1.00 48.59 344 LYS A CA 1
ATOM 2645 C C . LYS A 1 344 ? 32.863 5.795 10.127 1.00 48.59 344 LYS A C 1
ATOM 2647 O O . LYS A 1 344 ? 31.979 6.432 10.686 1.00 48.59 344 LYS A O 1
ATOM 2652 N N . GLU A 1 345 ? 33.194 6.009 8.848 1.00 52.38 345 GLU A N 1
ATOM 2653 C CA . GLU A 1 345 ? 32.612 7.060 7.985 1.00 52.38 345 GLU A CA 1
ATOM 2654 C C . GLU A 1 345 ? 32.520 6.554 6.526 1.00 52.38 345 GLU A C 1
ATOM 2656 O O . GLU A 1 345 ? 33.421 5.853 6.068 1.00 52.38 345 GLU A O 1
ATOM 2661 N N . TYR A 1 346 ? 31.407 6.833 5.830 1.00 53.47 346 TYR A N 1
ATOM 2662 C CA . TYR A 1 346 ? 31.001 6.196 4.555 1.00 53.47 346 TYR A CA 1
ATOM 2663 C C . TYR A 1 346 ? 31.126 7.125 3.323 1.00 53.47 346 TYR A C 1
ATOM 2665 O O . TYR A 1 346 ? 30.732 6.746 2.220 1.00 53.47 346 TYR A O 1
ATOM 2673 N N . ASP A 1 347 ? 31.695 8.325 3.485 1.00 56.31 347 ASP A N 1
ATOM 2674 C CA . ASP A 1 347 ? 31.702 9.371 2.447 1.00 56.31 347 ASP A CA 1
ATOM 2675 C C . ASP A 1 347 ? 32.592 9.032 1.231 1.00 56.31 347 ASP A C 1
ATOM 2677 O O . ASP A 1 347 ? 32.313 9.474 0.117 1.00 56.31 347 ASP A O 1
ATOM 2681 N N . ASP A 1 348 ? 33.605 8.172 1.397 1.00 54.03 348 ASP A N 1
ATOM 2682 C CA . ASP A 1 348 ? 34.558 7.806 0.332 1.00 54.03 348 ASP A CA 1
ATOM 2683 C C . ASP A 1 348 ? 33.998 6.818 -0.715 1.00 54.03 348 ASP A C 1
ATOM 2685 O O . ASP A 1 348 ? 34.638 6.563 -1.739 1.00 54.03 348 ASP A O 1
ATOM 2689 N N . LEU A 1 349 ? 32.819 6.229 -0.476 1.00 64.25 349 LEU A N 1
ATOM 2690 C CA . LEU A 1 349 ? 32.199 5.240 -1.372 1.00 64.25 349 LEU A CA 1
ATOM 2691 C C . LEU A 1 349 ? 30.955 5.763 -2.099 1.00 64.25 349 LEU A C 1
ATOM 2693 O O . LEU A 1 349 ? 30.372 5.013 -2.886 1.00 64.25 349 LEU A O 1
ATOM 2697 N N . ALA A 1 350 ? 30.558 7.018 -1.870 1.00 71.81 350 ALA A N 1
ATOM 2698 C CA . ALA A 1 350 ? 29.370 7.603 -2.481 1.00 71.81 350 ALA A CA 1
ATOM 2699 C C . ALA A 1 350 ? 29.395 7.457 -4.013 1.00 71.81 350 ALA A C 1
ATOM 2701 O O . ALA A 1 350 ? 30.375 7.796 -4.674 1.00 71.81 350 ALA A O 1
ATOM 2702 N N . GLU A 1 351 ? 28.309 6.913 -4.567 1.00 84.19 351 GLU A N 1
ATOM 2703 C CA . GLU A 1 351 ? 28.117 6.720 -6.012 1.00 84.19 351 GLU A CA 1
ATOM 2704 C C . GLU A 1 351 ? 29.221 5.900 -6.719 1.00 84.19 351 GLU A C 1
ATOM 2706 O O . GLU A 1 351 ? 29.454 6.022 -7.921 1.00 84.19 351 GLU A O 1
ATOM 2711 N N . SER A 1 352 ? 29.911 5.030 -5.975 1.00 87.75 352 SER A N 1
ATOM 2712 C CA . SER A 1 352 ? 30.956 4.151 -6.507 1.00 87.75 352 SER A CA 1
ATOM 2713 C C . SER A 1 352 ? 30.383 2.988 -7.336 1.00 87.75 352 SER A C 1
ATOM 2715 O O . SER A 1 352 ? 29.339 2.431 -6.975 1.00 87.75 352 SER A O 1
ATOM 2717 N N . PRO A 1 353 ? 31.107 2.490 -8.362 1.00 90.38 353 PRO A N 1
ATOM 2718 C CA . PRO A 1 353 ? 30.769 1.236 -9.037 1.00 90.38 353 PRO A CA 1
ATOM 2719 C C . PRO A 1 353 ? 30.597 0.053 -8.086 1.00 90.38 353 PRO A C 1
ATOM 2721 O O . PRO A 1 353 ? 29.802 -0.841 -8.359 1.00 90.38 353 PRO A O 1
ATOM 2724 N N . LEU A 1 354 ? 31.284 0.048 -6.937 1.00 87.88 354 LEU A N 1
ATOM 2725 C CA . LEU A 1 354 ? 31.139 -1.004 -5.922 1.00 87.88 354 LEU A CA 1
ATOM 2726 C C . LEU A 1 354 ? 29.733 -1.054 -5.302 1.00 87.88 354 LEU A C 1
ATOM 2728 O O . LEU A 1 354 ? 29.324 -2.111 -4.816 1.00 87.88 354 LEU A O 1
ATOM 2732 N N . LEU A 1 355 ? 29.003 0.061 -5.355 1.00 87.69 355 LEU A N 1
ATOM 2733 C CA . LEU A 1 355 ? 27.624 0.218 -4.893 1.00 87.69 355 LEU A CA 1
ATOM 2734 C C . LEU A 1 355 ? 26.600 0.132 -6.036 1.00 87.69 355 LEU A C 1
ATOM 2736 O O . LEU A 1 355 ? 25.451 0.516 -5.856 1.00 87.69 355 LEU A O 1
ATOM 2740 N N . GLY A 1 356 ? 27.011 -0.354 -7.210 1.00 92.88 356 GLY A N 1
ATOM 2741 C CA . GLY A 1 356 ? 26.122 -0.560 -8.354 1.00 92.88 356 GLY A CA 1
ATOM 2742 C C . GLY A 1 356 ? 25.891 0.667 -9.226 1.00 92.88 356 GLY A C 1
ATOM 2743 O O . GLY A 1 356 ? 25.010 0.627 -10.082 1.00 92.88 356 GLY A O 1
ATOM 2744 N N . PHE A 1 357 ? 26.678 1.731 -9.049 1.00 94.69 357 PHE A N 1
ATOM 2745 C CA . PHE A 1 357 ? 26.609 2.910 -9.906 1.00 94.69 357 PHE A CA 1
ATOM 2746 C C . PHE A 1 357 ? 27.341 2.712 -11.233 1.00 94.69 357 PHE A C 1
ATOM 2748 O O . PHE A 1 357 ? 28.399 2.082 -11.302 1.00 94.69 357 PHE A O 1
ATOM 2755 N N . ILE A 1 358 ? 26.782 3.281 -12.296 1.00 95.94 358 ILE A N 1
ATOM 2756 C CA . ILE A 1 358 ? 27.390 3.291 -13.628 1.00 95.94 358 ILE A CA 1
ATOM 2757 C C . ILE A 1 358 ? 28.629 4.190 -13.619 1.00 95.94 358 ILE A C 1
ATOM 2759 O O . ILE A 1 358 ? 28.592 5.317 -13.127 1.00 95.94 358 ILE A O 1
ATOM 2763 N N . GLN A 1 359 ? 29.714 3.728 -14.248 1.00 92.62 359 GLN A N 1
ATOM 2764 C CA . GLN A 1 359 ? 30.899 4.546 -14.508 1.00 92.62 359 GLN A CA 1
ATOM 2765 C C . GLN A 1 359 ? 31.214 4.564 -16.004 1.00 92.62 359 GLN A C 1
ATOM 2767 O O . GLN A 1 359 ? 31.639 3.572 -16.600 1.00 92.62 359 GLN A O 1
ATOM 2772 N N . GLY A 1 360 ? 31.003 5.723 -16.631 1.00 89.06 360 GLY A N 1
ATOM 2773 C CA . GLY A 1 360 ? 31.148 5.882 -18.076 1.00 89.06 360 GLY A CA 1
ATOM 2774 C C . GLY A 1 360 ? 30.095 5.074 -18.838 1.00 89.06 360 GLY A C 1
ATOM 2775 O O . GLY A 1 360 ? 28.934 5.461 -18.880 1.00 89.06 360 GLY A O 1
ATOM 2776 N N . GLN A 1 361 ? 30.510 3.977 -19.471 1.00 89.31 361 GLN A N 1
ATOM 2777 C CA . GLN A 1 361 ? 29.632 3.035 -20.186 1.00 89.31 361 GLN A CA 1
ATOM 2778 C C . GLN A 1 361 ? 29.716 1.616 -19.596 1.00 89.31 361 GLN A C 1
ATOM 2780 O O . GLN A 1 361 ? 29.290 0.651 -20.223 1.00 89.31 361 GLN A O 1
ATOM 2785 N N . ALA A 1 362 ? 30.292 1.476 -18.399 1.00 94.44 362 ALA A N 1
ATOM 2786 C CA . ALA A 1 362 ? 30.393 0.208 -17.691 1.00 94.44 362 ALA A CA 1
ATOM 2787 C C . ALA A 1 362 ? 29.368 0.134 -16.552 1.00 94.44 362 ALA A C 1
ATOM 2789 O O . ALA A 1 362 ? 29.168 1.1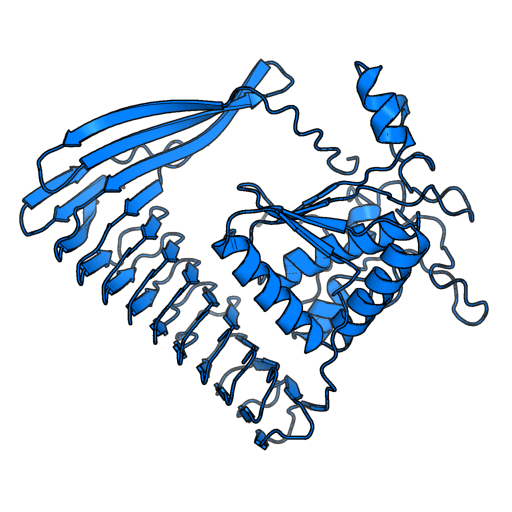07 -15.820 1.00 94.44 362 ALA A O 1
ATOM 2790 N N . LYS A 1 363 ? 28.756 -1.046 -16.399 1.00 95.94 363 LYS A N 1
ATOM 2791 C CA . LYS A 1 363 ? 27.902 -1.387 -15.255 1.00 95.94 363 LYS A CA 1
ATOM 2792 C C . LYS A 1 363 ? 28.735 -1.454 -13.970 1.00 95.94 363 LYS A C 1
ATOM 2794 O O . LYS A 1 363 ? 29.900 -1.857 -14.006 1.00 95.94 363 LYS A O 1
ATOM 2799 N N . GLY A 1 364 ? 28.123 -1.084 -12.851 1.00 94.94 364 GLY A N 1
ATOM 2800 C CA . GLY A 1 364 ? 28.648 -1.315 -11.511 1.00 94.94 364 GLY A CA 1
ATOM 2801 C C . GLY A 1 364 ? 28.416 -2.750 -11.026 1.00 94.94 364 GLY A C 1
ATOM 2802 O O . GLY A 1 364 ? 27.935 -3.622 -11.750 1.00 94.94 364 GLY A O 1
ATOM 2803 N N . SER A 1 365 ? 28.754 -2.994 -9.765 1.00 94.00 365 SER A N 1
ATOM 2804 C CA . SER A 1 365 ? 28.502 -4.254 -9.069 1.00 94.00 365 SER A CA 1
ATOM 2805 C C . SER A 1 365 ? 27.007 -4.509 -8.893 1.00 94.00 365 SER A C 1
ATOM 2807 O O . SER A 1 365 ? 26.255 -3.620 -8.506 1.00 94.00 365 SER A O 1
ATOM 2809 N N . VAL A 1 366 ? 26.588 -5.757 -9.072 1.00 95.56 366 VAL A N 1
ATOM 2810 C CA . VAL A 1 366 ? 25.209 -6.171 -8.789 1.00 95.56 366 VAL A CA 1
ATOM 2811 C C . VAL A 1 366 ? 24.956 -6.311 -7.286 1.00 95.56 366 VAL A C 1
ATOM 2813 O O . VAL A 1 366 ? 25.860 -6.622 -6.497 1.00 95.56 366 VAL A O 1
ATOM 2816 N N . ALA A 1 367 ? 23.707 -6.111 -6.880 1.00 94.12 367 ALA A N 1
ATOM 2817 C CA . ALA A 1 367 ? 23.251 -6.400 -5.532 1.00 94.12 367 ALA A CA 1
ATOM 2818 C C . ALA A 1 367 ? 23.159 -7.917 -5.287 1.00 94.12 367 ALA A C 1
ATOM 2820 O O . ALA A 1 367 ? 22.647 -8.669 -6.109 1.00 94.12 367 ALA A O 1
ATOM 2821 N N . THR A 1 368 ? 23.621 -8.369 -4.118 1.00 93.62 368 THR A N 1
ATOM 2822 C CA . THR A 1 368 ? 23.560 -9.781 -3.666 1.00 93.62 368 THR A CA 1
ATOM 2823 C C . THR A 1 368 ? 23.089 -9.886 -2.211 1.00 93.62 368 THR A C 1
ATOM 2825 O O . THR A 1 368 ? 23.567 -10.695 -1.408 1.00 93.62 368 THR A O 1
ATOM 2828 N N . GLY A 1 369 ? 22.207 -8.967 -1.825 1.00 90.94 369 GLY A N 1
ATOM 2829 C CA . GLY A 1 369 ? 21.593 -8.892 -0.500 1.00 90.94 369 GLY A CA 1
ATOM 2830 C C . GLY A 1 369 ? 20.727 -7.652 -0.310 1.00 90.94 369 GLY A C 1
ATOM 2831 O O . GLY A 1 369 ? 20.641 -7.151 0.811 1.00 90.94 369 GLY A O 1
ATOM 2832 N N . ALA A 1 370 ? 20.170 -7.123 -1.401 1.00 93.56 370 ALA A N 1
ATOM 2833 C CA . ALA A 1 370 ? 19.340 -5.932 -1.359 1.00 93.56 370 ALA A CA 1
ATOM 2834 C C . ALA A 1 370 ? 18.028 -6.175 -0.610 1.00 93.56 370 ALA A C 1
ATOM 2836 O O . ALA A 1 370 ? 17.535 -7.307 -0.533 1.00 93.56 370 ALA A O 1
ATOM 2837 N N . ALA A 1 371 ? 17.461 -5.092 -0.091 1.00 96.00 371 ALA A N 1
ATOM 2838 C CA . ALA A 1 371 ? 16.156 -5.108 0.540 1.00 96.00 371 ALA A CA 1
ATOM 2839 C C . ALA A 1 371 ? 15.289 -3.941 0.063 1.00 96.00 371 ALA A C 1
ATOM 2841 O O . ALA A 1 371 ? 15.796 -2.844 -0.136 1.00 96.00 371 ALA A O 1
ATOM 2842 N N . ILE A 1 372 ? 13.992 -4.190 -0.070 1.00 97.38 372 ILE A N 1
ATOM 2843 C CA . ILE A 1 372 ? 12.946 -3.173 -0.113 1.00 97.38 372 ILE A CA 1
ATOM 2844 C C . ILE A 1 372 ? 12.318 -3.177 1.278 1.00 97.38 372 ILE A C 1
ATOM 2846 O O . ILE A 1 372 ? 11.714 -4.172 1.675 1.00 97.38 372 ILE A O 1
ATOM 2850 N N . ASN A 1 373 ? 12.489 -2.108 2.044 1.00 95.62 373 ASN A N 1
ATOM 2851 C CA . ASN A 1 373 ? 11.772 -1.929 3.300 1.00 95.62 373 ASN A CA 1
ATOM 2852 C C . ASN A 1 373 ? 10.420 -1.297 2.950 1.00 95.62 373 ASN A C 1
ATOM 2854 O O . ASN A 1 373 ? 10.413 -0.226 2.356 1.00 95.62 373 ASN A O 1
ATOM 2858 N N . ASN A 1 374 ? 9.302 -1.952 3.261 1.00 93.62 374 ASN A N 1
ATOM 2859 C CA . ASN A 1 374 ? 7.964 -1.542 2.830 1.00 93.62 374 ASN A CA 1
ATOM 2860 C C . ASN A 1 374 ? 7.000 -1.358 4.012 1.00 93.62 374 ASN A C 1
ATOM 2862 O O . ASN A 1 374 ? 7.051 -2.106 4.992 1.00 93.62 374 ASN A O 1
ATOM 2866 N N . ASN A 1 375 ? 6.103 -0.382 3.880 1.00 90.56 375 ASN A N 1
ATOM 2867 C CA . ASN A 1 375 ? 5.041 -0.068 4.831 1.00 90.56 375 ASN A CA 1
ATOM 2868 C C . ASN A 1 375 ? 3.745 0.244 4.060 1.00 90.56 375 ASN A C 1
ATOM 2870 O O . ASN A 1 375 ? 3.491 1.411 3.749 1.00 90.56 375 ASN A O 1
ATOM 2874 N N . PRO A 1 376 ? 2.931 -0.774 3.731 1.00 83.44 376 PRO A N 1
ATOM 2875 C CA . PRO A 1 376 ? 1.721 -0.578 2.930 1.00 83.44 376 PRO A CA 1
ATOM 2876 C C . PRO A 1 376 ? 0.656 0.256 3.662 1.00 83.44 376 PRO A C 1
ATOM 2878 O O . PRO A 1 376 ? -0.122 0.960 3.025 1.00 83.44 376 PRO A O 1
ATOM 2881 N N . GLY A 1 377 ? 0.670 0.257 5.001 1.00 82.88 377 GLY A N 1
ATOM 2882 C CA . GLY A 1 377 ? -0.230 1.055 5.838 1.00 82.88 377 GLY A CA 1
ATOM 2883 C C . GLY A 1 377 ? 0.118 2.546 5.908 1.00 82.88 377 GLY A C 1
ATOM 2884 O O . GLY A 1 377 ? -0.562 3.321 6.598 1.00 82.88 377 GLY A O 1
ATOM 2885 N N . LEU A 1 378 ? 1.192 2.994 5.252 1.00 82.06 378 LEU A N 1
ATOM 2886 C CA . LEU A 1 378 ? 1.508 4.412 5.154 1.00 82.06 378 LEU A CA 1
ATOM 2887 C C . LEU A 1 378 ? 0.687 5.052 4.032 1.00 82.06 378 LEU A C 1
ATOM 2889 O O . LEU A 1 378 ? 0.978 4.883 2.853 1.00 82.06 378 LEU A O 1
ATOM 2893 N N . ILE A 1 379 ? -0.311 5.849 4.410 1.00 71.44 379 ILE A N 1
ATOM 2894 C CA . ILE A 1 379 ? -1.097 6.610 3.442 1.00 71.44 379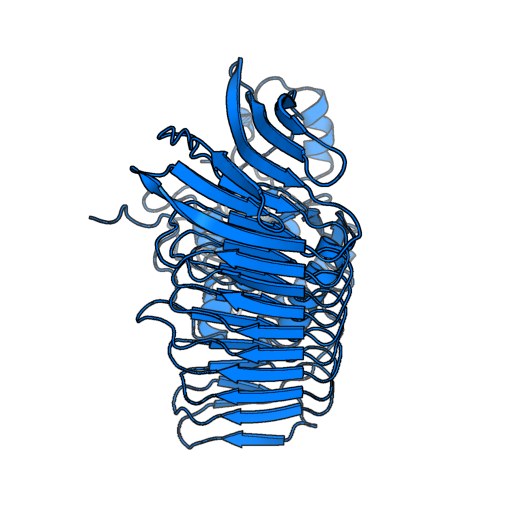 ILE A CA 1
ATOM 2895 C C . ILE A 1 379 ? -0.239 7.769 2.935 1.00 71.44 379 ILE A C 1
ATOM 2897 O O . ILE A 1 379 ? 0.077 8.697 3.683 1.00 71.44 379 ILE A O 1
ATOM 2901 N N . VAL A 1 380 ? 0.168 7.670 1.675 1.00 71.62 380 VAL A N 1
ATOM 2902 C CA . VAL A 1 380 ? 0.947 8.673 0.943 1.00 71.62 380 VAL A CA 1
ATOM 2903 C C . VAL A 1 380 ? 0.100 9.267 -0.193 1.00 71.62 380 VAL A C 1
ATOM 2905 O O . VAL A 1 380 ? -1.108 9.057 -0.280 1.00 71.62 380 VAL A O 1
ATOM 2908 N N . GLU A 1 381 ? 0.725 10.021 -1.094 1.00 80.81 381 GLU A N 1
ATOM 2909 C CA . GLU A 1 381 ? 0.082 10.630 -2.269 1.00 80.81 381 GLU A CA 1
ATOM 2910 C C . GLU A 1 381 ? -0.405 9.623 -3.334 1.00 80.81 381 GLU A C 1
ATOM 2912 O O . GLU A 1 381 ? -1.004 10.013 -4.338 1.00 80.81 381 GLU A O 1
ATOM 2917 N N . GLU A 1 382 ? -0.150 8.330 -3.145 1.00 88.75 382 GLU A N 1
ATOM 2918 C CA . GLU A 1 382 ? -0.366 7.266 -4.126 1.00 88.75 382 GLU A CA 1
ATOM 2919 C C . GLU A 1 382 ? -0.769 5.936 -3.458 1.00 88.75 382 GLU A C 1
ATOM 2921 O O . GLU A 1 382 ? -0.543 5.760 -2.259 1.00 88.75 382 GLU A O 1
ATOM 2926 N N . PRO A 1 383 ? -1.371 4.990 -4.203 1.00 92.50 383 PRO A N 1
ATOM 2927 C CA . PRO A 1 383 ? -1.623 3.636 -3.719 1.00 92.50 383 PRO A CA 1
ATOM 2928 C C . PRO A 1 383 ? -0.335 2.894 -3.316 1.00 92.50 383 PRO A C 1
ATOM 2930 O O . PRO A 1 383 ? 0.696 3.099 -3.969 1.00 92.50 383 PRO A O 1
ATOM 2933 N N . PRO A 1 384 ? -0.395 1.960 -2.344 1.00 94.19 384 PRO A N 1
ATOM 2934 C CA . PRO A 1 384 ? 0.769 1.191 -1.887 1.00 94.19 384 PRO A CA 1
ATOM 2935 C C . PRO A 1 384 ? 1.514 0.474 -3.019 1.00 94.19 384 PRO A C 1
ATOM 2937 O O . PRO A 1 384 ? 2.742 0.504 -3.070 1.00 94.19 384 PRO A O 1
ATOM 2940 N N . VAL A 1 385 ? 0.781 -0.074 -3.992 1.00 96.69 385 VAL A N 1
ATOM 2941 C CA . VAL A 1 385 ? 1.355 -0.746 -5.167 1.00 96.69 385 VAL A CA 1
ATOM 2942 C C . VAL A 1 385 ? 2.203 0.177 -6.053 1.00 96.69 385 VAL A C 1
ATOM 2944 O O . VAL A 1 385 ? 3.157 -0.285 -6.671 1.00 96.69 385 VAL A O 1
ATOM 2947 N N . ILE A 1 386 ? 1.923 1.487 -6.114 1.00 96.12 386 ILE A N 1
ATOM 2948 C CA . ILE A 1 386 ? 2.767 2.428 -6.874 1.00 96.12 386 ILE A CA 1
ATOM 2949 C C . ILE A 1 386 ? 4.076 2.682 -6.124 1.00 96.12 386 ILE A C 1
ATOM 2951 O O . ILE A 1 386 ? 5.145 2.621 -6.734 1.00 96.12 386 ILE A O 1
ATOM 2955 N N . SER A 1 387 ? 3.996 2.880 -4.806 1.00 94.31 387 SER A N 1
ATOM 2956 C CA . SER A 1 387 ? 5.175 3.067 -3.957 1.00 94.31 387 SER A CA 1
ATOM 2957 C C . SER A 1 387 ? 6.067 1.821 -3.954 1.00 94.31 387 SER A C 1
ATOM 2959 O O . SER A 1 387 ? 7.275 1.918 -4.155 1.00 94.31 387 SER A O 1
ATOM 2961 N N . LEU A 1 388 ? 5.486 0.622 -3.854 1.00 97.00 388 LEU A N 1
ATOM 2962 C CA . LEU A 1 388 ? 6.244 -0.625 -3.952 1.00 97.00 388 LEU A CA 1
ATOM 2963 C C . LEU A 1 388 ? 6.898 -0.789 -5.334 1.00 97.00 388 LEU A C 1
ATOM 2965 O O . LEU A 1 388 ? 8.058 -1.190 -5.423 1.00 97.00 388 LEU A O 1
ATOM 2969 N N . TYR A 1 389 ? 6.199 -0.435 -6.417 1.00 98.19 389 TYR A N 1
ATOM 2970 C CA . TYR A 1 389 ? 6.763 -0.506 -7.766 1.00 98.19 389 TYR A CA 1
ATOM 2971 C C . TYR A 1 389 ? 7.923 0.479 -7.983 1.00 98.19 389 TYR A C 1
ATOM 2973 O O . TYR A 1 389 ? 8.868 0.166 -8.712 1.00 98.19 389 TYR A O 1
ATOM 2981 N N . HIS A 1 390 ? 7.886 1.647 -7.333 1.00 97.19 390 HIS A N 1
ATOM 2982 C CA . HIS A 1 390 ? 9.018 2.573 -7.294 1.00 97.19 390 HIS A CA 1
ATOM 2983 C C . HIS A 1 390 ? 10.256 1.896 -6.690 1.00 97.19 390 HIS A C 1
ATOM 2985 O O . HIS A 1 390 ? 11.315 1.857 -7.320 1.00 97.19 390 HIS A O 1
ATOM 2991 N N . GLU A 1 391 ? 10.115 1.268 -5.521 1.00 97.75 391 GLU A N 1
ATOM 2992 C CA . GLU A 1 391 ? 11.226 0.552 -4.882 1.00 97.75 391 GLU A CA 1
ATOM 2993 C C . GLU A 1 391 ? 11.688 -0.668 -5.696 1.00 97.75 391 GLU A C 1
ATOM 2995 O O . GLU A 1 391 ? 12.873 -1.012 -5.710 1.00 97.75 391 GLU A O 1
ATOM 3000 N N . MET A 1 392 ? 10.785 -1.303 -6.449 1.00 98.56 392 MET A N 1
ATOM 3001 C CA . MET A 1 392 ? 11.144 -2.348 -7.411 1.00 98.56 392 MET A CA 1
ATOM 3002 C C . MET A 1 392 ? 11.980 -1.810 -8.580 1.00 98.56 392 MET A C 1
ATOM 3004 O O . MET A 1 392 ? 12.849 -2.529 -9.069 1.00 98.56 392 MET A O 1
ATOM 3008 N N . ALA A 1 393 ? 11.785 -0.560 -9.013 1.00 98.56 393 ALA A N 1
ATOM 3009 C CA . ALA A 1 393 ? 12.642 0.061 -10.025 1.00 98.56 393 ALA A CA 1
ATOM 3010 C C . ALA A 1 393 ? 14.073 0.277 -9.498 1.00 98.56 393 ALA A C 1
ATOM 3012 O O . ALA A 1 393 ? 15.042 0.014 -10.217 1.00 98.56 393 ALA A O 1
ATOM 3013 N N . HIS A 1 394 ? 14.228 0.653 -8.224 1.00 98.19 394 HIS A N 1
ATOM 3014 C CA . HIS A 1 394 ? 15.540 0.670 -7.563 1.00 98.19 394 HIS A CA 1
ATOM 3015 C C . HIS A 1 394 ? 16.151 -0.727 -7.451 1.00 98.19 394 HIS A C 1
ATOM 3017 O O . HIS A 1 394 ? 17.337 -0.911 -7.737 1.00 98.19 394 HIS A O 1
ATOM 3023 N N . ALA A 1 395 ? 15.344 -1.730 -7.102 1.00 98.06 395 ALA A N 1
ATOM 3024 C CA . ALA A 1 395 ? 15.783 -3.120 -7.055 1.00 98.06 395 ALA A CA 1
ATOM 3025 C C . ALA A 1 395 ? 16.239 -3.638 -8.423 1.00 98.06 395 ALA A C 1
ATOM 3027 O O . ALA A 1 395 ? 17.279 -4.294 -8.507 1.00 98.06 395 ALA A O 1
ATOM 3028 N N . TYR A 1 396 ? 15.532 -3.279 -9.496 1.00 98.19 396 TYR A N 1
ATOM 3029 C CA . TYR A 1 396 ? 15.954 -3.532 -10.869 1.00 98.19 396 TYR A CA 1
ATOM 3030 C C . TYR A 1 396 ? 17.321 -2.894 -11.142 1.00 98.19 396 TYR A C 1
ATOM 3032 O O . TYR A 1 396 ? 18.239 -3.589 -11.575 1.00 98.19 396 TYR A O 1
ATOM 3040 N N . ASN A 1 397 ? 17.514 -1.618 -10.800 1.00 97.81 397 ASN A N 1
ATOM 3041 C CA . ASN A 1 397 ? 18.798 -0.940 -11.006 1.00 97.81 397 ASN A CA 1
ATOM 3042 C C . ASN A 1 397 ? 19.939 -1.615 -10.233 1.00 97.81 397 ASN A C 1
ATOM 3044 O O . ASN A 1 397 ? 21.021 -1.844 -10.775 1.00 97.81 397 ASN A O 1
ATOM 3048 N N . GLY A 1 398 ? 19.700 -1.973 -8.972 1.00 96.88 398 GLY A N 1
ATOM 3049 C CA . GLY A 1 398 ? 20.689 -2.649 -8.139 1.00 96.88 398 GLY A CA 1
ATOM 3050 C C . GLY A 1 398 ? 21.022 -4.059 -8.622 1.00 96.88 398 GLY A C 1
ATOM 3051 O O . GLY A 1 398 ? 22.191 -4.444 -8.615 1.00 96.88 398 GLY A O 1
ATOM 3052 N N . ALA A 1 399 ? 20.032 -4.821 -9.088 1.00 96.81 399 ALA A N 1
ATOM 3053 C CA . ALA A 1 399 ? 20.236 -6.165 -9.625 1.00 96.81 399 ALA A CA 1
ATOM 3054 C C . ALA A 1 399 ? 21.062 -6.166 -10.923 1.00 96.81 399 ALA A C 1
ATOM 3056 O O . ALA A 1 399 ? 21.748 -7.147 -11.210 1.00 96.81 399 ALA A O 1
ATOM 3057 N N . HIS A 1 400 ? 21.051 -5.055 -11.664 1.00 96.44 400 HIS A N 1
ATOM 3058 C CA . HIS A 1 400 ? 21.795 -4.890 -12.912 1.00 96.44 400 HIS A CA 1
ATOM 3059 C C . HIS A 1 400 ? 23.087 -4.077 -12.768 1.00 96.44 400 HIS A C 1
ATOM 3061 O O . HIS A 1 400 ? 23.854 -4.001 -13.729 1.00 96.44 400 HIS A O 1
ATOM 3067 N N . GLY A 1 401 ? 23.349 -3.481 -11.600 1.00 96.25 401 GLY A N 1
ATOM 3068 C CA . GLY A 1 401 ? 24.481 -2.570 -11.407 1.00 96.25 401 GLY A CA 1
ATOM 3069 C C . GLY A 1 401 ? 24.366 -1.319 -12.284 1.00 96.25 401 GLY A C 1
ATOM 3070 O O . GLY A 1 401 ? 25.348 -0.889 -12.889 1.00 96.25 401 GLY A O 1
ATOM 3071 N N . THR A 1 402 ? 23.155 -0.781 -12.426 1.00 97.06 402 THR A N 1
ATOM 3072 C CA . THR A 1 402 ? 22.839 0.324 -13.341 1.00 97.06 402 THR A CA 1
ATOM 3073 C C . THR A 1 402 ? 22.298 1.565 -12.630 1.00 97.06 402 THR A C 1
ATOM 3075 O O . THR A 1 402 ? 21.526 2.313 -13.225 1.00 97.06 402 THR A O 1
ATOM 3078 N N . LEU A 1 403 ? 22.666 1.806 -11.368 1.00 96.31 403 LEU A N 1
ATOM 3079 C CA . LEU A 1 403 ? 22.276 3.031 -10.659 1.00 96.31 403 LEU A CA 1
ATOM 3080 C C . LEU A 1 403 ? 22.939 4.257 -11.307 1.00 96.31 403 LEU A C 1
ATOM 3082 O O . LEU A 1 403 ? 24.142 4.252 -11.586 1.00 96.31 403 LEU A O 1
ATOM 3086 N N . LEU A 1 404 ? 22.165 5.315 -11.548 1.00 96.00 404 LEU A N 1
ATOM 3087 C CA . LEU A 1 404 ? 22.685 6.555 -12.123 1.00 96.00 404 LEU A CA 1
ATOM 3088 C C . LEU A 1 404 ? 23.298 7.472 -11.051 1.00 96.00 404 LEU A C 1
ATOM 3090 O O . LEU A 1 404 ? 22.618 7.802 -10.077 1.00 96.00 404 LEU A O 1
ATOM 3094 N N . PRO A 1 405 ? 24.557 7.923 -11.230 1.00 94.31 405 PRO A N 1
ATOM 3095 C CA . PRO A 1 405 ? 25.203 8.856 -10.313 1.00 94.31 405 PRO A CA 1
ATOM 3096 C C . PRO A 1 405 ? 24.755 10.302 -10.562 1.00 94.31 405 PRO A C 1
ATOM 3098 O O . PRO A 1 405 ? 24.261 10.651 -11.641 1.00 94.31 405 PRO A O 1
ATOM 3101 N N . GLY A 1 406 ? 25.008 11.169 -9.590 1.00 93.50 406 GLY A N 1
ATOM 3102 C CA . GLY A 1 406 ? 24.834 12.609 -9.670 1.00 93.50 406 GLY A CA 1
ATOM 3103 C C . GLY A 1 406 ? 23.419 13.091 -9.370 1.00 93.50 406 GLY A C 1
ATOM 3104 O O . GLY A 1 406 ? 22.556 12.373 -8.861 1.00 93.50 406 GLY A O 1
ATOM 3105 N N . GLN A 1 407 ? 23.183 14.361 -9.695 1.00 94.75 407 GLN A N 1
ATOM 3106 C CA . GLN A 1 407 ? 21.909 15.037 -9.478 1.00 94.75 407 GLN A CA 1
ATOM 3107 C C . GLN A 1 407 ? 21.504 15.855 -10.709 1.00 94.75 407 GLN A C 1
ATOM 3109 O O . GLN A 1 407 ? 22.349 16.429 -11.404 1.00 94.75 407 GLN A O 1
ATOM 3114 N N . THR A 1 408 ? 20.196 15.958 -10.937 1.00 95.62 408 THR A N 1
ATOM 3115 C CA . THR A 1 408 ? 19.587 16.820 -11.955 1.00 95.62 408 THR A CA 1
ATOM 3116 C C . THR A 1 408 ? 18.522 17.670 -11.280 1.00 95.62 408 THR A C 1
ATOM 3118 O O . THR A 1 408 ? 17.587 17.122 -10.707 1.00 95.62 408 THR A O 1
ATOM 3121 N N . ASN A 1 409 ? 18.636 18.997 -11.381 1.00 92.25 409 ASN A N 1
ATOM 3122 C CA . ASN A 1 409 ? 17.712 19.947 -10.745 1.00 92.25 409 ASN A CA 1
ATOM 3123 C C . ASN A 1 409 ? 17.545 19.690 -9.233 1.00 92.25 409 ASN A C 1
ATOM 3125 O O . ASN A 1 409 ? 16.425 19.601 -8.747 1.00 92.25 409 ASN A O 1
ATOM 3129 N N . ASP A 1 410 ? 18.663 19.504 -8.522 1.00 91.69 410 ASP A N 1
ATOM 3130 C CA . ASP A 1 410 ? 18.728 19.207 -7.079 1.00 91.69 410 ASP A CA 1
ATOM 3131 C C . ASP A 1 410 ? 18.098 17.868 -6.638 1.00 91.69 410 ASP A C 1
ATOM 3133 O O . ASP A 1 410 ? 18.124 17.519 -5.457 1.00 91.69 410 ASP A O 1
ATOM 3137 N N . GLU A 1 411 ? 17.625 17.050 -7.579 1.00 92.50 411 GLU A N 1
ATOM 3138 C CA . GLU A 1 411 ? 17.108 15.709 -7.312 1.00 92.50 411 GLU A CA 1
ATOM 3139 C C . GLU A 1 411 ? 18.176 14.640 -7.596 1.00 92.50 411 GLU A C 1
ATOM 3141 O O . GLU A 1 411 ? 18.864 14.724 -8.621 1.00 92.50 411 GLU A O 1
ATOM 3146 N N . PRO A 1 412 ? 18.324 13.608 -6.743 1.00 93.94 412 PRO A N 1
ATOM 3147 C CA . PRO A 1 412 ? 19.195 12.469 -7.030 1.00 93.94 412 PRO A CA 1
ATOM 3148 C C . PRO A 1 412 ? 18.830 11.787 -8.353 1.00 93.94 412 PRO A C 1
ATOM 3150 O O . PRO A 1 412 ? 17.667 11.458 -8.596 1.00 93.94 412 PRO A O 1
ATOM 3153 N N . ASN A 1 413 ? 19.825 11.534 -9.207 1.00 96.12 413 ASN A N 1
ATOM 3154 C CA . ASN A 1 413 ? 19.592 10.892 -10.501 1.00 96.12 413 ASN A CA 1
ATOM 3155 C C . ASN A 1 413 ? 19.046 9.468 -10.346 1.00 96.12 413 ASN A C 1
ATOM 3157 O O . ASN A 1 413 ? 18.215 9.075 -11.154 1.00 96.12 413 ASN A O 1
ATOM 3161 N N . LEU A 1 414 ? 19.429 8.737 -9.293 1.00 94.94 414 LEU A N 1
ATOM 3162 C CA . LEU A 1 414 ? 18.865 7.419 -8.970 1.00 94.94 414 LEU A CA 1
ATOM 3163 C C . LEU A 1 414 ? 17.345 7.464 -8.722 1.00 94.94 414 LEU A C 1
ATOM 3165 O O . LEU A 1 414 ? 16.612 6.597 -9.187 1.00 94.94 414 LEU A O 1
ATOM 3169 N N . GLU A 1 415 ? 16.848 8.515 -8.071 1.00 95.56 415 GLU A N 1
ATOM 3170 C CA . GLU A 1 415 ? 15.420 8.696 -7.801 1.00 95.56 415 GLU A CA 1
ATOM 3171 C C . GLU A 1 415 ? 14.672 9.100 -9.069 1.00 95.56 415 GLU A C 1
ATOM 3173 O O . GLU A 1 415 ? 13.653 8.512 -9.430 1.00 95.56 415 GLU A O 1
ATOM 3178 N N . ARG A 1 416 ? 15.230 10.050 -9.829 1.00 97.00 416 ARG A N 1
ATOM 3179 C CA . ARG A 1 416 ? 14.702 10.409 -11.153 1.00 97.00 416 ARG A CA 1
ATOM 3180 C C . ARG A 1 416 ? 14.677 9.206 -12.099 1.00 97.00 416 ARG A C 1
ATOM 3182 O O . ARG A 1 416 ? 13.726 9.062 -12.867 1.00 97.00 416 ARG A O 1
ATOM 3189 N N . GLN A 1 417 ? 15.679 8.331 -12.021 1.00 97.56 417 GLN A N 1
ATOM 3190 C CA . GLN A 1 417 ? 15.769 7.091 -12.785 1.00 97.56 417 GLN A CA 1
ATOM 3191 C C . GLN A 1 417 ? 14.614 6.142 -12.460 1.00 97.56 417 GLN A C 1
ATOM 3193 O O . GLN A 1 417 ? 13.939 5.681 -13.378 1.00 97.56 417 GLN A O 1
ATOM 3198 N N . ALA A 1 418 ? 14.358 5.889 -11.173 1.00 96.94 418 ALA A N 1
ATOM 3199 C CA . ALA A 1 418 ? 13.245 5.053 -10.728 1.00 96.94 418 ALA A CA 1
ATOM 3200 C C . ALA A 1 418 ? 11.886 5.642 -11.134 1.00 96.94 418 ALA A C 1
ATOM 3202 O O . ALA A 1 418 ? 11.019 4.918 -11.626 1.00 96.94 418 ALA A O 1
ATOM 3203 N N . VAL A 1 419 ? 11.716 6.967 -11.039 1.00 97.12 419 VAL A N 1
ATOM 3204 C CA . VAL A 1 419 ? 10.487 7.638 -11.492 1.00 97.12 419 VAL A CA 1
ATOM 3205 C C . VAL A 1 419 ? 10.316 7.561 -13.018 1.00 97.12 419 VAL A C 1
ATOM 3207 O O . VAL A 1 419 ? 9.189 7.541 -13.517 1.00 97.12 419 VAL A O 1
ATOM 3210 N N . GLY A 1 420 ? 11.407 7.497 -13.786 1.00 96.75 420 GLY A N 1
ATOM 3211 C CA . GLY A 1 420 ? 11.386 7.586 -15.250 1.00 96.75 420 GLY A CA 1
ATOM 3212 C C . GLY A 1 420 ? 11.401 9.027 -15.757 1.00 96.75 420 GLY A C 1
ATOM 3213 O O . GLY A 1 420 ? 10.659 9.379 -16.679 1.00 96.75 420 GLY A O 1
ATOM 3214 N N . LEU A 1 421 ? 12.191 9.879 -15.106 1.00 96.81 421 LEU A N 1
ATOM 3215 C CA . LEU A 1 421 ? 12.455 11.258 -15.502 1.00 96.81 421 LEU A CA 1
ATOM 3216 C C . LEU A 1 421 ? 13.830 11.360 -16.163 1.00 96.81 421 LEU A C 1
ATOM 3218 O O . LEU A 1 421 ? 14.782 10.722 -15.720 1.00 96.81 421 LEU A O 1
ATOM 3222 N N . GLU A 1 422 ? 13.940 12.203 -17.190 1.00 95.50 422 GLU A N 1
ATOM 3223 C CA . GLU A 1 422 ? 15.224 12.489 -17.840 1.00 95.50 422 GLU A CA 1
ATOM 3224 C C . GLU A 1 422 ? 16.232 13.069 -16.838 1.00 95.50 422 GLU A C 1
ATOM 3226 O O . GLU A 1 422 ? 15.869 13.868 -15.959 1.00 95.50 422 GLU A O 1
ATOM 3231 N N . THR A 1 423 ? 17.499 12.690 -17.001 1.00 95.88 423 THR A N 1
ATOM 3232 C CA . THR A 1 423 ? 18.624 13.169 -16.189 1.00 95.88 423 THR A CA 1
ATOM 3233 C C . THR A 1 423 ? 19.705 13.814 -17.060 1.00 95.88 423 THR A C 1
ATOM 3235 O O . THR A 1 423 ? 19.717 13.675 -18.283 1.00 95.88 423 THR A O 1
ATOM 3238 N N . ASN A 1 424 ? 20.628 14.541 -16.433 1.00 94.88 424 ASN A N 1
ATOM 3239 C CA . ASN A 1 424 ? 21.842 15.050 -17.075 1.00 94.88 424 ASN A CA 1
ATOM 3240 C C . ASN A 1 424 ? 23.001 14.031 -17.088 1.00 94.88 424 ASN A C 1
ATOM 3242 O O . ASN A 1 424 ? 24.094 14.369 -17.551 1.00 94.88 424 ASN A O 1
ATOM 3246 N N . ALA A 1 425 ? 22.791 12.813 -16.572 1.00 93.62 425 ALA A N 1
ATOM 3247 C CA . ALA A 1 425 ? 23.796 11.762 -16.606 1.00 93.62 425 ALA A CA 1
ATOM 3248 C C . ALA A 1 425 ? 24.063 11.317 -18.059 1.00 93.62 425 ALA A C 1
ATOM 3250 O O . ALA A 1 425 ? 23.172 11.412 -18.911 1.00 93.62 425 ALA A O 1
ATOM 3251 N N . PRO A 1 426 ? 25.275 10.823 -18.378 1.00 94.56 426 PRO A N 1
ATOM 3252 C CA . PRO A 1 426 ? 25.555 10.263 -19.695 1.00 94.56 426 PRO A CA 1
ATOM 3253 C C . PRO A 1 426 ? 24.552 9.165 -20.057 1.00 94.56 426 PRO A C 1
ATOM 3255 O O . PRO A 1 426 ? 24.271 8.290 -19.240 1.00 94.56 426 PRO A O 1
ATOM 3258 N N . ALA A 1 427 ? 24.040 9.195 -21.290 1.00 95.19 427 ALA A N 1
ATOM 3259 C CA . ALA A 1 427 ? 23.122 8.168 -21.763 1.00 95.19 427 ALA A CA 1
ATOM 3260 C C . ALA A 1 427 ? 23.776 6.775 -21.717 1.00 95.19 427 ALA A C 1
ATOM 3262 O O . ALA A 1 427 ? 24.969 6.625 -22.009 1.00 95.19 427 ALA A O 1
ATOM 3263 N N . PHE A 1 428 ? 22.988 5.766 -21.360 1.00 96.00 428 PHE A N 1
ATOM 3264 C CA . PHE A 1 428 ? 23.444 4.398 -21.143 1.00 96.00 428 PHE A CA 1
ATOM 3265 C C . PHE A 1 428 ? 22.529 3.391 -21.853 1.00 96.00 428 PHE A C 1
ATOM 3267 O O . PHE A 1 428 ? 21.315 3.582 -21.934 1.00 96.00 428 PHE A O 1
ATOM 3274 N N . ASP A 1 429 ? 23.120 2.332 -22.405 1.00 93.75 429 ASP A N 1
ATOM 3275 C CA . ASP A 1 429 ? 22.402 1.227 -23.050 1.00 93.75 429 ASP A CA 1
ATOM 3276 C C . ASP A 1 429 ? 21.953 0.209 -21.985 1.00 93.75 429 ASP A C 1
ATOM 3278 O O . ASP A 1 429 ? 22.676 -0.726 -21.631 1.00 93.75 429 ASP A O 1
ATOM 3282 N N . PHE A 1 430 ? 20.776 0.447 -21.398 1.00 91.50 430 PHE A N 1
ATOM 3283 C CA . PHE A 1 430 ? 20.267 -0.341 -20.271 1.00 91.50 430 PHE A CA 1
ATOM 3284 C C . PHE A 1 430 ? 19.842 -1.760 -20.658 1.00 91.50 430 PHE A C 1
ATOM 3286 O O . PHE A 1 430 ? 20.027 -2.677 -19.857 1.00 91.50 430 PHE A O 1
ATOM 3293 N N . ASP A 1 431 ? 19.296 -1.947 -21.862 1.00 85.25 431 ASP A N 1
ATOM 3294 C CA . ASP A 1 431 ? 18.823 -3.243 -22.355 1.00 85.25 431 ASP A CA 1
ATOM 3295 C C . ASP A 1 431 ? 19.879 -3.991 -23.189 1.00 85.25 431 ASP A C 1
ATOM 3297 O O . ASP A 1 431 ? 19.643 -5.126 -23.610 1.00 85.25 431 ASP A O 1
ATOM 3301 N N . ASN A 1 432 ? 21.068 -3.394 -23.370 1.00 84.94 432 ASN A N 1
ATOM 3302 C CA . ASN A 1 432 ? 22.194 -3.946 -24.127 1.00 84.94 432 ASN A CA 1
ATOM 3303 C C . ASN A 1 432 ? 21.772 -4.379 -25.541 1.00 84.94 432 ASN A C 1
ATOM 3305 O O . ASN A 1 432 ? 22.235 -5.394 -26.081 1.00 84.94 432 ASN A O 1
ATOM 3309 N N . ASN A 1 433 ? 20.830 -3.635 -26.117 1.00 85.81 433 ASN A N 1
ATOM 3310 C CA . ASN A 1 433 ? 20.249 -3.918 -27.411 1.00 85.81 433 ASN A CA 1
ATOM 3311 C C . ASN A 1 433 ? 20.702 -2.830 -28.391 1.00 85.81 433 ASN A C 1
ATOM 3313 O O . ASN A 1 433 ? 20.204 -1.711 -28.372 1.00 85.81 433 ASN A O 1
ATOM 3317 N N . PRO A 1 434 ? 21.570 -3.152 -29.365 1.00 87.25 434 PRO A N 1
ATOM 3318 C CA . PRO A 1 434 ? 22.147 -2.147 -30.259 1.00 87.25 434 PRO A CA 1
ATOM 3319 C C . PRO A 1 434 ? 21.125 -1.493 -31.209 1.00 87.25 434 PRO A C 1
ATOM 3321 O O . PRO A 1 434 ? 21.491 -0.638 -32.016 1.00 87.25 434 PRO A O 1
ATOM 3324 N N . ARG A 1 435 ? 19.857 -1.929 -31.189 1.00 91.50 435 ARG A N 1
ATOM 3325 C CA . ARG A 1 435 ? 18.761 -1.343 -31.975 1.00 91.50 435 ARG A CA 1
ATOM 3326 C C . ARG A 1 435 ? 17.984 -0.272 -31.212 1.00 91.50 435 ARG A C 1
ATOM 3328 O O . ARG A 1 435 ? 17.240 0.474 -31.847 1.00 91.50 435 ARG A O 1
ATOM 3335 N N . THR A 1 436 ? 18.124 -0.210 -29.895 1.00 87.81 436 THR A N 1
ATOM 3336 C CA . THR A 1 436 ? 17.514 0.800 -29.030 1.00 87.81 436 THR A CA 1
ATOM 3337 C C . THR A 1 436 ? 18.578 1.844 -28.680 1.00 87.81 436 THR A C 1
ATOM 3339 O O . THR A 1 436 ? 19.697 1.493 -28.316 1.00 87.81 436 THR A O 1
ATOM 3342 N N . PRO A 1 437 ? 18.305 3.150 -28.864 1.00 90.81 437 PRO A N 1
ATOM 3343 C CA . PRO A 1 437 ? 19.255 4.180 -28.465 1.00 90.81 437 PRO A CA 1
ATOM 3344 C C . PRO A 1 437 ? 19.477 4.176 -26.943 1.00 90.81 437 PRO A C 1
ATOM 3346 O O . PRO A 1 437 ? 18.500 4.003 -26.211 1.00 90.81 437 PRO A O 1
ATOM 3349 N N . PRO A 1 438 ? 20.704 4.456 -26.464 1.00 93.81 438 PRO A N 1
ATOM 3350 C CA . PRO A 1 438 ? 20.959 4.725 -25.052 1.00 93.81 438 PRO A CA 1
ATOM 3351 C C . PRO A 1 438 ? 20.047 5.831 -24.502 1.00 93.81 438 PRO A C 1
ATOM 3353 O O . PRO A 1 438 ? 19.793 6.828 -25.185 1.00 93.81 438 PRO A O 1
ATOM 3356 N N . THR A 1 439 ? 19.599 5.690 -23.256 1.00 94.81 439 THR A N 1
ATOM 3357 C CA . THR A 1 439 ? 18.684 6.631 -22.580 1.00 94.81 439 THR A CA 1
ATOM 3358 C C . THR A 1 439 ? 19.320 7.212 -21.316 1.00 94.81 439 THR A C 1
ATOM 3360 O O . THR A 1 439 ? 20.326 6.701 -20.832 1.00 94.81 439 THR A O 1
ATOM 3363 N N . THR A 1 440 ? 18.759 8.296 -20.767 1.00 94.88 440 THR A N 1
ATOM 3364 C CA . THR A 1 440 ? 19.238 8.922 -19.509 1.00 94.88 440 THR A CA 1
ATOM 3365 C C . THR A 1 440 ? 18.468 8.449 -18.267 1.00 94.88 440 THR A C 1
ATOM 3367 O O . THR A 1 440 ? 18.636 8.981 -17.171 1.00 94.88 440 THR A O 1
ATOM 3370 N N . THR A 1 441 ? 17.585 7.469 -18.448 1.00 94.81 441 THR A N 1
ATOM 3371 C CA . THR A 1 441 ? 16.728 6.864 -17.429 1.00 94.81 441 THR A CA 1
ATOM 3372 C C . THR A 1 441 ? 16.354 5.448 -17.868 1.00 94.81 441 THR A C 1
ATOM 3374 O O . THR A 1 441 ? 16.627 5.065 -19.012 1.00 94.81 441 THR A O 1
ATOM 3377 N N . ASN A 1 442 ? 15.732 4.670 -16.985 1.00 95.06 442 ASN A N 1
ATOM 3378 C CA . ASN A 1 442 ? 15.352 3.293 -17.281 1.00 95.06 442 ASN A CA 1
ATOM 3379 C C . ASN A 1 442 ? 14.414 3.203 -18.498 1.00 95.06 442 ASN A C 1
ATOM 3381 O O . ASN A 1 442 ? 13.497 4.021 -18.638 1.00 95.06 442 ASN A O 1
ATOM 3385 N N . PRO A 1 443 ? 14.573 2.185 -19.364 1.00 92.12 443 PRO A N 1
ATOM 3386 C CA . PRO A 1 443 ? 13.606 1.927 -20.416 1.00 92.12 443 PRO A CA 1
ATOM 3387 C C . PRO A 1 443 ? 12.267 1.493 -19.804 1.00 92.12 443 PRO A C 1
ATOM 3389 O O . PRO A 1 443 ? 12.214 0.850 -18.751 1.00 92.12 443 PRO A O 1
ATOM 3392 N N . LYS A 1 444 ? 11.154 1.813 -20.475 1.00 91.75 444 LYS A N 1
ATOM 3393 C CA . LYS A 1 444 ? 9.850 1.244 -20.102 1.00 91.75 444 LYS A CA 1
ATOM 3394 C C . LYS A 1 444 ? 9.922 -0.289 -20.226 1.00 91.75 444 LYS A C 1
ATOM 3396 O O . LYS A 1 444 ? 10.467 -0.761 -21.223 1.00 91.75 444 LYS A O 1
ATOM 3401 N N . PRO A 1 445 ? 9.344 -1.060 -19.288 1.00 95.25 445 PRO A N 1
ATOM 3402 C CA . PRO A 1 445 ? 8.436 -0.640 -18.214 1.00 95.25 445 PRO A CA 1
ATOM 3403 C C . PRO A 1 445 ? 9.092 -0.420 -16.836 1.00 95.25 445 PRO A C 1
ATOM 3405 O O . PRO A 1 445 ? 8.376 -0.306 -15.842 1.00 95.25 445 PRO A O 1
ATOM 3408 N N . PHE A 1 446 ? 10.420 -0.340 -16.738 1.00 97.56 446 PHE A N 1
ATOM 3409 C CA . PHE A 1 446 ? 11.147 -0.372 -15.460 1.00 97.56 446 PHE A CA 1
ATOM 3410 C C . PHE A 1 446 ? 11.197 0.983 -14.724 1.00 97.56 446 PHE A C 1
ATOM 3412 O O . PHE A 1 446 ? 12.227 1.369 -14.171 1.00 97.56 446 PHE A O 1
ATOM 3419 N N . THR A 1 447 ? 10.088 1.729 -14.758 1.00 97.94 447 THR A N 1
ATOM 3420 C CA . THR A 1 447 ? 9.928 3.049 -14.126 1.00 97.94 447 THR A CA 1
ATOM 3421 C C . THR A 1 447 ? 8.557 3.186 -13.474 1.00 97.94 447 THR A C 1
ATOM 3423 O O . THR A 1 447 ? 7.561 2.706 -14.016 1.00 97.94 447 THR A O 1
ATOM 3426 N N . GLU A 1 448 ? 8.472 3.917 -12.365 1.00 97.69 448 GLU A N 1
ATOM 3427 C CA . GLU A 1 448 ? 7.212 4.251 -11.685 1.00 97.69 448 GLU A CA 1
ATOM 3428 C C . GLU A 1 448 ? 6.191 4.879 -12.649 1.00 97.69 448 GLU A C 1
ATOM 3430 O O . GLU A 1 448 ? 5.023 4.487 -12.687 1.00 97.69 448 GLU A O 1
ATOM 3435 N N . ASN A 1 449 ? 6.635 5.808 -13.508 1.00 97.94 449 ASN A N 1
ATOM 3436 C CA . ASN A 1 449 ? 5.758 6.451 -14.484 1.00 97.94 449 ASN A CA 1
ATOM 3437 C C . ASN A 1 449 ? 5.166 5.483 -15.520 1.00 97.94 449 ASN A C 1
ATOM 3439 O O . ASN A 1 449 ? 4.111 5.792 -16.075 1.00 97.94 449 ASN A O 1
ATOM 3443 N N . ALA A 1 450 ? 5.800 4.334 -15.785 1.00 98.19 450 ALA A N 1
ATOM 3444 C CA . ALA A 1 450 ? 5.204 3.308 -16.636 1.00 98.19 450 ALA A CA 1
ATOM 3445 C C . ALA A 1 450 ? 3.978 2.675 -15.960 1.00 98.19 450 ALA A C 1
ATOM 3447 O O . ALA A 1 450 ? 2.935 2.542 -16.602 1.00 98.19 450 ALA A O 1
ATOM 3448 N N . LEU A 1 451 ? 4.059 2.366 -14.658 1.00 98.31 451 LEU A N 1
ATOM 3449 C CA . LEU A 1 451 ? 2.912 1.844 -13.910 1.00 98.31 451 LEU A CA 1
ATOM 3450 C C . LEU A 1 451 ? 1.834 2.916 -13.706 1.00 98.31 451 LEU A C 1
ATOM 3452 O O . LEU A 1 451 ? 0.649 2.624 -13.854 1.00 98.31 451 LEU A O 1
ATOM 3456 N N . ARG A 1 452 ? 2.208 4.174 -13.439 1.00 97.50 452 ARG A N 1
ATOM 3457 C CA . ARG A 1 452 ? 1.243 5.290 -13.355 1.00 97.50 452 ARG A CA 1
ATOM 3458 C C . ARG A 1 452 ? 0.445 5.463 -14.646 1.00 97.50 452 ARG A C 1
ATOM 3460 O O . ARG A 1 452 ? -0.772 5.615 -14.610 1.00 97.50 452 ARG A O 1
ATOM 3467 N N . GLU A 1 453 ? 1.111 5.393 -15.798 1.00 97.31 453 GLU A N 1
ATOM 3468 C CA . GLU A 1 453 ? 0.447 5.462 -17.104 1.00 97.31 453 GLU A CA 1
ATOM 3469 C C . GLU A 1 453 ? -0.545 4.305 -17.310 1.00 97.31 453 GLU A C 1
ATOM 3471 O O . GLU A 1 453 ? -1.655 4.523 -17.814 1.00 97.31 453 GLU A O 1
ATOM 3476 N N . GLU A 1 454 ? -0.164 3.094 -16.892 1.00 97.94 454 GLU A N 1
ATOM 3477 C CA . GLU A 1 454 ? -1.009 1.905 -16.979 1.00 97.94 454 GLU A CA 1
ATOM 3478 C C . GLU A 1 454 ? -2.241 1.995 -16.066 1.00 97.94 454 GLU A C 1
ATOM 3480 O O . GLU A 1 454 ? -3.355 1.722 -16.520 1.00 97.94 454 GLU A O 1
ATOM 3485 N N . THR A 1 455 ? -2.041 2.434 -14.822 1.00 96.94 455 THR A N 1
ATOM 3486 C CA . THR A 1 455 ? -3.082 2.564 -13.788 1.00 96.94 455 THR A CA 1
ATOM 3487 C C . THR A 1 455 ? -3.959 3.804 -13.968 1.00 96.94 455 THR A C 1
ATOM 3489 O O . THR A 1 455 ? -4.990 3.936 -13.313 1.00 96.94 455 THR A O 1
ATOM 3492 N N . GLY A 1 456 ? -3.587 4.717 -14.871 1.00 94.38 456 GLY A N 1
ATOM 3493 C CA 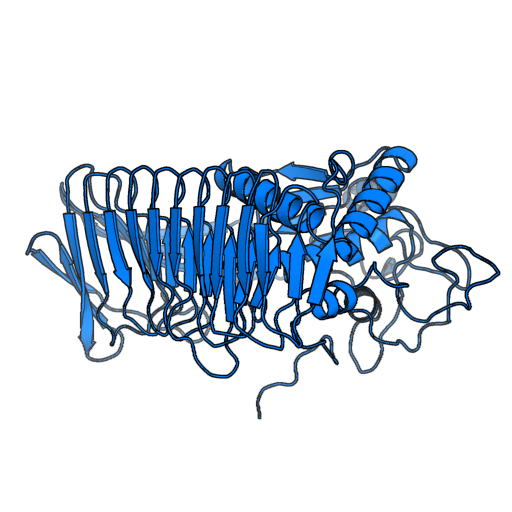. GLY A 1 456 ? -4.300 5.975 -15.095 1.00 94.38 456 GLY A CA 1
ATOM 3494 C C . GLY A 1 456 ? -4.030 7.043 -14.031 1.00 94.38 456 GLY A C 1
ATOM 3495 O O . GLY A 1 456 ? -4.683 8.088 -14.056 1.00 94.38 456 GLY A O 1
ATOM 3496 N N . PHE A 1 457 ? -3.064 6.818 -13.137 1.00 94.00 457 PHE A N 1
ATOM 3497 C CA . PHE A 1 457 ? -2.596 7.829 -12.198 1.00 94.00 457 PHE A CA 1
ATOM 3498 C C . PHE A 1 457 ? -1.804 8.930 -12.921 1.00 94.00 457 PHE A C 1
ATOM 3500 O O . PHE A 1 457 ? -1.108 8.660 -13.907 1.00 94.00 457 PHE A O 1
ATOM 3507 N N . PRO A 1 458 ? -1.864 10.187 -12.442 1.00 92.06 458 PRO A N 1
ATOM 3508 C CA . PRO A 1 458 ? -1.053 11.263 -12.997 1.00 92.06 458 PRO A CA 1
ATOM 3509 C C . PRO A 1 458 ? 0.430 10.892 -12.989 1.00 92.06 458 PRO A C 1
ATOM 3511 O O . PRO A 1 458 ? 0.937 10.371 -11.997 1.00 92.06 458 PRO A O 1
ATOM 3514 N N . ARG A 1 459 ? 1.139 11.174 -14.084 1.00 93.94 459 ARG A N 1
ATOM 3515 C CA . ARG A 1 459 ? 2.597 11.021 -14.124 1.00 93.94 459 ARG A CA 1
ATOM 3516 C C . ARG A 1 459 ? 3.247 11.991 -13.142 1.00 93.94 459 ARG A C 1
ATOM 3518 O O . ARG A 1 459 ? 2.838 13.150 -13.060 1.00 93.94 459 ARG A O 1
ATOM 3525 N N . ARG A 1 460 ? 4.300 11.543 -12.461 1.00 92.56 460 ARG A N 1
ATOM 3526 C CA . ARG A 1 460 ? 5.205 12.450 -11.750 1.00 92.56 460 ARG A CA 1
ATOM 3527 C C . ARG A 1 460 ? 6.071 13.177 -12.765 1.00 92.56 460 ARG A C 1
ATOM 3529 O O . ARG A 1 460 ? 6.599 12.554 -13.686 1.00 92.56 460 ARG A O 1
ATOM 3536 N N . ASN A 1 461 ? 6.214 14.485 -12.573 1.00 92.44 461 ASN A N 1
ATOM 3537 C CA . ASN A 1 461 ? 7.079 15.352 -13.381 1.00 92.44 461 ASN A CA 1
ATOM 3538 C C . ASN A 1 461 ? 8.339 15.802 -12.615 1.00 92.44 461 ASN A C 1
ATOM 3540 O O . ASN A 1 461 ? 9.266 16.340 -13.219 1.00 92.44 461 ASN A O 1
ATOM 3544 N N . SER A 1 462 ? 8.375 15.558 -11.304 1.00 89.62 462 SER A N 1
ATOM 3545 C CA . SER A 1 462 ? 9.499 15.790 -10.397 1.00 89.62 462 SER A CA 1
ATOM 3546 C C . SER A 1 462 ? 9.543 14.672 -9.352 1.00 89.62 462 SER A C 1
ATOM 3548 O O . SER A 1 462 ? 8.528 14.010 -9.088 1.00 89.62 462 SER A O 1
ATOM 3550 N N . TYR A 1 463 ? 10.721 14.432 -8.784 1.00 84.88 463 TYR A N 1
ATOM 3551 C CA . TYR A 1 463 ? 10.859 13.571 -7.618 1.00 84.88 463 TYR A CA 1
ATOM 3552 C C . TYR A 1 463 ? 10.532 14.344 -6.337 1.00 84.88 463 TYR A C 1
ATOM 3554 O O . TYR A 1 463 ? 9.686 13.901 -5.559 1.00 84.88 463 TYR A O 1
ATOM 3562 N N . ILE A 1 464 ? 11.131 15.521 -6.152 1.00 79.31 464 ILE A N 1
ATOM 3563 C CA . ILE A 1 464 ? 10.810 16.401 -5.031 1.00 79.31 464 ILE A CA 1
ATOM 3564 C C . ILE A 1 464 ? 9.500 17.107 -5.390 1.00 79.31 464 ILE A C 1
ATOM 3566 O O . ILE A 1 464 ? 9.395 17.769 -6.428 1.00 79.31 464 ILE A O 1
ATOM 3570 N N . GLN A 1 465 ? 8.464 16.931 -4.570 1.00 57.72 465 GLN A N 1
ATOM 3571 C CA . GLN A 1 465 ? 7.268 17.754 -4.720 1.00 57.72 465 GLN A CA 1
ATOM 3572 C C . GLN A 1 465 ? 7.625 19.190 -4.313 1.00 57.72 465 GLN A C 1
ATOM 3574 O O . GLN A 1 465 ? 8.259 19.369 -3.269 1.00 57.72 465 GLN A O 1
ATOM 3579 N N . PRO A 1 466 ? 7.275 20.215 -5.112 1.00 43.16 466 PRO A N 1
ATOM 3580 C CA . PRO A 1 466 ? 7.405 21.589 -4.649 1.00 43.16 466 PRO A CA 1
ATOM 3581 C C . PRO A 1 466 ? 6.593 21.747 -3.359 1.00 43.16 466 PRO A C 1
ATOM 3583 O O . PRO A 1 466 ? 5.514 21.165 -3.242 1.00 43.16 466 PRO A O 1
ATOM 3586 N N . ALA A 1 467 ? 7.116 22.505 -2.392 1.00 35.06 467 ALA A N 1
ATOM 3587 C CA . ALA A 1 467 ? 6.314 22.925 -1.249 1.00 35.06 467 ALA A CA 1
ATOM 3588 C C . ALA A 1 467 ? 5.038 23.585 -1.792 1.00 35.06 467 ALA A C 1
ATOM 3590 O O . ALA A 1 467 ? 5.130 24.413 -2.700 1.00 35.06 467 ALA A O 1
ATOM 3591 N N . GLU A 1 468 ? 3.869 23.171 -1.305 1.00 33.94 468 GLU A N 1
ATOM 3592 C CA . GLU A 1 468 ? 2.616 23.834 -1.663 1.00 33.94 468 GLU A CA 1
ATOM 3593 C C . GLU A 1 468 ? 2.740 25.327 -1.301 1.00 33.94 468 GLU A C 1
ATOM 3595 O O . GLU A 1 468 ? 3.061 25.656 -0.156 1.00 33.94 468 GLU A O 1
ATOM 3600 N N . GLU A 1 469 ? 2.581 26.211 -2.294 1.00 27.59 469 GLU A N 1
ATOM 3601 C CA . GLU A 1 469 ? 2.550 27.674 -2.114 1.00 27.59 469 GLU A CA 1
ATOM 3602 C C . GLU A 1 469 ? 1.223 28.163 -1.526 1.00 27.59 469 GLU A C 1
ATOM 3604 O O . GLU A 1 469 ? 0.154 27.669 -1.965 1.00 27.59 469 GLU A O 1
#

pLDDT: mean 90.92, std 12.92, range [27.59, 98.94]

Sequence (469 aa):
MTPDQNYVEKYPVYTNSFTLFSDNHIKITHKVTWEKTKDDGYINRNNALQIVTGDNSDLIKVNPSSGNDIHLEVNGTHYLLKINNHEDYPEQLHIKSKGGDDHIRVDPRVTIPITIEGGRGNDRIETLGSGATRVYGGAGDDDITLGSGDSYAEGNSGNDKMRGGTGKTVMYGNNGADLMFSGPGSKGTFSYMDGGTGNDTMIGASPLNLMHGGPGEDLMYSIGPTTFYTGRGRDTVLANHTSDRIYADAGDRVARVAGSTLRQVRINDAGHKAFKIEGSDKFKQQTQDDLEFFRNSPTAQTMLTELDQAAELNGSPVTIRETGDRPNYSFRNNLTREYDKQLKEYDDLAESPLLGFIQGQAKGSVATGAAINNNPGLIVEEPPVISLYHEMAHAYNGAHGTLLPGQTNDEPNLERQAVGLETNAPAFDFDNNPRTPPTTTNPKPFTENALREETGFPRRNSYIQPAEE